Protein AF-A0A4Q1UEP6-F1 (afdb_monomer)

Nearest PDB structures (foldseek):
  2cmr-assembly1_A  TM=4.264E-01  e=1.861E-01  Human immunodeficiency virus 1
  7nmq-assembly1_A  TM=1.601E-01  e=5.976E-03  Bacillus cereus
  7a0g-assembly1_FFF  TM=3.029E-01  e=5.947E-01  Serratia marcescens
  6grj-assembly1_F  TM=2.287E-01  e=8.233E-01  Aeromonas hydrophila
  6h2e-assembly1_P-2  TM=1.503E-01  e=8.448E-02  Aeromonas hydrophila subsp. hydrophila AL09-71

Foldseek 3Di:
DPDPQDPVLVVLQLVVQQLVDPLCSCLLVVLLVCQVVPVPPDPAFAFLVNSQVCCQPPPADVVVVHDRDDSVSNVSSVCCCVPVQVQKDWDWDFGFDQDPVRDTDTDTGIGMHGDPSNVLLNVLSVLLVVLLVLLVLLLVLLVLLLVLLVVLLDPDDDLQALVNLVSLVSNLVSLVSNLVSLVVSLVSLVVSLVSLLVQRCLSSLVVSLCSCVPGRLVSLVSSLVSLVSLVVLLPPPCNLLSSLSSCVHPPNPDPCVVVVVVVVSVVSSVVSSVVSNVSSVLVNLLSDPDPVSVVVHPSNSVVSSVSSVVSSVSSVVSSVVSVVPPPPVVVVVVVVVVVVVPPDPPPPPDDDPPDDPPPPPDDDVPPPPDPPPDDDDDDPPDPPDDDPDDPVNDPPDDPPDDDPVLLVQLVVQLCVPFDPDPWKGWDQAADEAAGPLVVVLVVLLLVCQVDPDQVPSQRSHFGWPDKHWDQPGQWYWYHHPPDPDIDIHRGMIMTGTD

Organism: NCBI:txid2100821

Secondary structure (DSSP, 8-state):
------HHHHHHHHHHTTT--SS-TTHHHHHHHHHHHHTTT-SS---HHHHHHHIIIII--GGGTPPPPPHHHHHHHHHIIIIIS--EEEEEEEEEEEPTTS-EEEEEEEEEEE-HHHHHHHHHHHHHHHHHHHHHHHHHHHHHHHHHHHHHT-SS---SSTHHHHHHHHHHHHHHHHHHHHHHHHHHHHHHHHHHTTSS-HHHHHHHHHHIIIIIHHHHHHHHTTHHHHHHHHH-TTHHHHHHHHHTSTT---HHHHTT-HHHHHHHHHHHHHHHHHHHHHHHHHT--SHHHHHH-TT-HHHHHHHHHHHHHHHHHHHHHHHHHS--HHHHHHHHHHHHHTS------SPPP---TT---S--TT-TT-TTS-------------PPPPGGGS-----SS--HHHHHHHHHHHHHHHBSSSSEEEE-S-EEES-HHHHHHHHHHHHGGG-S--TT--GGG--EEEEEEETTSPPEEEEETT-S-EEEESSEEEEEE-

pLDDT: mean 77.44, std 12.12, range [31.97, 94.0]

Structure (mmCIF, N/CA/C/O backbone):
data_AF-A0A4Q1UEP6-F1
#
_entry.id   AF-A0A4Q1UEP6-F1
#
loop_
_atom_site.group_PDB
_atom_site.id
_atom_site.type_symbol
_atom_site.label_atom_id
_atom_site.label_alt_id
_atom_site.label_comp_id
_atom_site.label_asym_id
_atom_site.label_entity_id
_atom_site.label_seq_id
_atom_site.pdbx_PDB_ins_code
_atom_site.Cartn_x
_atom_site.Cartn_y
_atom_site.Cartn_z
_atom_site.occupancy
_atom_site.B_iso_or_equiv
_atom_site.auth_seq_id
_atom_site.auth_comp_id
_atom_site.auth_asym_id
_atom_site.auth_atom_id
_atom_site.pdbx_PDB_model_num
ATOM 1 N N . MET A 1 1 ? 27.070 -11.674 2.903 1.00 31.97 1 MET A N 1
ATOM 2 C CA . MET A 1 1 ? 25.833 -12.479 2.832 1.00 31.97 1 MET A CA 1
ATOM 3 C C . MET A 1 1 ? 24.848 -11.709 1.975 1.00 31.97 1 MET A C 1
ATOM 5 O O . MET A 1 1 ? 24.597 -10.551 2.306 1.00 31.97 1 MET A O 1
ATOM 9 N N . ALA A 1 2 ? 24.351 -12.281 0.871 1.00 40.84 2 ALA A N 1
ATOM 10 C CA . ALA A 1 2 ? 23.196 -11.706 0.183 1.00 40.84 2 ALA A CA 1
ATOM 11 C C . ALA A 1 2 ? 22.084 -11.465 1.205 1.00 40.84 2 ALA A C 1
ATOM 13 O O . ALA A 1 2 ? 21.889 -12.272 2.117 1.00 40.84 2 ALA A O 1
ATOM 14 N N . ALA A 1 3 ? 21.399 -10.329 1.086 1.00 49.19 3 ALA A N 1
ATOM 15 C CA . ALA A 1 3 ? 20.201 -10.103 1.876 1.00 49.19 3 ALA A CA 1
ATOM 16 C C . ALA A 1 3 ? 19.242 -11.248 1.545 1.00 49.19 3 ALA A C 1
ATOM 18 O O . ALA A 1 3 ? 18.911 -11.440 0.375 1.00 49.19 3 ALA A O 1
ATOM 19 N N . ALA A 1 4 ? 18.887 -12.051 2.548 1.00 60.59 4 ALA A N 1
ATOM 20 C CA . ALA A 1 4 ? 17.925 -13.121 2.368 1.00 60.59 4 ALA A CA 1
ATOM 21 C C . ALA A 1 4 ? 16.641 -12.494 1.814 1.00 60.59 4 ALA A C 1
ATOM 23 O O . ALA A 1 4 ? 16.042 -11.632 2.457 1.00 60.59 4 ALA A O 1
ATOM 24 N N . LEU A 1 5 ? 16.276 -12.875 0.590 1.00 67.69 5 LEU A N 1
ATOM 25 C CA . LEU A 1 5 ? 15.015 -12.473 -0.018 1.00 67.69 5 LEU A CA 1
ATOM 26 C C . LEU A 1 5 ? 13.881 -12.930 0.894 1.00 67.69 5 LEU A C 1
ATOM 28 O O . LEU A 1 5 ? 13.824 -14.105 1.266 1.00 67.69 5 LEU A O 1
ATOM 32 N N . SER A 1 6 ? 12.974 -12.019 1.241 1.00 72.19 6 SER A N 1
ATOM 33 C CA . SER A 1 6 ? 11.746 -12.422 1.915 1.00 72.19 6 SER A CA 1
ATOM 34 C C . SER A 1 6 ? 10.958 -13.358 0.988 1.00 72.19 6 SER A C 1
ATOM 36 O O . SER A 1 6 ? 10.979 -13.212 -0.239 1.00 72.19 6 SER A O 1
ATOM 38 N N . ALA A 1 7 ? 10.281 -14.357 1.558 1.00 75.31 7 ALA A N 1
ATOM 39 C CA . ALA A 1 7 ? 9.472 -15.290 0.772 1.00 75.31 7 ALA A CA 1
ATOM 40 C C . ALA A 1 7 ? 8.422 -14.588 -0.128 1.00 75.31 7 ALA A C 1
ATOM 42 O O . ALA A 1 7 ? 8.291 -15.013 -1.279 1.00 75.31 7 ALA A O 1
ATOM 43 N N . PRO A 1 8 ? 7.749 -13.501 0.316 1.00 68.88 8 PRO A N 1
ATOM 44 C CA . PRO A 1 8 ? 6.829 -12.734 -0.529 1.00 68.88 8 PRO A CA 1
ATOM 45 C C . PRO A 1 8 ? 7.531 -12.061 -1.714 1.00 68.88 8 PRO A C 1
ATOM 47 O O . PRO A 1 8 ? 7.128 -12.259 -2.859 1.00 68.88 8 PRO A O 1
ATOM 50 N N . LEU A 1 9 ? 8.659 -11.372 -1.471 1.00 71.12 9 LEU A N 1
ATOM 51 C CA . LEU A 1 9 ? 9.463 -10.747 -2.530 1.00 71.12 9 LEU A CA 1
ATOM 52 C C . LEU A 1 9 ? 9.887 -11.777 -3.572 1.00 71.12 9 LEU A C 1
ATOM 54 O O . LEU A 1 9 ? 9.778 -11.542 -4.770 1.00 71.12 9 LEU A O 1
ATOM 58 N N . ARG A 1 10 ? 10.331 -12.953 -3.123 1.00 75.88 10 ARG A N 1
ATOM 59 C CA . ARG A 1 10 ? 10.722 -14.038 -4.021 1.00 75.88 10 ARG A CA 1
ATOM 60 C C . ARG A 1 10 ? 9.562 -14.498 -4.902 1.00 75.88 10 ARG A C 1
ATOM 62 O O . ARG A 1 10 ? 9.764 -14.650 -6.100 1.00 75.88 10 ARG A O 1
ATOM 69 N N . GLN A 1 11 ? 8.373 -14.728 -4.347 1.00 72.81 11 GLN A N 1
ATOM 70 C CA . GLN A 1 11 ? 7.212 -15.160 -5.136 1.00 72.81 11 GLN A CA 1
ATOM 71 C C . GLN A 1 11 ? 6.794 -14.104 -6.162 1.00 72.81 11 GLN A C 1
ATOM 73 O O . GLN A 1 11 ? 6.553 -14.439 -7.321 1.00 72.81 11 GLN A O 1
ATOM 78 N N . LEU A 1 12 ? 6.785 -12.835 -5.759 1.00 70.06 12 LEU A N 1
ATOM 79 C CA . LEU A 1 12 ? 6.447 -11.720 -6.634 1.00 70.06 12 LEU A CA 1
ATOM 80 C C . LEU A 1 12 ? 7.480 -11.563 -7.768 1.00 70.06 12 LEU A C 1
ATOM 82 O O . LEU A 1 12 ? 7.123 -11.381 -8.933 1.00 70.06 12 LEU A O 1
ATOM 86 N N . LEU A 1 13 ? 8.771 -11.728 -7.472 1.00 73.25 13 LEU A N 1
ATOM 87 C CA . LEU A 1 13 ? 9.831 -11.711 -8.485 1.00 73.25 13 LEU A CA 1
ATOM 88 C C . LEU A 1 13 ? 9.771 -12.910 -9.440 1.00 73.25 13 LEU A C 1
ATOM 90 O O . LEU A 1 13 ? 9.974 -12.755 -10.643 1.00 73.25 13 LEU A O 1
ATOM 94 N N . LEU A 1 14 ? 9.445 -14.101 -8.934 1.00 73.94 14 LEU A N 1
ATOM 95 C CA . LEU A 1 14 ? 9.230 -15.283 -9.773 1.00 73.94 14 LEU A CA 1
ATOM 96 C C . LEU A 1 14 ? 8.014 -15.125 -10.695 1.00 73.94 14 LEU A C 1
ATOM 98 O O . LEU A 1 14 ? 8.018 -15.681 -11.790 1.00 73.94 14 LEU A O 1
ATOM 102 N N . ALA A 1 15 ? 6.994 -14.374 -10.273 1.00 63.38 15 ALA A N 1
ATOM 103 C CA . ALA A 1 15 ? 5.829 -14.065 -11.097 1.00 63.38 15 ALA A CA 1
ATOM 104 C C . ALA A 1 15 ? 6.136 -13.025 -12.189 1.00 63.38 15 ALA A C 1
ATOM 106 O O . ALA A 1 15 ? 5.605 -13.127 -13.292 1.00 63.38 15 ALA A O 1
ATOM 107 N N . THR A 1 16 ? 7.011 -12.055 -11.905 1.00 66.25 16 THR A N 1
ATOM 108 C CA . THR A 1 16 ? 7.412 -11.014 -12.873 1.00 66.25 16 THR A CA 1
ATOM 109 C C . THR A 1 16 ? 8.478 -11.488 -13.872 1.00 66.25 16 THR A C 1
ATOM 111 O O . THR A 1 16 ? 8.572 -10.931 -14.961 1.00 66.25 16 THR A O 1
ATOM 114 N N . GLN A 1 17 ? 9.255 -12.534 -13.546 1.00 66.56 17 GLN A N 1
ATOM 115 C CA . GLN A 1 17 ? 10.269 -13.166 -14.418 1.00 66.56 17 GLN A CA 1
ATOM 116 C C . GLN A 1 17 ? 11.212 -12.173 -15.119 1.00 66.56 17 GLN A C 1
ATOM 118 O O . GLN A 1 17 ? 11.433 -12.218 -16.335 1.00 66.56 17 GLN A O 1
ATOM 123 N N . LEU A 1 18 ? 11.816 -11.276 -14.341 1.00 68.38 18 LEU A N 1
ATOM 124 C CA . LEU A 1 18 ? 12.736 -10.272 -14.866 1.00 68.38 18 LEU A CA 1
ATOM 125 C C . LEU A 1 18 ? 13.996 -10.933 -15.469 1.00 68.38 18 LEU A C 1
ATOM 127 O O . LEU A 1 18 ? 14.801 -11.536 -14.757 1.00 68.38 18 LEU A O 1
ATOM 131 N N . GLY A 1 19 ? 14.184 -10.802 -16.787 1.00 59.53 19 GLY A N 1
ATOM 132 C CA . GLY A 1 19 ? 15.318 -11.385 -17.522 1.00 59.53 19 GLY A CA 1
ATOM 133 C C . GLY A 1 19 ? 15.019 -12.691 -18.270 1.00 59.53 19 GLY A C 1
ATOM 134 O O . GLY A 1 19 ? 15.900 -13.179 -18.975 1.00 59.53 19 GLY A O 1
ATOM 135 N N . LEU A 1 20 ? 13.795 -13.234 -18.154 1.00 72.19 20 LEU A N 1
ATOM 136 C CA . LEU A 1 20 ? 13.260 -14.342 -18.970 1.00 72.19 20 LEU A CA 1
ATOM 137 C C . LEU A 1 20 ? 14.126 -15.623 -19.013 1.00 72.19 20 LEU A C 1
ATOM 139 O O . LEU A 1 20 ? 14.086 -16.385 -19.981 1.00 72.19 20 LEU A O 1
ATOM 143 N N . SER A 1 21 ? 14.916 -15.885 -17.969 1.00 72.94 21 SER A N 1
ATOM 144 C CA . SER A 1 21 ? 15.746 -17.091 -17.871 1.00 72.94 21 SER A CA 1
ATOM 145 C C . SER A 1 21 ? 15.021 -18.194 -17.103 1.00 72.94 21 SER A C 1
ATOM 147 O O . SER A 1 21 ? 14.699 -18.033 -15.930 1.00 72.94 21 SER A O 1
ATOM 149 N N . VAL A 1 22 ? 14.816 -19.346 -17.748 1.00 71.12 22 VAL A N 1
ATOM 150 C CA . VAL A 1 22 ? 14.155 -20.518 -17.138 1.00 71.12 22 VAL A CA 1
ATOM 151 C C . VAL A 1 22 ? 15.003 -21.133 -16.021 1.00 71.12 22 VAL A C 1
ATOM 153 O O . VAL A 1 22 ? 14.468 -21.583 -15.013 1.00 71.12 22 VAL A O 1
ATOM 156 N N . HIS A 1 23 ? 16.327 -21.145 -16.189 1.00 72.38 23 HIS A N 1
ATOM 157 C CA . HIS A 1 23 ? 17.258 -21.744 -15.226 1.00 72.38 23 HIS A CA 1
ATOM 158 C C . HIS A 1 23 ? 17.693 -20.778 -14.118 1.00 72.38 23 HIS A C 1
ATOM 160 O O . HIS A 1 23 ? 18.212 -21.231 -13.104 1.00 72.38 23 HIS A O 1
ATOM 166 N N . HIS A 1 24 ? 17.477 -19.471 -14.310 1.00 76.50 24 HIS A N 1
ATOM 167 C CA . HIS A 1 24 ? 17.804 -18.431 -13.333 1.00 76.50 24 HIS A CA 1
ATOM 168 C C . HIS A 1 24 ? 16.707 -17.360 -13.277 1.00 76.50 24 HIS A C 1
ATOM 170 O O . HIS A 1 24 ? 16.900 -16.237 -13.758 1.00 76.50 24 HIS A O 1
ATOM 176 N N . PRO A 1 25 ? 15.533 -17.689 -12.723 1.00 73.25 25 PRO A N 1
ATOM 177 C CA . PRO A 1 25 ? 14.365 -16.815 -12.775 1.00 73.25 25 PRO A CA 1
ATOM 178 C C . PRO A 1 25 ? 14.530 -15.517 -11.967 1.00 73.25 25 PRO A C 1
ATOM 180 O O . PRO A 1 25 ? 13.829 -14.545 -12.232 1.00 73.25 25 PRO A O 1
ATOM 183 N N . LEU A 1 26 ? 15.469 -15.467 -11.014 1.00 81.44 26 LEU A N 1
ATOM 184 C CA . LEU A 1 26 ? 15.765 -14.276 -10.203 1.00 81.44 26 LEU A CA 1
ATOM 185 C C . LEU A 1 26 ? 16.988 -13.488 -10.701 1.00 81.44 26 LEU A C 1
ATOM 187 O O . LEU A 1 26 ? 17.363 -12.481 -10.091 1.00 81.44 26 LEU A O 1
ATOM 191 N N . ALA A 1 27 ? 17.602 -13.906 -11.815 1.00 81.56 27 ALA A N 1
ATOM 192 C CA . ALA A 1 27 ? 18.839 -13.307 -12.308 1.00 81.56 27 ALA A CA 1
ATOM 193 C C . ALA A 1 27 ? 18.717 -11.801 -12.550 1.00 81.56 27 ALA A C 1
ATOM 195 O O . ALA A 1 27 ? 19.604 -11.048 -12.151 1.00 81.56 27 ALA A O 1
ATOM 196 N N . GLY A 1 28 ? 17.612 -11.345 -13.150 1.00 81.44 28 GLY A N 1
ATOM 197 C CA . GLY A 1 28 ? 17.409 -9.924 -13.421 1.00 81.44 28 GLY A CA 1
ATOM 198 C C . GLY A 1 28 ? 17.404 -9.077 -12.146 1.00 81.44 28 GLY A C 1
ATOM 199 O O . GLY A 1 28 ? 18.068 -8.044 -12.086 1.00 81.44 28 GLY A O 1
ATOM 200 N N . TRP A 1 29 ? 16.720 -9.543 -11.097 1.00 84.00 29 TRP A N 1
ATOM 201 C CA . TRP A 1 29 ? 16.648 -8.842 -9.812 1.00 84.00 29 TRP A CA 1
ATOM 202 C C . TRP A 1 29 ? 18.009 -8.751 -9.122 1.00 84.00 29 TRP A C 1
ATOM 204 O O . TRP A 1 29 ? 18.421 -7.684 -8.661 1.00 84.00 29 TRP A O 1
ATOM 214 N N . PHE A 1 30 ? 18.734 -9.867 -9.058 1.00 85.88 30 PHE A N 1
ATOM 215 C CA . PHE A 1 30 ? 20.045 -9.894 -8.420 1.00 85.88 30 PHE A CA 1
ATOM 216 C C . PHE A 1 30 ? 21.067 -9.050 -9.174 1.00 85.88 30 PHE A C 1
ATOM 218 O O . PHE A 1 30 ? 21.844 -8.341 -8.541 1.00 85.88 30 PHE A O 1
ATOM 225 N N . VAL A 1 31 ? 21.030 -9.051 -10.508 1.00 86.56 31 VAL A N 1
ATOM 226 C CA . VAL A 1 31 ? 21.879 -8.174 -11.324 1.00 86.56 31 VAL A CA 1
ATOM 227 C C . VAL A 1 31 ? 21.582 -6.702 -11.031 1.00 86.56 31 VAL A C 1
ATOM 229 O O . VAL A 1 31 ? 22.519 -5.944 -10.786 1.00 86.56 31 VAL A O 1
ATOM 232 N N . LEU A 1 32 ? 20.310 -6.297 -10.958 1.00 85.81 32 LEU A N 1
ATOM 233 C CA . LEU A 1 32 ? 19.945 -4.932 -10.559 1.00 85.81 32 LEU A CA 1
ATOM 234 C C . LEU A 1 32 ? 20.403 -4.600 -9.134 1.00 85.81 32 LEU A C 1
ATOM 236 O O . LEU A 1 32 ? 20.928 -3.517 -8.892 1.00 85.81 32 LEU A O 1
ATOM 240 N N . THR A 1 33 ? 20.274 -5.542 -8.199 1.00 85.25 33 THR A N 1
ATOM 241 C CA . THR A 1 33 ? 20.701 -5.362 -6.802 1.00 85.25 33 THR A CA 1
ATOM 242 C C . THR A 1 33 ? 22.216 -5.173 -6.693 1.00 85.25 33 THR A C 1
ATOM 244 O O . THR A 1 33 ? 22.683 -4.315 -5.939 1.00 85.25 33 THR A O 1
ATOM 247 N N . ILE A 1 34 ? 22.990 -5.953 -7.456 1.00 86.25 34 ILE A N 1
ATOM 248 C CA . ILE A 1 34 ? 24.446 -5.810 -7.564 1.00 86.25 34 ILE A CA 1
ATOM 249 C C . ILE A 1 34 ? 24.782 -4.420 -8.110 1.00 86.25 34 ILE A C 1
ATOM 251 O O . ILE A 1 34 ? 25.554 -3.690 -7.489 1.00 86.25 34 ILE A O 1
ATOM 255 N N . LEU A 1 35 ? 24.156 -4.023 -9.222 1.00 86.94 35 LEU A N 1
ATOM 256 C CA . LEU A 1 35 ? 24.390 -2.720 -9.843 1.00 86.94 35 LEU A CA 1
ATOM 257 C C . LEU A 1 35 ? 24.029 -1.560 -8.909 1.00 86.94 35 LEU A C 1
ATOM 259 O O . LEU A 1 35 ? 24.792 -0.606 -8.823 1.00 86.94 35 LEU A O 1
ATOM 263 N N . TYR A 1 36 ? 22.926 -1.653 -8.168 1.00 86.00 36 TYR A N 1
ATOM 264 C CA . TYR A 1 36 ? 22.506 -0.624 -7.218 1.00 86.00 36 TYR A CA 1
ATOM 265 C C . TYR A 1 36 ? 23.501 -0.438 -6.065 1.00 86.00 36 TYR A C 1
ATOM 267 O O . TYR A 1 36 ? 23.840 0.689 -5.710 1.00 86.00 36 TYR A O 1
ATOM 275 N N . ARG A 1 37 ? 24.007 -1.538 -5.493 1.00 82.50 37 ARG A N 1
ATOM 276 C CA . ARG A 1 37 ? 24.941 -1.492 -4.354 1.00 82.50 37 ARG A CA 1
ATOM 277 C C . ARG A 1 37 ? 26.359 -1.089 -4.758 1.00 82.50 37 ARG A C 1
ATOM 279 O O . ARG A 1 37 ? 27.058 -0.435 -3.983 1.00 82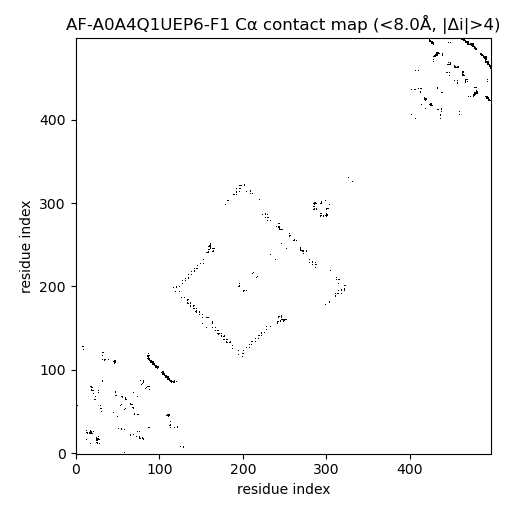.50 37 ARG A O 1
ATOM 286 N N . ASP A 1 38 ? 26.781 -1.460 -5.963 1.00 75.62 38 ASP A N 1
ATOM 287 C CA . ASP A 1 38 ? 28.163 -1.276 -6.412 1.00 75.62 38 ASP A CA 1
ATOM 288 C C . ASP A 1 38 ? 28.382 -0.036 -7.281 1.00 75.62 38 ASP A C 1
ATOM 290 O O . ASP A 1 38 ? 29.533 0.357 -7.477 1.00 75.62 38 ASP A O 1
ATOM 294 N N . ALA A 1 39 ? 27.314 0.614 -7.765 1.00 62.19 39 ALA A N 1
ATOM 295 C CA . ALA A 1 39 ? 27.384 1.745 -8.698 1.00 62.19 39 ALA A CA 1
ATOM 296 C C . ALA A 1 39 ? 28.268 2.920 -8.233 1.00 62.19 39 ALA A C 1
ATOM 298 O O . ALA A 1 39 ? 28.715 3.701 -9.075 1.00 62.19 39 ALA A O 1
ATOM 299 N N . GLY A 1 40 ? 28.543 3.045 -6.928 1.00 58.81 40 GLY A N 1
ATOM 300 C CA . GLY A 1 40 ? 29.355 4.128 -6.359 1.00 58.81 40 GLY A CA 1
ATOM 301 C C . GLY A 1 40 ? 30.574 3.708 -5.529 1.00 58.81 40 GLY A C 1
ATOM 302 O O . GLY A 1 40 ? 31.332 4.585 -5.125 1.00 58.81 40 GLY A O 1
ATOM 303 N N . SER A 1 41 ? 30.780 2.414 -5.247 1.00 59.22 41 SER A N 1
ATOM 304 C CA . SER A 1 41 ? 31.746 1.965 -4.223 1.00 59.22 41 SER A CA 1
ATOM 305 C C . SER A 1 41 ? 32.858 1.043 -4.734 1.00 59.22 41 SER A C 1
ATOM 307 O O . SER A 1 41 ? 33.887 0.914 -4.066 1.00 59.22 41 SER A O 1
ATOM 309 N N . SER A 1 42 ? 32.709 0.413 -5.907 1.00 61.34 42 SER A N 1
ATOM 310 C CA . SER A 1 42 ? 33.729 -0.515 -6.401 1.00 61.34 42 SER A CA 1
ATOM 311 C C . SER A 1 42 ? 34.856 0.212 -7.141 1.00 61.34 42 SER A C 1
ATOM 313 O O . SER A 1 42 ? 34.649 0.914 -8.128 1.00 61.34 42 SER A O 1
ATOM 315 N N . SER A 1 43 ? 36.096 -0.013 -6.697 1.00 65.06 43 SER A N 1
ATOM 316 C CA . SER A 1 43 ? 37.310 0.386 -7.427 1.00 65.06 43 SER A CA 1
ATOM 317 C C . SER A 1 43 ? 37.515 -0.416 -8.722 1.00 65.06 43 SER A C 1
ATOM 319 O O . SER A 1 43 ? 38.343 -0.051 -9.559 1.00 65.06 43 SER A O 1
ATOM 321 N N . GLU A 1 44 ? 36.754 -1.502 -8.896 1.00 75.75 44 GLU A N 1
ATOM 322 C CA . GLU A 1 44 ? 36.727 -2.332 -10.094 1.00 75.75 44 GLU A CA 1
ATOM 323 C C . GLU A 1 44 ? 35.541 -1.944 -11.005 1.00 75.75 44 GLU A C 1
ATOM 325 O O . GLU A 1 44 ? 34.429 -1.735 -10.520 1.00 75.75 44 GLU A O 1
ATOM 330 N N . PRO A 1 45 ? 35.751 -1.856 -12.325 1.00 77.75 45 PRO A N 1
ATOM 331 C CA . PRO A 1 45 ? 34.711 -1.556 -13.305 1.00 77.75 45 PRO A CA 1
ATOM 332 C C . PRO A 1 45 ? 33.718 -2.717 -13.465 1.00 77.75 45 PRO A C 1
ATOM 334 O O . PRO A 1 45 ? 34.113 -3.869 -13.664 1.00 77.75 45 PRO A O 1
ATOM 337 N N . VAL A 1 46 ? 32.422 -2.391 -13.450 1.00 85.62 46 VAL A N 1
ATOM 338 C CA . VAL A 1 46 ? 31.313 -3.358 -13.510 1.00 85.62 46 VAL A CA 1
ATOM 339 C C . VAL A 1 46 ? 31.136 -3.916 -14.929 1.00 85.62 46 VAL A C 1
ATOM 341 O O . VAL A 1 46 ? 30.334 -3.443 -15.733 1.00 85.62 46 VAL A O 1
ATOM 344 N N . THR A 1 47 ? 31.962 -4.906 -15.252 1.00 87.44 47 THR A N 1
ATOM 345 C CA . THR A 1 47 ? 31.970 -5.657 -16.517 1.00 87.44 47 THR A CA 1
ATOM 346 C C . THR A 1 47 ? 31.136 -6.939 -16.413 1.00 87.44 47 THR A C 1
ATOM 348 O O . THR A 1 47 ? 30.745 -7.344 -15.320 1.00 87.44 47 THR A O 1
ATOM 351 N N . LEU A 1 48 ? 30.892 -7.624 -17.537 1.00 86.75 48 LEU A N 1
ATOM 352 C CA . LEU A 1 48 ? 30.154 -8.898 -17.544 1.00 86.75 48 LEU A CA 1
ATOM 353 C C . LEU A 1 48 ? 30.803 -9.946 -16.626 1.00 86.75 48 LEU A C 1
ATOM 355 O O . LEU A 1 48 ? 30.120 -10.546 -15.804 1.00 86.75 48 LEU A O 1
ATOM 359 N N . SER A 1 49 ? 32.128 -10.101 -16.697 1.00 84.75 49 SER A N 1
ATOM 360 C CA . SER A 1 49 ? 32.877 -11.030 -15.842 1.00 84.75 49 SER A CA 1
ATOM 361 C C . SER A 1 49 ? 32.807 -10.660 -14.360 1.00 84.75 49 SER A C 1
ATOM 363 O O . SER A 1 49 ? 32.790 -11.539 -13.500 1.00 84.75 49 SER A O 1
ATOM 365 N N . TYR A 1 50 ? 32.752 -9.360 -14.048 1.00 87.12 50 TYR A N 1
ATOM 366 C CA . TYR A 1 50 ? 32.547 -8.895 -12.679 1.00 87.12 50 TYR A CA 1
ATOM 367 C C . TYR A 1 50 ? 31.167 -9.314 -12.164 1.00 87.12 50 TYR A C 1
ATOM 369 O O . TYR A 1 50 ? 31.070 -9.892 -11.082 1.00 87.12 50 TYR A O 1
ATOM 377 N N . LEU A 1 51 ? 30.118 -9.066 -12.957 1.00 87.44 51 LEU A N 1
ATOM 378 C CA . LEU A 1 51 ? 28.740 -9.416 -12.614 1.00 87.44 51 LEU A CA 1
ATOM 379 C C . LEU A 1 51 ? 28.561 -10.930 -12.462 1.00 87.44 51 LEU A C 1
ATOM 381 O O . LEU A 1 51 ? 27.996 -11.355 -11.462 1.00 87.44 51 LEU A O 1
ATOM 385 N N . ALA A 1 52 ? 29.103 -11.742 -13.375 1.00 87.50 52 ALA A N 1
ATOM 386 C CA . ALA A 1 52 ? 29.042 -13.204 -13.290 1.00 87.50 52 ALA A CA 1
ATOM 387 C C . ALA A 1 52 ? 29.723 -13.730 -12.021 1.00 87.50 52 ALA A C 1
ATOM 389 O O . ALA A 1 52 ? 29.148 -14.525 -11.277 1.00 87.50 52 ALA A O 1
ATOM 390 N N . ARG A 1 53 ? 30.932 -13.236 -11.722 1.00 88.19 53 ARG A N 1
ATOM 391 C CA . ARG A 1 53 ? 31.675 -13.613 -10.514 1.00 88.19 53 ARG A CA 1
ATOM 392 C C . ARG A 1 53 ? 30.914 -13.225 -9.249 1.00 88.19 53 ARG A C 1
ATOM 394 O O . ARG A 1 53 ? 30.808 -14.030 -8.332 1.00 88.19 53 ARG A O 1
ATOM 401 N N . LYS A 1 54 ? 30.392 -11.998 -9.189 1.00 86.12 54 LYS A N 1
ATOM 402 C CA . LYS A 1 54 ? 29.680 -11.501 -8.009 1.00 86.12 54 LYS A CA 1
ATOM 403 C C . LYS A 1 54 ? 28.331 -12.188 -7.816 1.00 86.12 54 LYS A C 1
ATOM 405 O O . LYS A 1 54 ? 28.001 -12.548 -6.692 1.00 86.12 54 LYS A O 1
ATOM 410 N N . TYR A 1 55 ? 27.601 -12.443 -8.900 1.00 86.50 55 TYR A N 1
ATOM 411 C CA . TYR A 1 55 ? 26.375 -13.235 -8.874 1.00 86.50 55 TYR A CA 1
ATOM 412 C C . TYR A 1 55 ? 26.639 -14.630 -8.303 1.00 86.50 55 TYR A C 1
ATOM 414 O O . TYR A 1 55 ? 26.040 -15.008 -7.301 1.00 86.50 55 TYR A O 1
ATOM 422 N N . ASN A 1 56 ? 27.596 -15.359 -8.885 1.00 86.94 56 ASN A N 1
ATOM 423 C CA . ASN A 1 56 ? 27.886 -16.745 -8.512 1.00 86.94 56 ASN A CA 1
ATOM 424 C C . ASN A 1 56 ? 28.433 -16.900 -7.090 1.00 86.94 56 ASN A C 1
ATOM 426 O O . ASN A 1 56 ? 28.191 -17.925 -6.459 1.00 86.94 56 ASN A O 1
ATOM 430 N N . ASN A 1 57 ? 29.156 -15.900 -6.585 1.00 85.00 57 ASN A N 1
ATOM 431 C CA . ASN A 1 57 ? 29.737 -15.956 -5.247 1.00 85.00 57 ASN A CA 1
ATOM 432 C C . ASN A 1 57 ? 28.762 -15.499 -4.157 1.00 85.00 57 ASN A C 1
ATOM 434 O O . ASN A 1 57 ? 28.712 -16.114 -3.094 1.00 85.00 57 ASN A O 1
ATOM 438 N N . ASP A 1 58 ? 28.012 -14.422 -4.407 1.00 81.94 58 ASP A N 1
ATOM 439 C CA . ASP A 1 58 ? 27.277 -13.730 -3.346 1.00 81.94 58 ASP A CA 1
ATOM 440 C C . ASP A 1 58 ? 25.755 -13.886 -3.449 1.00 81.94 58 ASP A C 1
ATOM 442 O O . ASP A 1 58 ? 25.095 -13.793 -2.416 1.00 81.94 58 ASP A O 1
ATOM 446 N N . TYR A 1 59 ? 25.199 -14.106 -4.647 1.00 79.06 59 TYR A N 1
ATOM 447 C CA . TYR A 1 59 ? 23.752 -14.030 -4.926 1.00 79.06 59 TYR A CA 1
ATOM 448 C C . TYR A 1 59 ? 23.146 -15.312 -5.517 1.00 79.06 59 TYR A C 1
ATOM 450 O O . TYR A 1 59 ? 21.950 -15.337 -5.793 1.00 79.06 59 TYR A O 1
ATOM 458 N N . LEU A 1 60 ? 23.938 -16.371 -5.700 1.00 80.88 60 LEU A N 1
ATOM 459 C CA . LEU A 1 60 ? 23.454 -17.649 -6.216 1.00 80.88 60 LEU A CA 1
ATOM 460 C C . LEU A 1 60 ? 22.365 -18.226 -5.300 1.00 80.88 60 LEU A C 1
ATOM 462 O O . LEU A 1 60 ? 22.598 -18.436 -4.103 1.00 80.88 60 LEU A O 1
ATOM 466 N N . ASP A 1 61 ? 21.191 -18.523 -5.862 1.00 74.31 61 ASP A N 1
ATOM 467 C CA . ASP A 1 61 ? 20.098 -19.111 -5.093 1.00 74.31 61 ASP A CA 1
ATOM 468 C C . ASP A 1 61 ? 20.309 -20.616 -4.876 1.00 74.31 61 ASP A C 1
ATOM 470 O O . ASP A 1 61 ? 19.773 -21.481 -5.574 1.00 74.31 61 ASP A O 1
ATOM 474 N N . THR A 1 62 ? 21.075 -20.933 -3.836 1.00 70.19 62 THR A N 1
ATOM 475 C CA . THR A 1 62 ? 21.315 -22.315 -3.402 1.00 70.19 62 THR A CA 1
ATOM 476 C C . THR A 1 62 ? 20.049 -23.009 -2.897 1.00 70.19 62 THR A C 1
ATOM 478 O O . THR A 1 62 ? 19.965 -24.233 -2.957 1.00 70.19 62 THR A O 1
ATOM 481 N N . SER A 1 63 ? 19.037 -22.254 -2.452 1.00 66.44 63 SER A N 1
ATOM 482 C CA . SER A 1 63 ? 17.777 -22.815 -1.949 1.00 66.44 63 SER A CA 1
ATOM 483 C C . SER A 1 63 ? 16.839 -23.287 -3.065 1.00 66.44 63 SER A C 1
ATOM 485 O O . SER A 1 63 ? 16.062 -24.215 -2.857 1.00 66.44 63 SER A O 1
ATOM 487 N N . GLY A 1 64 ? 16.943 -22.687 -4.256 1.00 64.19 64 GLY A N 1
ATOM 488 C CA . GLY A 1 64 ? 16.263 -23.129 -5.477 1.00 64.19 64 GLY A CA 1
ATOM 489 C C . GLY A 1 64 ? 17.017 -24.204 -6.268 1.00 64.19 64 GLY A C 1
ATOM 490 O O . GLY A 1 64 ? 16.494 -24.689 -7.268 1.00 64.19 64 GLY A O 1
ATOM 491 N N . GLY A 1 65 ? 18.229 -24.581 -5.842 1.00 67.38 65 GLY A N 1
ATOM 492 C CA . GLY A 1 65 ? 19.086 -25.517 -6.573 1.00 67.38 65 GLY A CA 1
ATOM 493 C C . GLY A 1 65 ? 19.696 -24.932 -7.853 1.00 67.38 65 GLY A C 1
ATOM 494 O O . GLY A 1 65 ? 19.983 -25.691 -8.778 1.00 67.38 65 GLY A O 1
ATOM 495 N N . GLU A 1 66 ? 19.882 -23.607 -7.932 1.00 78.94 66 GLU A N 1
ATOM 496 C CA . GLU A 1 66 ? 20.493 -22.970 -9.105 1.00 78.94 66 GLU A CA 1
ATOM 497 C C . GLU A 1 66 ? 21.959 -23.405 -9.282 1.00 78.94 66 GLU A C 1
ATOM 499 O O . GLU A 1 66 ? 22.764 -23.392 -8.347 1.00 78.94 66 GLU A O 1
ATOM 504 N N . THR A 1 67 ? 22.329 -23.765 -10.512 1.00 82.62 67 THR A N 1
ATOM 505 C CA . THR A 1 67 ? 23.733 -23.936 -10.916 1.00 82.62 67 THR A CA 1
ATOM 506 C C . THR A 1 67 ? 24.396 -22.576 -11.129 1.00 82.62 67 THR A C 1
ATOM 508 O O . THR A 1 67 ? 23.677 -21.615 -11.352 1.00 82.62 67 THR A O 1
ATOM 511 N N . PRO A 1 68 ? 25.735 -22.446 -11.124 1.00 84.50 68 PRO A N 1
ATOM 512 C CA . PRO A 1 68 ? 26.395 -21.179 -11.452 1.00 84.50 68 PRO A CA 1
ATOM 513 C C . PRO A 1 68 ? 25.958 -20.625 -12.816 1.00 84.50 68 PRO A C 1
ATOM 515 O O . PRO A 1 68 ? 25.881 -21.373 -13.793 1.00 84.50 68 PRO A O 1
ATOM 518 N N . ILE A 1 69 ? 25.696 -19.316 -12.890 1.00 83.38 69 ILE A N 1
ATOM 519 C CA . ILE A 1 69 ? 25.299 -18.649 -14.130 1.00 83.38 69 ILE A CA 1
ATOM 520 C C . ILE A 1 69 ? 26.475 -18.611 -15.103 1.00 83.38 69 ILE A C 1
ATOM 522 O O . ILE A 1 69 ? 27.592 -18.226 -14.740 1.00 83.38 69 ILE A O 1
ATOM 526 N N . ALA A 1 70 ? 26.208 -19.015 -16.342 1.00 86.69 70 ALA A N 1
ATOM 527 C CA . ALA A 1 70 ? 27.155 -18.929 -17.441 1.00 86.69 70 ALA A CA 1
ATOM 528 C C . ALA A 1 70 ? 27.108 -17.540 -18.105 1.00 86.69 70 ALA A C 1
ATOM 530 O O . ALA A 1 70 ? 26.071 -16.868 -18.121 1.00 86.69 70 ALA A O 1
ATOM 531 N N . ASP A 1 71 ? 28.238 -17.110 -18.669 1.00 84.81 71 ASP A N 1
ATOM 532 C CA . ASP A 1 71 ? 28.400 -15.776 -19.264 1.00 84.81 71 ASP A CA 1
ATOM 533 C C . ASP A 1 71 ? 27.420 -15.510 -20.420 1.00 84.81 71 ASP A C 1
ATOM 535 O O . ASP A 1 71 ? 26.984 -14.377 -20.625 1.00 84.81 71 ASP A O 1
ATOM 539 N N . ASP A 1 72 ? 27.040 -16.546 -21.169 1.00 84.44 72 ASP A N 1
ATOM 540 C CA . ASP A 1 72 ? 26.079 -16.473 -22.271 1.00 84.44 72 ASP A CA 1
ATOM 541 C C . ASP A 1 72 ? 24.641 -16.248 -21.779 1.00 84.44 72 ASP A C 1
ATOM 543 O O . ASP A 1 72 ? 23.904 -15.449 -22.363 1.00 84.44 72 ASP A O 1
ATOM 547 N N . VAL A 1 73 ? 24.254 -16.902 -20.681 1.00 84.56 73 VAL A N 1
ATOM 548 C CA . VAL A 1 73 ? 22.958 -16.708 -20.022 1.00 84.56 73 VAL A CA 1
ATOM 549 C C . VAL A 1 73 ? 22.891 -15.318 -19.399 1.00 84.56 73 VAL A C 1
ATOM 551 O O . VAL A 1 73 ? 21.923 -14.593 -19.626 1.00 84.56 73 VAL A O 1
ATOM 554 N N . LEU A 1 74 ? 23.941 -14.899 -18.688 1.00 86.88 74 LEU A N 1
ATOM 555 C CA . LEU A 1 74 ? 24.006 -13.563 -18.099 1.00 86.88 74 LEU A CA 1
ATOM 556 C C . LEU A 1 74 ? 23.954 -12.469 -19.171 1.00 86.88 74 LEU A C 1
ATOM 558 O O . LEU A 1 74 ? 23.282 -11.457 -18.981 1.00 86.88 74 LEU A O 1
ATOM 562 N N . LYS A 1 75 ? 24.606 -12.675 -20.322 1.00 88.38 75 LYS A N 1
ATOM 563 C CA . LYS A 1 75 ? 24.528 -11.744 -21.453 1.00 88.38 75 LYS A CA 1
ATOM 564 C C . LYS A 1 75 ? 23.096 -11.578 -21.960 1.00 88.38 75 LYS A C 1
ATOM 566 O O . LYS A 1 75 ? 22.697 -10.451 -22.222 1.00 88.38 75 LYS A O 1
ATOM 571 N N . LYS A 1 76 ? 22.320 -12.664 -22.069 1.00 85.81 76 LYS A N 1
ATOM 572 C CA . LYS A 1 76 ? 20.898 -12.602 -22.462 1.00 85.81 76 LYS A CA 1
ATOM 573 C C . LYS A 1 76 ? 20.054 -11.858 -21.429 1.00 85.81 76 LYS A C 1
ATOM 575 O O . LYS A 1 76 ? 19.236 -11.029 -21.804 1.00 85.81 76 LYS A O 1
ATOM 580 N N . VAL A 1 77 ? 20.281 -12.113 -20.139 1.00 85.06 77 VAL A N 1
ATOM 581 C CA . VAL A 1 77 ? 19.588 -11.399 -19.053 1.00 85.06 77 VAL A CA 1
ATOM 582 C C . VAL A 1 77 ? 19.898 -9.901 -19.106 1.00 85.06 77 VAL A C 1
ATOM 584 O O . VAL A 1 77 ? 18.986 -9.083 -19.034 1.00 85.06 77 VAL A O 1
ATOM 587 N N . LEU A 1 78 ? 21.170 -9.530 -19.284 1.00 86.75 78 LEU A N 1
ATOM 588 C CA . LEU A 1 78 ? 21.586 -8.133 -19.429 1.00 86.75 78 LEU A CA 1
ATOM 589 C C . LEU A 1 78 ? 20.996 -7.484 -20.683 1.00 86.75 78 LEU A C 1
ATOM 591 O O . LEU A 1 78 ? 20.563 -6.341 -20.614 1.00 86.75 78 LEU A O 1
ATOM 595 N N . ASP A 1 79 ? 20.931 -8.208 -21.798 1.00 86.12 79 ASP A N 1
ATOM 596 C CA . ASP A 1 79 ? 20.310 -7.715 -23.027 1.00 86.12 79 ASP A CA 1
ATOM 597 C C . ASP A 1 79 ? 18.826 -7.395 -22.810 1.00 86.12 79 ASP A C 1
ATOM 599 O O . ASP A 1 79 ? 18.374 -6.321 -23.190 1.00 86.12 79 ASP A O 1
ATOM 603 N N . VAL A 1 80 ? 18.083 -8.251 -22.098 1.00 82.50 80 VAL A N 1
ATOM 604 C CA . VAL A 1 80 ? 16.684 -7.982 -21.714 1.00 82.50 80 VAL A CA 1
ATOM 605 C C . VAL A 1 80 ? 16.579 -6.757 -20.795 1.00 82.50 80 VAL A C 1
ATOM 607 O O . VAL A 1 80 ? 15.734 -5.890 -21.024 1.00 82.50 80 VAL A O 1
ATOM 610 N N . LEU A 1 81 ? 17.451 -6.640 -19.787 1.00 82.56 81 LEU A N 1
ATOM 611 C CA . LEU A 1 81 ? 17.450 -5.499 -18.860 1.00 82.56 81 LEU A CA 1
ATOM 612 C C . LEU A 1 81 ? 17.781 -4.163 -19.544 1.00 82.56 81 LEU A C 1
ATOM 614 O O . LEU A 1 81 ? 17.251 -3.128 -19.138 1.00 82.56 81 LEU A O 1
ATOM 618 N N . VAL A 1 82 ? 18.636 -4.184 -20.569 1.00 84.19 82 VAL A N 1
ATOM 619 C CA . VAL A 1 82 ? 19.053 -2.997 -21.329 1.00 84.19 82 VAL A CA 1
ATOM 620 C C . VAL A 1 82 ? 18.033 -2.643 -22.413 1.00 84.19 82 VAL A C 1
ATOM 622 O O . VAL A 1 82 ? 17.620 -1.493 -22.512 1.00 84.19 82 VAL A O 1
ATOM 625 N N . THR A 1 83 ? 17.618 -3.613 -23.232 1.00 78.94 83 THR A N 1
ATOM 626 C CA . THR A 1 83 ? 16.829 -3.355 -24.452 1.00 78.94 83 THR A CA 1
ATOM 627 C C . THR A 1 83 ? 15.322 -3.371 -24.232 1.00 78.94 83 THR A C 1
ATOM 629 O O . THR A 1 83 ? 14.620 -2.569 -24.840 1.00 78.94 83 THR A O 1
ATOM 632 N N . GLN A 1 84 ? 14.810 -4.274 -23.390 1.00 71.81 84 GLN A N 1
ATOM 633 C CA . GLN A 1 84 ? 13.366 -4.442 -23.192 1.00 71.81 84 GLN A CA 1
ATOM 634 C C . GLN A 1 84 ? 12.867 -3.668 -21.975 1.00 71.81 84 GLN A C 1
ATOM 636 O O . GLN A 1 84 ? 11.799 -3.067 -22.034 1.00 71.81 84 GLN A O 1
ATOM 641 N N . ALA A 1 85 ? 13.630 -3.686 -20.880 1.00 71.06 85 ALA A N 1
ATOM 642 C CA . ALA A 1 85 ? 13.212 -3.074 -19.621 1.00 71.06 85 ALA A CA 1
ATOM 643 C C . ALA A 1 85 ? 13.770 -1.653 -19.410 1.00 71.06 85 ALA A C 1
ATOM 645 O O . ALA A 1 85 ? 13.201 -0.892 -18.634 1.00 71.06 85 ALA A O 1
ATOM 646 N N . GLY A 1 8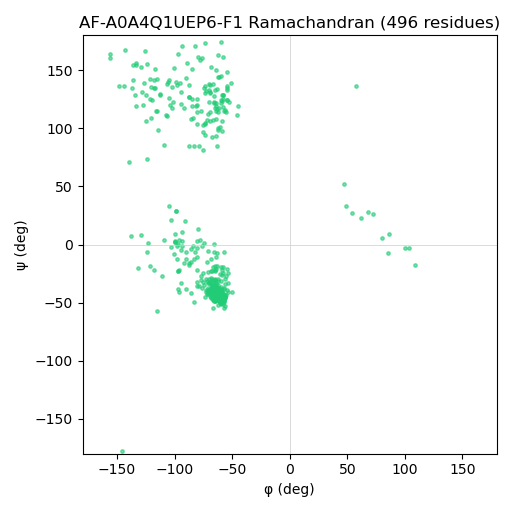6 ? 14.878 -1.285 -20.070 1.00 78.62 86 GLY A N 1
ATOM 647 C CA . GLY A 1 86 ? 15.505 0.035 -19.917 1.00 78.62 86 GLY A CA 1
ATOM 648 C C . GLY A 1 86 ? 16.003 0.340 -18.496 1.00 78.62 86 GLY A C 1
ATOM 649 O O . GLY A 1 86 ? 16.135 1.504 -18.128 1.00 78.62 86 GLY A O 1
ATOM 650 N N . LEU A 1 87 ? 16.257 -0.693 -17.683 1.00 83.38 87 LEU A N 1
ATOM 651 C CA . LEU A 1 87 ? 16.651 -0.568 -16.269 1.00 83.38 87 LEU A CA 1
ATOM 652 C C . LEU A 1 87 ? 18.177 -0.479 -16.091 1.00 83.38 87 LEU A C 1
ATOM 654 O O . LEU A 1 87 ? 18.682 -0.202 -14.999 1.00 83.38 87 LEU A O 1
ATOM 658 N N . VAL A 1 88 ? 18.928 -0.777 -17.154 1.00 85.81 88 VAL A N 1
ATOM 659 C CA . VAL A 1 88 ? 20.391 -0.813 -17.164 1.00 85.81 88 VAL A CA 1
ATOM 660 C C . VAL A 1 88 ? 20.907 -0.146 -18.434 1.00 85.81 88 VAL A C 1
ATOM 662 O O . VAL A 1 88 ? 20.448 -0.426 -19.535 1.00 85.81 88 VAL A O 1
ATOM 665 N N . GLU A 1 89 ? 21.918 0.699 -18.284 1.00 87.31 89 GLU A N 1
ATOM 666 C CA . GLU A 1 89 ? 22.687 1.282 -19.374 1.00 87.31 89 GLU A CA 1
ATOM 667 C C . GLU A 1 89 ? 23.960 0.479 -19.636 1.00 87.31 89 GLU A C 1
ATOM 669 O O . GLU A 1 89 ? 24.687 0.094 -18.713 1.00 87.31 89 GLU A O 1
ATOM 674 N N . MET A 1 90 ? 24.275 0.291 -20.917 1.00 89.06 90 MET A N 1
ATOM 675 C CA . MET A 1 90 ? 25.487 -0.380 -21.372 1.00 89.06 90 MET A CA 1
ATOM 676 C C . MET A 1 90 ? 26.374 0.603 -22.138 1.00 89.06 90 MET A C 1
ATOM 678 O O . MET A 1 90 ? 26.024 1.051 -23.226 1.00 89.06 90 MET A O 1
ATOM 682 N N . ASN A 1 91 ? 27.561 0.894 -21.600 1.00 86.69 91 ASN A N 1
ATOM 683 C CA . ASN A 1 91 ? 28.503 1.832 -22.207 1.00 86.69 91 ASN A CA 1
ATOM 684 C C . ASN A 1 91 ? 29.838 1.147 -22.549 1.00 86.69 91 ASN A C 1
ATOM 686 O O . ASN A 1 91 ? 30.484 0.596 -21.650 1.00 86.69 91 ASN A O 1
ATOM 690 N N . PRO A 1 92 ? 30.312 1.191 -23.810 1.00 86.38 92 PRO A N 1
ATOM 691 C CA . PRO A 1 92 ? 31.631 0.677 -24.159 1.00 86.38 92 PRO A CA 1
ATOM 692 C C . PRO A 1 92 ? 32.712 1.590 -23.572 1.00 86.38 92 PRO A C 1
ATOM 694 O O . PRO A 1 92 ? 32.760 2.787 -23.855 1.00 86.38 92 PRO A O 1
ATOM 697 N N . ARG A 1 93 ? 33.609 1.038 -22.751 1.00 84.56 93 ARG A N 1
ATOM 698 C CA . ARG A 1 93 ? 34.737 1.779 -22.174 1.00 84.56 93 ARG A CA 1
ATOM 699 C C . ARG A 1 93 ? 36.035 0.996 -22.306 1.00 84.56 93 ARG A C 1
ATOM 701 O O . ARG A 1 93 ? 36.056 -0.226 -22.418 1.00 84.56 93 ARG A O 1
ATOM 708 N N . LYS A 1 94 ? 37.151 1.723 -22.288 1.00 85.12 94 LYS A N 1
ATOM 709 C CA . LYS A 1 94 ? 38.479 1.129 -22.126 1.00 85.12 94 LYS A CA 1
ATOM 710 C C . LYS A 1 94 ? 38.697 0.856 -20.645 1.00 85.12 94 LYS A C 1
ATOM 712 O O . LYS A 1 94 ? 38.644 1.772 -19.828 1.00 85.12 94 LYS A O 1
ATOM 717 N N . VAL A 1 95 ? 38.912 -0.406 -20.312 1.00 82.12 95 VAL A N 1
ATOM 718 C CA . VAL A 1 95 ? 38.929 -0.910 -18.945 1.00 82.12 95 VAL A CA 1
ATOM 719 C C . VAL A 1 95 ? 40.289 -1.534 -18.644 1.00 82.12 95 VAL A C 1
ATOM 721 O O . VAL A 1 95 ? 40.828 -2.270 -19.468 1.00 82.12 95 VAL A O 1
ATOM 724 N N . ARG A 1 96 ? 40.859 -1.245 -17.467 1.00 79.44 96 ARG A N 1
ATOM 725 C CA . ARG A 1 96 ? 42.094 -1.894 -17.001 1.00 79.44 96 ARG A CA 1
ATOM 726 C C . ARG A 1 96 ? 41.738 -3.264 -16.426 1.00 79.44 96 ARG A C 1
ATOM 728 O O . ARG A 1 96 ? 41.225 -3.347 -15.316 1.00 79.44 96 ARG A O 1
ATOM 735 N N . ALA A 1 97 ? 42.010 -4.323 -17.176 1.00 74.56 97 ALA A N 1
ATOM 736 C CA . ALA A 1 97 ? 41.812 -5.699 -16.742 1.00 74.56 97 ALA A CA 1
ATOM 737 C C . ALA A 1 97 ? 43.117 -6.269 -16.169 1.00 74.56 97 ALA A C 1
ATOM 739 O O . ALA A 1 97 ? 44.186 -6.153 -16.781 1.00 74.56 97 ALA A O 1
ATOM 740 N N . ARG A 1 98 ? 43.030 -6.893 -14.990 1.00 74.56 98 ARG A N 1
ATOM 741 C CA . ARG A 1 98 ? 44.161 -7.568 -14.345 1.00 74.56 98 ARG A CA 1
ATOM 742 C C . ARG A 1 98 ? 44.351 -8.951 -14.967 1.00 74.56 98 ARG A C 1
ATOM 744 O O . ARG A 1 98 ? 43.421 -9.748 -15.012 1.00 74.56 98 ARG A O 1
ATOM 751 N N . MET A 1 99 ? 45.550 -9.231 -15.454 1.00 75.56 99 MET A N 1
ATOM 752 C CA . MET A 1 99 ? 45.938 -10.544 -15.958 1.00 75.56 99 MET A CA 1
ATOM 753 C C . MET A 1 99 ? 46.282 -11.499 -14.809 1.00 75.56 99 MET A C 1
ATOM 755 O O . MET A 1 99 ? 46.604 -11.074 -13.698 1.00 75.56 99 MET A O 1
ATOM 759 N N . HIS A 1 100 ? 46.282 -12.804 -15.096 1.00 72.50 100 HIS A N 1
ATOM 760 C CA . HIS A 1 100 ? 46.621 -13.855 -14.125 1.00 72.50 100 HIS A CA 1
ATOM 761 C C . HIS A 1 100 ? 48.054 -13.720 -13.577 1.00 72.50 100 HIS A C 1
ATOM 763 O O . HIS A 1 100 ? 48.329 -14.119 -12.452 1.00 72.50 100 HIS A O 1
ATOM 769 N N . ASN A 1 101 ? 48.956 -13.095 -14.340 1.00 76.62 101 ASN A N 1
ATOM 770 C CA . ASN A 1 101 ? 50.328 -12.778 -13.931 1.00 76.62 101 ASN A CA 1
ATOM 771 C C . ASN A 1 101 ? 50.444 -11.505 -13.055 1.00 76.62 101 ASN A C 1
ATOM 773 O O . ASN A 1 101 ? 51.550 -11.079 -12.740 1.00 76.62 101 ASN A O 1
ATOM 777 N N . GLY A 1 102 ? 49.327 -10.861 -12.696 1.00 72.12 102 GLY A N 1
ATOM 778 C CA . GLY A 1 102 ? 49.291 -9.649 -11.874 1.00 72.12 102 GLY A CA 1
ATOM 779 C C . GLY A 1 102 ? 49.475 -8.325 -12.626 1.00 72.12 102 GLY A C 1
ATOM 780 O O . GLY A 1 102 ? 49.266 -7.276 -12.018 1.00 72.12 102 GLY A O 1
ATOM 781 N N . SER A 1 103 ? 49.804 -8.350 -13.922 1.00 76.88 103 SER A N 1
ATOM 782 C CA . SER A 1 103 ? 49.923 -7.147 -14.763 1.00 76.88 103 SER A CA 1
ATOM 783 C 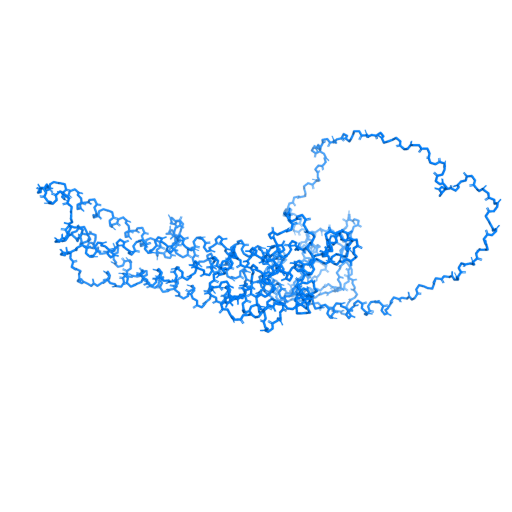C . SER A 1 103 ? 48.557 -6.605 -15.210 1.00 76.88 103 SER A C 1
ATOM 785 O O . SER A 1 103 ? 47.561 -7.327 -15.205 1.00 76.88 103 SER A O 1
ATOM 787 N N . TYR A 1 104 ? 48.489 -5.327 -15.595 1.00 77.94 104 TYR A N 1
ATOM 788 C CA . TYR A 1 104 ? 47.264 -4.706 -16.114 1.00 77.94 104 TYR A CA 1
ATOM 789 C C . TYR A 1 104 ? 47.367 -4.484 -17.620 1.00 77.94 104 TYR A C 1
ATOM 791 O O . TYR A 1 104 ? 48.377 -3.974 -18.099 1.00 77.94 104 TYR A O 1
ATOM 799 N N . HIS A 1 105 ? 46.288 -4.768 -18.344 1.00 83.19 105 HIS A N 1
ATOM 800 C CA . HIS A 1 105 ? 46.150 -4.411 -19.755 1.00 83.19 105 HIS A CA 1
ATOM 801 C C . HIS A 1 105 ? 44.832 -3.685 -20.006 1.00 83.19 105 HIS A C 1
ATOM 803 O O . HIS A 1 105 ? 43.867 -3.844 -19.257 1.00 83.19 105 HIS A O 1
ATOM 809 N N . ILE A 1 106 ? 44.814 -2.836 -21.032 1.00 82.31 106 ILE A N 1
ATOM 810 C CA . ILE A 1 106 ? 43.633 -2.061 -21.406 1.00 82.31 106 ILE A CA 1
ATOM 811 C C . ILE A 1 106 ? 42.857 -2.863 -22.446 1.00 82.31 106 ILE A C 1
ATOM 813 O O . ILE A 1 106 ? 43.358 -3.096 -23.542 1.00 82.31 106 ILE A O 1
ATOM 817 N N . VAL A 1 107 ? 41.630 -3.250 -22.106 1.00 82.94 107 VAL A N 1
ATOM 818 C CA . VAL A 1 107 ? 40.702 -3.945 -23.006 1.00 82.94 107 VAL A CA 1
ATOM 819 C C . VAL A 1 107 ? 39.468 -3.082 -23.201 1.00 82.94 107 VAL A C 1
ATOM 821 O O . VAL A 1 107 ? 38.998 -2.427 -22.270 1.00 82.94 107 VAL A O 1
ATOM 824 N N . GLN A 1 108 ? 38.937 -3.058 -24.419 1.00 84.56 108 GLN A N 1
ATOM 825 C CA . GLN A 1 108 ? 37.635 -2.459 -24.678 1.00 84.56 108 GLN A CA 1
ATOM 826 C C . GLN A 1 108 ? 36.546 -3.432 -24.214 1.00 84.56 108 GLN A C 1
ATOM 828 O O . GLN A 1 108 ? 36.422 -4.526 -24.756 1.00 84.56 108 GLN A O 1
ATOM 833 N N . SER A 1 109 ? 35.782 -3.042 -23.195 1.00 86.06 109 SER A N 1
ATOM 834 C CA . SER A 1 109 ? 34.708 -3.852 -22.616 1.00 86.06 109 SER A CA 1
ATOM 835 C C . SER A 1 109 ? 33.477 -2.993 -22.357 1.00 86.06 109 SER A C 1
ATOM 837 O O . SER A 1 109 ? 33.573 -1.782 -22.149 1.00 86.06 109 SER A O 1
ATOM 839 N N . TYR A 1 110 ? 32.309 -3.625 -22.335 1.00 87.94 110 TYR A N 1
ATOM 840 C CA . TYR A 1 110 ? 31.082 -2.981 -21.885 1.00 87.94 110 TYR A CA 1
ATOM 841 C C . TYR A 1 110 ? 31.081 -2.852 -20.361 1.00 87.94 110 TYR A C 1
ATOM 843 O O . TYR A 1 110 ? 31.449 -3.793 -19.650 1.00 87.94 110 TYR A O 1
ATOM 851 N N . VAL A 1 111 ? 30.700 -1.669 -19.884 1.00 87.88 111 VAL A N 1
ATOM 852 C CA . VAL A 1 111 ? 30.472 -1.359 -18.472 1.00 87.88 111 VAL A CA 1
ATOM 853 C C . VAL A 1 111 ? 28.985 -1.099 -18.290 1.00 87.88 111 VAL A C 1
ATOM 855 O O . VAL A 1 111 ? 28.409 -0.289 -19.021 1.00 87.88 111 VAL A O 1
ATOM 858 N N . TYR A 1 112 ? 28.390 -1.780 -17.316 1.00 89.25 112 TYR A N 1
ATOM 859 C CA . TYR A 1 112 ? 26.966 -1.696 -17.013 1.00 89.25 112 TYR A CA 1
ATOM 860 C C . TYR A 1 112 ? 26.722 -0.741 -15.847 1.00 89.25 112 TYR A C 1
ATOM 862 O O . TYR A 1 112 ? 27.487 -0.723 -14.880 1.00 89.25 112 TYR A O 1
ATOM 870 N N . ARG A 1 113 ? 25.661 0.060 -15.936 1.00 87.50 113 ARG A N 1
ATOM 871 C CA . ARG A 1 113 ? 25.203 0.952 -14.864 1.00 87.50 113 ARG A CA 1
ATOM 872 C C . ARG A 1 113 ? 23.694 0.861 -14.730 1.00 87.50 113 ARG A C 1
ATOM 874 O O . ARG A 1 113 ? 23.007 0.754 -15.736 1.00 87.50 113 ARG A O 1
ATOM 881 N N . ILE A 1 114 ? 23.189 0.898 -13.503 1.00 87.88 114 ILE A N 1
ATOM 882 C CA . ILE A 1 114 ? 21.746 1.007 -13.273 1.00 87.88 114 ILE A CA 1
ATOM 883 C C . ILE A 1 114 ? 21.273 2.409 -13.679 1.00 87.88 114 ILE A C 1
ATOM 885 O O . ILE A 1 114 ? 21.972 3.391 -13.419 1.00 87.88 114 ILE A O 1
ATOM 889 N N . THR A 1 115 ? 20.125 2.491 -14.342 1.00 85.06 115 THR A N 1
ATOM 890 C CA . THR A 1 115 ? 19.472 3.760 -14.698 1.00 85.06 115 THR A CA 1
ATOM 891 C C . THR A 1 115 ? 18.664 4.306 -13.520 1.00 85.06 115 THR A C 1
ATOM 893 O O . THR A 1 115 ? 18.454 3.607 -12.526 1.00 85.06 115 THR A O 1
ATOM 896 N N . SER A 1 116 ? 18.166 5.542 -13.621 1.00 81.00 116 SER A N 1
ATOM 897 C CA . SER A 1 116 ? 17.186 6.073 -12.658 1.00 81.00 116 SER A CA 1
ATOM 898 C C . SER A 1 116 ? 15.943 5.182 -12.572 1.00 81.00 116 SER A C 1
ATOM 900 O O . SER A 1 116 ? 15.557 4.796 -11.471 1.00 81.00 116 SER A O 1
ATOM 902 N N . SER A 1 117 ? 15.413 4.744 -13.719 1.00 75.69 117 SER A N 1
ATOM 903 C CA . SER A 1 117 ? 14.274 3.820 -13.796 1.00 75.69 117 SER A CA 1
ATOM 904 C C . SER A 1 117 ? 14.550 2.474 -13.118 1.00 75.69 117 SER A C 1
ATOM 906 O O . SER A 1 117 ? 13.692 1.941 -12.418 1.00 75.69 117 SER A O 1
ATOM 908 N N . GLY A 1 118 ? 15.765 1.929 -13.253 1.00 79.00 118 GLY A N 1
ATOM 909 C CA . GLY A 1 118 ? 16.183 0.715 -12.549 1.00 79.00 118 GLY A CA 1
ATOM 910 C C . GLY A 1 118 ? 16.186 0.870 -11.028 1.00 79.00 118 GLY A C 1
ATOM 911 O O . GLY A 1 118 ? 15.791 -0.049 -10.310 1.00 79.00 118 GLY A O 1
ATOM 912 N N . ILE A 1 119 ? 16.607 2.034 -10.525 1.00 82.50 119 ILE A N 1
ATOM 913 C CA . ILE A 1 119 ? 16.606 2.346 -9.088 1.00 82.50 119 ILE A CA 1
ATOM 914 C C . ILE A 1 119 ? 15.173 2.487 -8.566 1.00 82.50 119 ILE A C 1
ATOM 916 O O . ILE A 1 119 ? 14.851 1.948 -7.507 1.00 82.50 119 ILE A O 1
ATOM 920 N N . GLU A 1 120 ? 14.323 3.203 -9.297 1.00 78.19 120 GLU A N 1
ATOM 921 C CA . GLU A 1 120 ? 12.911 3.396 -8.955 1.00 78.19 120 GLU A CA 1
ATOM 922 C C . GLU A 1 120 ? 12.159 2.067 -8.942 1.00 78.19 120 GLU A C 1
ATOM 924 O O . GLU A 1 120 ? 11.474 1.769 -7.967 1.00 78.19 120 GLU A O 1
ATOM 929 N N . TYR A 1 121 ? 12.390 1.201 -9.934 1.00 79.31 121 TYR A N 1
ATOM 930 C CA . TYR A 1 121 ? 11.818 -0.144 -9.965 1.00 79.31 121 TYR A CA 1
ATOM 931 C C . TYR A 1 121 ? 12.178 -0.961 -8.715 1.00 79.31 121 TYR A C 1
ATOM 933 O O . TYR A 1 121 ? 11.303 -1.569 -8.097 1.00 79.31 121 TYR A O 1
ATOM 941 N N . LEU A 1 122 ? 13.451 -0.960 -8.294 1.00 80.44 122 LEU A N 1
ATOM 942 C CA . LEU A 1 122 ? 13.875 -1.668 -7.078 1.00 80.44 122 LEU A CA 1
ATOM 943 C C . LEU A 1 122 ? 13.155 -1.144 -5.826 1.00 80.44 122 LEU A C 1
ATOM 945 O O . LEU A 1 122 ? 12.736 -1.939 -4.983 1.00 80.44 122 LEU A O 1
ATOM 949 N N . LYS A 1 123 ? 13.013 0.181 -5.703 1.00 82.00 123 LYS A N 1
ATOM 950 C CA . LYS A 1 123 ? 12.322 0.815 -4.571 1.00 82.00 123 LYS A CA 1
ATOM 951 C C . LYS A 1 123 ? 10.830 0.498 -4.574 1.00 82.00 123 LYS A C 1
ATOM 953 O O . LYS A 1 123 ? 10.305 0.071 -3.551 1.00 82.00 123 LYS A O 1
ATOM 958 N N . MET A 1 124 ? 10.175 0.648 -5.721 1.00 79.12 124 MET A N 1
ATOM 959 C CA . MET A 1 124 ? 8.754 0.364 -5.894 1.00 79.12 124 MET A CA 1
ATOM 960 C C . MET A 1 124 ? 8.436 -1.086 -5.519 1.00 79.12 124 MET A C 1
ATOM 962 O O . MET A 1 124 ? 7.499 -1.336 -4.769 1.00 79.12 124 MET A O 1
ATOM 966 N N . MET A 1 125 ? 9.241 -2.049 -5.973 1.00 78.81 125 MET A N 1
ATOM 967 C CA . MET A 1 125 ? 9.020 -3.462 -5.653 1.00 78.81 125 MET A CA 1
ATOM 968 C C . MET A 1 125 ? 9.078 -3.728 -4.148 1.00 78.81 125 MET A C 1
ATOM 970 O O . MET A 1 125 ? 8.235 -4.458 -3.637 1.00 78.81 125 MET A O 1
ATOM 974 N N . GLN A 1 126 ? 10.015 -3.101 -3.429 1.00 80.31 126 GLN A N 1
ATOM 975 C CA . GLN A 1 126 ? 10.080 -3.193 -1.969 1.00 80.31 126 GLN A CA 1
ATOM 976 C C . GLN A 1 126 ? 8.816 -2.621 -1.306 1.00 80.31 126 GLN A C 1
ATOM 978 O O . GLN A 1 126 ? 8.237 -3.287 -0.451 1.00 80.31 126 GLN A O 1
ATOM 983 N N . LYS A 1 127 ? 8.343 -1.450 -1.753 1.00 80.69 127 LYS A N 1
ATOM 984 C CA . LYS A 1 127 ? 7.106 -0.833 -1.244 1.00 80.69 127 LYS A CA 1
ATOM 985 C C . LYS A 1 127 ? 5.879 -1.717 -1.458 1.00 80.69 127 LYS A C 1
ATOM 987 O O . LYS A 1 127 ? 5.073 -1.870 -0.548 1.00 80.69 127 LYS A O 1
ATOM 992 N N . VAL A 1 128 ? 5.759 -2.366 -2.621 1.00 80.75 128 VAL A N 1
ATOM 993 C CA . VAL A 1 128 ? 4.651 -3.303 -2.899 1.00 80.75 128 VAL A CA 1
ATOM 994 C C . VAL A 1 128 ? 4.599 -4.429 -1.868 1.00 80.75 128 VAL A C 1
ATOM 996 O O . VAL A 1 128 ? 3.516 -4.822 -1.444 1.00 80.75 128 VAL A O 1
ATOM 999 N N . ILE A 1 129 ? 5.750 -4.927 -1.422 1.00 80.62 129 ILE A N 1
ATOM 1000 C CA . ILE A 1 129 ? 5.822 -5.996 -0.416 1.00 80.62 129 ILE A CA 1
ATOM 1001 C C . ILE A 1 129 ? 5.537 -5.481 0.982 1.00 80.62 129 ILE A C 1
ATOM 1003 O O . ILE A 1 129 ? 4.901 -6.180 1.773 1.00 80.62 129 ILE A O 1
ATOM 1007 N N . ASP A 1 130 ? 5.998 -4.277 1.301 1.00 82.62 130 ASP A N 1
ATOM 1008 C CA . ASP A 1 130 ? 5.693 -3.645 2.579 1.00 82.62 130 ASP A CA 1
ATOM 1009 C C . ASP A 1 130 ? 4.175 -3.404 2.696 1.00 82.62 130 ASP A C 1
ATOM 1011 O O . ASP A 1 130 ? 3.575 -3.736 3.727 1.00 82.62 130 ASP A O 1
ATOM 1015 N N . ALA A 1 131 ? 3.528 -2.983 1.604 1.00 82.69 131 ALA A N 1
ATOM 1016 C CA . ALA A 1 131 ? 2.077 -2.879 1.493 1.00 82.69 131 ALA A CA 1
ATOM 1017 C C . ALA A 1 131 ? 1.391 -4.256 1.585 1.00 82.69 131 ALA A C 1
ATOM 1019 O O . ALA A 1 131 ? 0.447 -4.429 2.354 1.00 82.69 131 ALA A O 1
ATOM 1020 N N . GLU A 1 132 ? 1.886 -5.281 0.881 1.00 83.75 132 GLU A N 1
ATOM 1021 C CA . GLU A 1 132 ? 1.348 -6.651 0.936 1.00 83.75 132 GLU A CA 1
ATOM 1022 C C . GLU A 1 132 ? 1.402 -7.245 2.355 1.00 83.75 132 GLU A C 1
ATOM 1024 O O . GLU A 1 132 ? 0.447 -7.871 2.838 1.00 83.75 132 GLU A O 1
ATOM 1029 N N . THR A 1 133 ? 2.519 -7.018 3.046 1.00 84.56 133 THR A N 1
ATOM 1030 C CA . THR A 1 133 ? 2.735 -7.444 4.431 1.00 84.56 133 THR A CA 1
ATOM 1031 C C . THR A 1 133 ? 1.742 -6.746 5.353 1.00 84.56 133 THR A C 1
ATOM 1033 O O . THR A 1 133 ? 1.118 -7.397 6.194 1.00 84.56 133 THR A O 1
ATOM 1036 N N . THR A 1 134 ? 1.540 -5.443 5.151 1.00 86.12 134 THR A N 1
ATOM 1037 C CA . THR A 1 134 ? 0.572 -4.635 5.902 1.00 86.12 134 THR A CA 1
ATOM 1038 C C . THR A 1 134 ? -0.864 -5.123 5.662 1.00 86.12 134 THR A C 1
ATOM 1040 O O . THR A 1 134 ? -1.589 -5.368 6.626 1.00 86.12 134 THR A O 1
ATOM 1043 N N . ILE A 1 135 ? -1.258 -5.398 4.411 1.00 84.69 135 ILE A N 1
ATOM 1044 C CA . ILE A 1 135 ? -2.574 -5.974 4.064 1.00 84.69 135 ILE A CA 1
ATOM 1045 C C . ILE A 1 135 ? -2.794 -7.309 4.779 1.00 84.69 135 ILE A C 1
ATOM 1047 O O . ILE A 1 135 ? -3.854 -7.544 5.365 1.00 84.69 135 ILE A O 1
ATOM 1051 N N . THR A 1 136 ? -1.804 -8.200 4.736 1.00 85.75 136 THR A N 1
ATOM 1052 C CA . THR A 1 136 ? -1.922 -9.542 5.319 1.00 85.75 136 THR A CA 1
ATOM 1053 C C . THR A 1 136 ? -2.016 -9.480 6.844 1.00 85.75 136 THR A C 1
ATOM 1055 O O . THR A 1 136 ? -2.876 -10.136 7.433 1.00 85.75 136 THR A O 1
ATOM 1058 N N . ALA A 1 137 ? -1.178 -8.659 7.484 1.00 85.12 137 ALA A N 1
ATOM 1059 C CA . ALA A 1 137 ? -1.221 -8.440 8.927 1.00 85.12 137 ALA A CA 1
ATOM 1060 C C . ALA A 1 137 ? -2.574 -7.860 9.368 1.00 85.12 137 ALA A C 1
ATOM 1062 O O . ALA A 1 137 ? -3.196 -8.397 10.286 1.00 85.12 137 ALA A O 1
ATOM 1063 N N . ASN A 1 138 ? -3.073 -6.839 8.664 1.00 86.81 138 ASN A N 1
ATOM 1064 C CA . ASN A 1 138 ? -4.375 -6.236 8.947 1.00 86.81 138 ASN A CA 1
ATOM 1065 C C . ASN A 1 138 ? -5.512 -7.232 8.778 1.00 86.81 138 ASN A C 1
ATOM 1067 O O . ASN A 1 138 ? -6.372 -7.317 9.642 1.00 86.81 138 ASN A O 1
ATOM 1071 N N . THR A 1 139 ? -5.505 -8.030 7.709 1.00 87.38 139 THR A N 1
ATOM 1072 C CA . THR A 1 139 ? -6.556 -9.030 7.464 1.00 87.38 139 THR A CA 1
ATOM 1073 C C . THR A 1 139 ? -6.664 -10.019 8.629 1.00 87.38 139 THR A C 1
ATOM 1075 O O . THR A 1 139 ? -7.765 -10.314 9.093 1.00 87.38 139 THR A O 1
ATOM 1078 N N . ASN A 1 140 ? -5.528 -10.480 9.163 1.00 88.69 140 ASN A N 1
ATOM 1079 C CA . ASN A 1 140 ? -5.511 -11.371 10.325 1.00 88.69 140 ASN A CA 1
ATOM 1080 C C . ASN A 1 140 ? -6.028 -10.677 11.595 1.00 88.69 140 ASN A C 1
ATOM 1082 O O . ASN A 1 140 ? -6.812 -11.265 12.339 1.00 88.69 140 ASN A O 1
ATOM 1086 N N . ARG A 1 141 ? -5.629 -9.420 11.831 1.00 90.44 141 ARG A N 1
ATOM 1087 C CA . ARG A 1 141 ? -6.107 -8.626 12.976 1.00 90.44 141 ARG A CA 1
ATOM 1088 C C . ARG A 1 141 ? -7.596 -8.301 12.899 1.00 90.44 141 ARG A C 1
ATOM 1090 O O . ARG A 1 141 ? -8.272 -8.315 13.921 1.00 90.44 141 ARG A O 1
ATOM 1097 N N . ILE A 1 142 ? -8.125 -8.068 11.700 1.00 90.25 142 ILE A N 1
ATOM 1098 C CA . ILE A 1 142 ? -9.561 -7.882 11.467 1.00 90.25 142 ILE A CA 1
ATOM 1099 C C . ILE A 1 142 ? -10.325 -9.151 11.838 1.00 90.25 142 ILE A C 1
ATOM 1101 O O . ILE A 1 142 ? -11.349 -9.061 12.510 1.00 90.25 142 ILE A O 1
ATOM 1105 N N . GLN A 1 143 ? -9.830 -10.328 11.445 1.00 90.50 143 GLN A N 1
ATOM 1106 C CA . GLN A 1 143 ? -10.476 -11.588 11.810 1.00 90.50 143 GLN A CA 1
ATOM 1107 C C . GLN A 1 143 ? -10.493 -11.784 13.333 1.00 90.50 143 GLN A C 1
ATOM 1109 O O . GLN A 1 143 ? -11.545 -12.073 13.897 1.00 90.50 143 GLN A O 1
ATOM 1114 N N . GLU A 1 144 ? -9.363 -11.538 14.005 1.00 92.56 144 GLU A N 1
ATOM 1115 C CA . GLU A 1 144 ? -9.270 -11.569 15.471 1.00 92.56 144 GLU A CA 1
ATOM 1116 C C . GLU A 1 144 ? -10.271 -10.602 16.123 1.00 92.56 144 GLU A C 1
ATOM 1118 O O . GLU A 1 144 ? -10.998 -10.980 17.042 1.00 92.56 144 GLU A O 1
ATOM 1123 N N . TYR A 1 145 ? -10.370 -9.373 15.611 1.00 92.94 145 TYR A N 1
ATOM 1124 C CA . TYR A 1 145 ? -11.350 -8.390 16.064 1.00 92.94 145 TYR A CA 1
ATOM 1125 C C . TYR A 1 145 ? -12.792 -8.893 15.900 1.00 92.94 145 TYR A C 1
ATOM 1127 O O . TYR A 1 145 ? -13.573 -8.836 16.849 1.00 92.94 145 TYR A O 1
ATOM 1135 N N . VAL A 1 146 ? -13.153 -9.416 14.725 1.00 92.06 146 VAL A N 1
ATOM 1136 C CA . VAL A 1 146 ? -14.502 -9.936 14.441 1.00 92.06 146 VAL A CA 1
ATOM 1137 C C . VAL A 1 146 ? -14.858 -11.091 15.381 1.00 92.06 146 VAL A C 1
ATOM 1139 O O . VAL A 1 146 ? -15.967 -11.119 15.925 1.00 92.06 146 VAL A O 1
ATOM 1142 N N . ASP A 1 147 ? -13.918 -12.004 15.618 1.00 92.75 147 ASP A N 1
ATOM 1143 C CA . ASP A 1 147 ? -14.105 -13.146 16.513 1.00 92.75 147 ASP A CA 1
ATOM 1144 C C . ASP A 1 147 ? -14.292 -12.689 17.971 1.00 92.75 147 ASP A C 1
ATOM 1146 O O . ASP A 1 147 ? -15.183 -13.180 18.673 1.00 92.75 147 ASP A O 1
ATOM 1150 N N . LEU A 1 148 ? -13.519 -11.693 18.422 1.00 92.94 148 LEU A N 1
ATOM 1151 C CA . LEU A 1 148 ? -13.646 -11.108 19.760 1.00 92.94 148 LEU A CA 1
ATOM 1152 C C . LEU A 1 148 ? -14.961 -10.341 19.937 1.00 92.94 148 LEU A C 1
ATOM 1154 O O . LEU A 1 148 ? -15.631 -10.514 20.955 1.00 92.94 148 LEU A O 1
ATOM 1158 N N . VAL A 1 149 ? -15.395 -9.560 18.943 1.00 91.44 149 VAL A N 1
ATOM 1159 C CA . VAL A 1 149 ? -16.704 -8.885 18.976 1.00 91.44 149 VAL A CA 1
ATOM 1160 C C . VAL A 1 149 ? -17.834 -9.909 19.056 1.00 91.44 149 VAL A C 1
ATOM 1162 O O . VAL A 1 149 ? -18.759 -9.753 19.857 1.00 91.44 149 VAL A O 1
ATOM 1165 N N . ALA A 1 150 ? -17.760 -10.986 18.269 1.00 90.31 150 ALA A N 1
ATOM 1166 C CA . ALA A 1 150 ? -18.737 -12.066 18.330 1.00 90.31 150 ALA A CA 1
ATOM 1167 C C . ALA A 1 150 ? -18.775 -12.709 19.726 1.00 90.31 150 ALA A C 1
ATOM 1169 O O . ALA A 1 150 ? -19.860 -12.853 20.294 1.00 90.31 150 ALA A O 1
ATOM 1170 N N . LYS A 1 151 ? -17.608 -13.009 20.309 1.00 90.19 151 LYS A N 1
ATOM 1171 C CA . LYS A 1 151 ? -17.477 -13.573 21.661 1.00 90.19 151 LYS A CA 1
ATOM 1172 C C . LYS A 1 151 ? -18.055 -12.652 22.743 1.00 90.19 151 LYS A C 1
ATOM 1174 O O . LYS A 1 151 ? -18.767 -13.121 23.627 1.00 90.19 151 LYS A O 1
ATOM 1179 N N . LEU A 1 152 ? -17.803 -11.346 22.657 1.00 88.31 152 LEU A N 1
ATOM 1180 C CA . LEU A 1 152 ? -18.281 -10.351 23.625 1.00 88.31 152 LEU A CA 1
ATOM 1181 C C . LEU A 1 152 ? -19.779 -10.041 23.471 1.00 88.31 152 LEU A C 1
ATOM 1183 O O . LEU A 1 152 ? -20.432 -9.645 24.435 1.00 88.31 152 LEU A O 1
ATOM 1187 N N . SER A 1 153 ? -20.355 -10.259 22.287 1.00 86.31 153 SER A N 1
ATOM 1188 C CA . SER A 1 153 ? -21.776 -10.005 22.004 1.00 86.31 153 SER A CA 1
ATOM 1189 C C . SER A 1 153 ? -22.756 -11.052 22.565 1.00 86.31 153 SER A C 1
ATOM 1191 O O . SER A 1 153 ? -23.967 -10.892 22.421 1.00 86.31 153 SER A O 1
ATOM 1193 N N . VAL A 1 154 ? -22.264 -12.109 23.224 1.00 84.00 154 VAL A N 1
ATOM 1194 C CA . VAL A 1 154 ? -23.100 -13.167 23.820 1.00 84.00 154 VAL A CA 1
ATOM 1195 C C . VAL A 1 154 ? -23.940 -12.606 24.989 1.00 84.00 154 VAL A C 1
ATOM 1197 O O . VAL A 1 154 ? -23.415 -11.846 25.803 1.00 84.00 154 VAL A O 1
ATOM 1200 N N . PRO A 1 155 ? -25.234 -12.978 25.115 1.00 70.56 155 PRO A N 1
ATOM 1201 C CA . PRO A 1 155 ? -26.158 -12.395 26.099 1.00 70.56 155 PRO A CA 1
ATOM 1202 C C . PRO A 1 155 ? -25.838 -12.717 27.565 1.00 70.56 155 PRO A C 1
ATOM 1204 O O . PRO A 1 155 ? -26.257 -11.983 28.455 1.00 70.56 155 PRO A O 1
ATOM 1207 N N . VAL A 1 156 ? -25.109 -13.803 27.836 1.00 72.94 156 VAL A N 1
ATOM 1208 C CA . VAL A 1 156 ? -24.642 -14.150 29.184 1.00 72.94 156 VAL A CA 1
ATOM 1209 C C . VAL A 1 156 ? -23.123 -14.104 29.189 1.00 72.94 156 VAL A C 1
ATOM 1211 O O . VAL A 1 156 ? -22.470 -14.901 28.517 1.00 72.94 156 VAL A O 1
ATOM 1214 N N . ARG A 1 157 ? -22.572 -13.167 29.960 1.00 79.25 157 ARG A N 1
ATOM 1215 C CA . ARG A 1 157 ? -21.132 -12.943 30.098 1.00 79.25 157 ARG A CA 1
ATOM 1216 C C . ARG A 1 157 ? -20.708 -13.302 31.516 1.00 79.25 157 ARG A C 1
ATOM 1218 O O . ARG A 1 157 ? -21.322 -12.846 32.479 1.00 79.25 157 ARG A O 1
ATOM 1225 N N . SER A 1 158 ? -19.669 -14.120 31.653 1.00 75.12 158 SER A N 1
ATOM 1226 C CA . SER A 1 158 ? -19.094 -14.407 32.968 1.00 75.12 158 SER A CA 1
ATOM 1227 C C . SER A 1 158 ? -18.153 -13.274 33.368 1.00 75.12 158 SER A C 1
ATOM 1229 O O . SER A 1 158 ? -17.166 -13.021 32.684 1.00 75.12 158 SER A O 1
ATOM 1231 N N . GLY A 1 159 ? -18.454 -12.606 34.482 1.00 74.94 159 GLY A N 1
ATOM 1232 C CA . GLY A 1 159 ? -17.532 -11.683 35.154 1.00 74.94 159 GLY A CA 1
ATOM 1233 C C . GLY A 1 159 ? -16.718 -12.351 36.265 1.00 74.94 159 GLY A C 1
ATOM 1234 O O . GLY A 1 159 ? -16.128 -11.646 37.076 1.00 74.94 159 GLY A O 1
ATOM 1235 N N . ALA A 1 160 ? -16.747 -13.687 36.358 1.00 80.19 160 ALA A N 1
ATOM 1236 C CA . ALA A 1 160 ? -16.100 -14.424 37.442 1.00 80.19 160 ALA A CA 1
ATOM 1237 C C . ALA A 1 160 ? -14.569 -14.414 37.338 1.00 80.19 160 ALA A C 1
ATOM 1239 O O . ALA A 1 160 ? -13.904 -14.392 38.370 1.00 80.19 160 ALA A O 1
ATOM 1240 N N . ASP A 1 161 ? -14.038 -14.368 36.114 1.00 86.06 161 ASP A N 1
ATOM 1241 C CA . ASP A 1 161 ? -12.607 -14.423 35.803 1.00 86.06 161 ASP A CA 1
ATOM 1242 C C . ASP A 1 161 ? -12.194 -13.217 34.937 1.00 86.06 161 ASP A C 1
ATOM 1244 O O . ASP A 1 161 ? -13.048 -12.539 34.353 1.00 86.06 161 ASP A O 1
ATOM 1248 N N . THR A 1 162 ? -10.891 -12.961 34.797 1.00 88.88 162 THR A N 1
ATOM 1249 C CA . THR A 1 162 ? -10.318 -11.830 34.037 1.00 88.88 162 THR A CA 1
ATOM 1250 C C . THR A 1 162 ? -10.461 -11.956 32.524 1.00 88.88 162 THR A C 1
ATOM 1252 O O . THR A 1 162 ? -10.149 -11.021 31.784 1.00 88.88 162 THR A O 1
ATOM 1255 N N . GLN A 1 163 ? -10.973 -13.089 32.038 1.00 88.81 163 GLN A N 1
ATOM 1256 C CA . GLN A 1 163 ? -11.058 -13.388 30.614 1.00 88.81 163 GLN A CA 1
ATOM 1257 C C . GLN A 1 163 ? -11.882 -12.355 29.830 1.00 88.81 163 GLN A C 1
ATOM 1259 O O . GLN A 1 163 ? -11.435 -11.930 28.771 1.00 88.81 163 GLN A O 1
ATOM 1264 N N . LEU A 1 164 ? -13.031 -11.901 30.350 1.00 90.00 164 LEU A N 1
ATOM 1265 C CA . LEU A 1 164 ? -13.870 -10.904 29.669 1.00 90.00 164 LEU A CA 1
ATOM 1266 C C . LEU A 1 164 ? -13.129 -9.567 29.499 1.00 90.00 164 LEU A C 1
ATOM 1268 O O . LEU A 1 164 ? -13.168 -8.972 28.424 1.00 90.00 164 LEU A O 1
ATOM 1272 N N . TYR A 1 165 ? -12.433 -9.107 30.543 1.00 90.69 165 TYR A N 1
ATOM 1273 C CA . TYR A 1 165 ? -11.592 -7.911 30.470 1.00 90.69 165 TYR A CA 1
ATOM 1274 C C . TYR A 1 165 ? -10.453 -8.082 29.454 1.00 90.69 165 TYR A C 1
ATOM 1276 O O . TYR A 1 165 ? -10.229 -7.192 28.634 1.00 90.69 165 TYR A O 1
ATOM 1284 N N . ASN A 1 166 ? -9.767 -9.228 29.466 1.00 91.31 166 ASN A N 1
ATOM 1285 C CA . ASN A 1 166 ? -8.668 -9.507 28.540 1.00 91.31 166 ASN A CA 1
ATOM 1286 C C . ASN A 1 166 ? -9.153 -9.581 27.084 1.00 91.31 166 ASN A C 1
ATOM 1288 O O . ASN A 1 166 ? -8.527 -8.997 26.204 1.00 91.31 166 ASN A O 1
ATOM 1292 N N . ASP A 1 167 ? -10.288 -10.234 26.830 1.00 92.00 167 ASP A N 1
ATOM 1293 C CA . ASP A 1 167 ? -10.911 -10.300 25.505 1.00 92.00 167 ASP A CA 1
ATOM 1294 C C . ASP A 1 167 ? -11.309 -8.901 25.007 1.00 92.00 167 ASP A C 1
ATOM 1296 O O . ASP A 1 167 ? -11.067 -8.564 23.849 1.00 92.00 167 ASP A O 1
ATOM 1300 N N . PHE A 1 168 ? -11.869 -8.058 25.883 1.00 92.75 168 PHE A N 1
ATOM 1301 C CA . PHE A 1 168 ? -12.206 -6.671 25.556 1.00 92.75 168 PHE A CA 1
ATOM 1302 C C . PHE A 1 168 ? -10.961 -5.828 25.250 1.00 92.75 168 PHE A C 1
ATOM 1304 O O . PHE A 1 168 ? -10.933 -5.103 24.257 1.00 92.75 168 PHE A O 1
ATOM 1311 N N . GLN A 1 169 ? -9.904 -5.951 26.054 1.00 92.62 169 GLN A N 1
ATOM 1312 C CA . GLN A 1 169 ? -8.639 -5.262 25.800 1.00 92.62 169 GLN A CA 1
ATOM 1313 C C . GLN A 1 169 ? -8.003 -5.718 24.480 1.00 92.62 169 GLN A C 1
ATOM 1315 O O . GLN A 1 169 ? -7.536 -4.884 23.707 1.00 92.62 169 GLN A O 1
ATOM 1320 N N . ASN A 1 170 ? -8.008 -7.022 24.198 1.00 93.19 170 ASN A N 1
ATOM 1321 C CA . ASN A 1 170 ? -7.486 -7.569 22.948 1.00 93.19 170 ASN A CA 1
ATOM 1322 C C . ASN A 1 170 ? -8.304 -7.095 21.743 1.00 93.19 170 ASN A C 1
ATOM 1324 O O . ASN A 1 170 ? -7.723 -6.779 20.712 1.00 93.19 170 ASN A O 1
ATOM 1328 N N . MET A 1 171 ? -9.626 -6.957 21.889 1.00 94.00 171 MET A N 1
ATOM 1329 C CA . MET A 1 171 ? -10.492 -6.405 20.847 1.00 94.00 171 MET A CA 1
ATOM 1330 C C . MET A 1 171 ? -10.108 -4.955 20.528 1.00 94.00 171 MET A C 1
ATOM 1332 O O . MET A 1 171 ? -9.992 -4.598 19.358 1.00 94.00 171 MET A O 1
ATOM 1336 N N . LEU A 1 172 ? -9.881 -4.125 21.551 1.00 92.00 172 LEU A N 1
ATOM 1337 C CA . LEU A 1 172 ? -9.442 -2.738 21.362 1.00 92.00 172 LEU A CA 1
ATOM 1338 C C . LEU A 1 172 ? -8.047 -2.660 20.731 1.00 92.00 172 LEU A C 1
ATOM 1340 O O . LEU A 1 172 ? -7.842 -1.888 19.801 1.00 92.00 172 LEU A O 1
ATOM 1344 N N . ASN A 1 173 ? -7.108 -3.490 21.186 1.00 92.75 173 ASN A N 1
ATOM 1345 C CA . ASN A 1 173 ? -5.764 -3.544 20.613 1.00 92.75 173 ASN A CA 1
ATOM 1346 C C . ASN A 1 173 ? -5.801 -3.980 19.139 1.00 92.75 173 ASN A C 1
ATOM 1348 O O . ASN A 1 173 ? -5.125 -3.379 18.311 1.00 92.75 173 ASN A O 1
ATOM 1352 N N . ALA A 1 174 ? -6.609 -4.992 18.803 1.00 91.88 174 ALA A N 1
ATOM 1353 C CA . ALA A 1 174 ? -6.794 -5.442 17.427 1.00 91.88 174 ALA A CA 1
ATOM 1354 C C . ALA A 1 174 ? -7.399 -4.331 16.556 1.00 91.88 174 ALA A C 1
ATOM 1356 O O . ALA A 1 174 ? -6.933 -4.116 15.443 1.00 91.88 174 ALA A O 1
ATOM 1357 N N . TYR A 1 175 ? -8.380 -3.584 17.073 1.00 90.62 175 TYR A N 1
ATOM 1358 C CA . TYR A 1 175 ? -8.935 -2.412 16.392 1.00 90.62 175 TYR A CA 1
ATOM 1359 C C . TYR A 1 175 ? -7.867 -1.338 16.126 1.00 90.62 175 TYR A C 1
ATOM 1361 O O . TYR A 1 175 ? -7.717 -0.893 14.990 1.00 90.62 175 TYR A O 1
ATOM 1369 N N . ASP A 1 176 ? -7.103 -0.942 17.147 1.00 89.06 176 ASP A N 1
ATOM 1370 C CA . ASP A 1 176 ? -6.076 0.098 17.017 1.00 89.06 176 ASP A CA 1
ATOM 1371 C C . ASP A 1 176 ? -4.944 -0.333 16.064 1.00 89.06 176 ASP A C 1
ATOM 1373 O O . ASP A 1 176 ? -4.449 0.483 15.283 1.00 89.06 176 ASP A O 1
ATOM 1377 N N . ASP A 1 177 ? -4.545 -1.610 16.097 1.00 89.44 177 ASP A N 1
ATOM 1378 C CA . ASP A 1 177 ? -3.571 -2.191 15.165 1.00 89.44 177 ASP A CA 1
ATOM 1379 C C . ASP A 1 177 ? -4.087 -2.134 13.720 1.00 89.44 177 ASP A C 1
ATOM 1381 O O . ASP A 1 177 ? -3.341 -1.741 12.822 1.00 89.44 177 ASP A O 1
ATOM 1385 N N . VAL A 1 178 ? -5.365 -2.468 13.495 1.00 88.62 178 VAL A N 1
ATOM 1386 C CA . VAL A 1 178 ? -5.998 -2.366 12.171 1.00 88.62 178 VAL A CA 1
ATOM 1387 C C . VAL A 1 178 ? -6.008 -0.920 11.693 1.00 88.62 178 VAL A C 1
ATOM 1389 O O . VAL A 1 178 ? -5.578 -0.668 10.574 1.00 88.62 178 VAL A O 1
ATOM 1392 N N . MET A 1 179 ? -6.425 0.038 12.525 1.00 85.50 179 MET A N 1
ATOM 1393 C CA . MET A 1 179 ? -6.464 1.451 12.128 1.00 85.50 179 MET A CA 1
ATOM 1394 C C . MET A 1 179 ? -5.078 1.985 11.759 1.00 85.50 179 MET A C 1
ATOM 1396 O O . MET A 1 179 ? -4.917 2.591 10.702 1.00 85.50 179 MET A O 1
ATOM 1400 N N . LYS A 1 180 ? -4.051 1.699 12.570 1.00 87.81 180 LYS A N 1
ATOM 1401 C CA . LYS A 1 180 ? -2.659 2.065 12.246 1.00 87.81 180 LYS A CA 1
ATOM 1402 C C . LYS A 1 180 ? -2.191 1.428 10.947 1.00 87.81 180 LYS A C 1
ATOM 1404 O O . LYS A 1 180 ? -1.522 2.075 10.147 1.00 87.81 180 LYS A O 1
ATOM 1409 N N . GLY A 1 181 ? -2.516 0.155 10.755 1.00 85.56 181 GLY A N 1
ATOM 1410 C CA . GLY A 1 181 ? -2.151 -0.555 9.549 1.00 85.56 181 GLY A CA 1
ATOM 1411 C C . GLY A 1 181 ? -2.873 -0.024 8.317 1.00 85.56 181 GLY A C 1
ATOM 1412 O O . GLY A 1 181 ? -2.305 -0.122 7.235 1.00 85.56 181 GLY A O 1
ATOM 1413 N N . ILE A 1 182 ? -4.087 0.519 8.441 1.00 83.88 182 ILE A N 1
ATOM 1414 C CA . ILE A 1 182 ? -4.745 1.146 7.298 1.00 83.88 182 ILE A CA 1
ATOM 1415 C C . ILE A 1 182 ? -4.110 2.494 6.972 1.00 83.88 182 ILE A C 1
ATOM 1417 O O . ILE A 1 182 ? -3.813 2.723 5.811 1.00 83.88 182 ILE A O 1
ATOM 1421 N N . HIS A 1 183 ? -3.841 3.344 7.964 1.00 83.75 183 HIS A N 1
ATOM 1422 C CA . HIS A 1 183 ? -3.161 4.623 7.719 1.00 83.75 183 HIS A CA 1
ATOM 1423 C C . HIS A 1 183 ? -1.800 4.416 7.051 1.00 83.75 183 HIS A C 1
ATOM 1425 O O . HIS A 1 183 ? -1.474 5.072 6.072 1.00 83.75 183 HIS A O 1
ATOM 1431 N N . LYS A 1 184 ? -1.041 3.411 7.502 1.00 85.12 184 LYS A N 1
ATOM 1432 C CA . LYS A 1 184 ? 0.206 3.032 6.833 1.00 85.12 184 LYS A CA 1
ATOM 1433 C C . LYS A 1 184 ? -0.028 2.557 5.393 1.00 85.12 184 LYS A C 1
ATOM 1435 O O . LYS A 1 184 ? 0.753 2.879 4.509 1.00 85.12 184 LYS A O 1
ATOM 1440 N N . LEU A 1 185 ? -1.073 1.762 5.163 1.00 84.25 185 LEU A N 1
ATOM 1441 C CA . LEU A 1 185 ? -1.422 1.306 3.820 1.00 84.25 185 LEU A CA 1
ATOM 1442 C C . LEU A 1 185 ? -1.799 2.491 2.920 1.00 84.25 185 LEU A C 1
ATOM 1444 O O . LEU A 1 185 ? -1.395 2.505 1.771 1.00 84.25 185 LEU A O 1
ATOM 1448 N N . GLU A 1 186 ? -2.549 3.467 3.425 1.00 82.25 186 GLU A N 1
ATOM 1449 C CA . GLU A 1 186 ? -2.872 4.708 2.714 1.00 82.25 186 GLU A CA 1
ATOM 1450 C C . GLU A 1 186 ? -1.592 5.438 2.283 1.00 82.25 186 GLU A C 1
ATOM 1452 O O . GLU A 1 186 ? -1.397 5.636 1.084 1.00 82.25 186 GLU A O 1
ATOM 1457 N N . ASP A 1 187 ? -0.667 5.683 3.217 1.00 82.19 187 ASP A N 1
ATOM 1458 C CA . ASP A 1 187 ? 0.634 6.305 2.930 1.00 82.19 187 ASP A CA 1
ATOM 1459 C C . ASP A 1 187 ? 1.445 5.514 1.878 1.00 82.19 187 ASP A C 1
ATOM 1461 O O . ASP A 1 187 ? 1.948 6.081 0.903 1.00 82.19 187 ASP A O 1
ATOM 1465 N N . ASP A 1 188 ? 1.558 4.189 2.055 1.00 81.56 188 ASP A N 1
ATOM 1466 C CA . ASP A 1 188 ? 2.316 3.303 1.161 1.00 81.56 188 ASP A CA 1
ATOM 1467 C C . ASP A 1 188 ? 1.712 3.298 -0.261 1.00 81.56 188 ASP A C 1
ATOM 1469 O O . ASP A 1 188 ? 2.443 3.228 -1.254 1.00 81.56 188 ASP A O 1
ATOM 1473 N N . LEU A 1 189 ? 0.379 3.353 -0.382 1.00 78.62 189 LEU A N 1
ATOM 1474 C CA .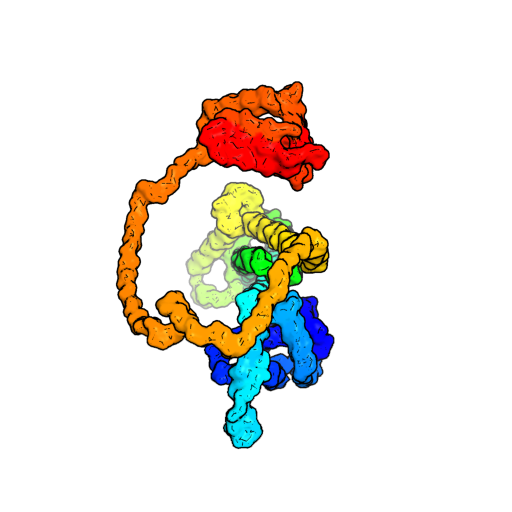 LEU A 1 189 ? -0.318 3.321 -1.669 1.00 78.62 189 LEU A CA 1
ATOM 1475 C C . LEU A 1 189 ? -0.310 4.667 -2.392 1.00 78.62 189 LEU A C 1
ATOM 1477 O O . LEU A 1 189 ? -0.204 4.667 -3.619 1.00 78.62 189 LEU A O 1
ATOM 1481 N N . ASP A 1 190 ? -0.390 5.781 -1.669 1.00 78.81 190 ASP A N 1
ATOM 1482 C CA . ASP A 1 190 ? -0.253 7.120 -2.249 1.00 78.81 190 ASP A CA 1
ATOM 1483 C C . ASP A 1 190 ? 1.145 7.317 -2.842 1.00 78.81 190 ASP A C 1
ATOM 1485 O O . ASP A 1 190 ? 1.297 7.782 -3.978 1.00 78.81 190 ASP A O 1
ATOM 1489 N N . GLU A 1 191 ? 2.185 6.882 -2.124 1.00 77.94 191 GLU A N 1
ATOM 1490 C CA . GLU A 1 191 ? 3.553 6.922 -2.636 1.00 77.94 191 GLU A CA 1
ATOM 1491 C C . GLU A 1 191 ? 3.720 6.007 -3.862 1.00 77.94 191 GLU A C 1
ATOM 1493 O O . GLU A 1 191 ? 4.367 6.379 -4.844 1.00 77.94 191 GLU A O 1
ATOM 1498 N N . LEU A 1 192 ? 3.101 4.821 -3.837 1.00 75.81 192 LEU A N 1
ATOM 1499 C CA . LEU A 1 192 ? 3.125 3.880 -4.954 1.00 75.81 192 LEU A CA 1
ATOM 1500 C C . LEU A 1 192 ? 2.411 4.432 -6.191 1.00 75.81 192 LEU A C 1
ATOM 1502 O O . LEU A 1 192 ? 2.882 4.239 -7.311 1.00 75.81 192 LEU A O 1
ATOM 1506 N N . ALA A 1 193 ? 1.273 5.096 -6.008 1.00 71.75 193 ALA A N 1
ATOM 1507 C CA . ALA A 1 193 ? 0.519 5.674 -7.106 1.00 71.75 193 ALA A CA 1
ATOM 1508 C C . ALA A 1 193 ? 1.317 6.759 -7.834 1.00 71.75 193 ALA A C 1
ATOM 1510 O O . ALA A 1 193 ? 1.344 6.778 -9.066 1.00 71.75 193 ALA A O 1
ATOM 1511 N N . ASN A 1 194 ? 2.029 7.594 -7.074 1.00 70.56 194 ASN A N 1
ATOM 1512 C CA . ASN A 1 194 ? 2.945 8.576 -7.637 1.00 70.56 194 ASN A CA 1
ATOM 1513 C C . ASN A 1 194 ? 4.078 7.892 -8.425 1.00 70.56 194 ASN A C 1
ATOM 1515 O O . ASN A 1 194 ? 4.353 8.280 -9.554 1.00 70.56 194 ASN A O 1
ATOM 1519 N N . ASP A 1 195 ? 4.677 6.821 -7.891 1.00 67.38 195 ASP A N 1
ATOM 1520 C CA . ASP A 1 195 ? 5.750 6.074 -8.570 1.00 67.38 195 ASP A CA 1
ATOM 1521 C C . ASP A 1 195 ? 5.266 5.345 -9.849 1.00 67.38 195 ASP A C 1
ATOM 1523 O O . ASP A 1 195 ? 5.997 5.253 -10.839 1.00 67.38 195 ASP A O 1
ATOM 1527 N N . ILE A 1 196 ? 4.031 4.827 -9.868 1.00 65.69 196 ILE A N 1
ATOM 1528 C CA . ILE A 1 196 ? 3.453 4.123 -11.029 1.00 65.69 196 ILE A CA 1
ATOM 1529 C C . ILE A 1 196 ? 3.205 5.074 -12.202 1.00 65.69 196 ILE A C 1
ATOM 1531 O O . ILE A 1 196 ? 3.417 4.670 -13.352 1.00 65.69 196 ILE A O 1
ATOM 1535 N N . ALA A 1 197 ? 2.829 6.327 -11.926 1.00 55.78 197 ALA A N 1
ATOM 1536 C CA . ALA A 1 197 ? 2.656 7.361 -12.945 1.00 55.78 197 ALA A CA 1
ATOM 1537 C C . ALA A 1 197 ? 3.941 7.601 -13.772 1.00 55.78 197 ALA A C 1
ATOM 1539 O O . ALA A 1 197 ? 3.870 8.077 -14.906 1.00 55.78 197 ALA A O 1
ATOM 1540 N N . PHE A 1 198 ? 5.115 7.194 -13.262 1.00 54.12 198 PHE A N 1
ATOM 1541 C CA . PHE A 1 198 ? 6.419 7.318 -13.925 1.00 54.12 198 PHE A CA 1
ATOM 1542 C C . PHE A 1 198 ? 6.918 6.036 -14.640 1.00 54.12 198 PHE A C 1
ATOM 1544 O O . PHE A 1 198 ? 8.113 5.876 -14.873 1.00 54.12 198 PHE A O 1
ATOM 1551 N N . ASN A 1 199 ? 6.002 5.181 -15.124 1.00 55.53 199 ASN A N 1
ATOM 1552 C CA . ASN A 1 199 ? 6.196 4.205 -16.225 1.00 55.53 199 ASN A CA 1
ATOM 1553 C C . ASN A 1 199 ? 6.766 2.793 -15.955 1.00 55.53 199 ASN A C 1
ATOM 1555 O O . ASN A 1 199 ? 6.976 2.053 -16.921 1.00 55.53 199 ASN A O 1
ATOM 1559 N N . HIS A 1 200 ? 6.948 2.322 -14.715 1.00 55.56 200 HIS A N 1
ATOM 1560 C CA . HIS A 1 200 ? 7.601 1.006 -14.503 1.00 55.56 200 HIS A CA 1
ATOM 1561 C C . HIS A 1 200 ? 6.874 -0.000 -13.589 1.00 55.56 200 HIS A C 1
ATOM 1563 O O . HIS A 1 200 ? 7.405 -1.080 -13.325 1.00 55.56 200 HIS A O 1
ATOM 1569 N N . GLY A 1 201 ? 5.638 0.288 -13.166 1.00 56.22 201 GLY A N 1
ATOM 1570 C CA . GLY A 1 201 ? 4.956 -0.482 -12.115 1.00 56.22 201 GLY A CA 1
ATOM 1571 C C . GLY A 1 201 ? 3.782 -1.375 -12.499 1.00 56.22 201 GLY A C 1
ATOM 1572 O O . GLY A 1 201 ? 3.177 -1.962 -11.607 1.00 56.22 201 GLY A O 1
ATOM 1573 N N . SER A 1 202 ? 3.432 -1.514 -13.780 1.00 61.91 202 SER A N 1
ATOM 1574 C CA . SER A 1 202 ? 2.124 -2.066 -14.183 1.00 61.91 202 SER A CA 1
ATOM 1575 C C . SER A 1 202 ? 1.813 -3.459 -13.601 1.00 61.91 202 SER A C 1
ATOM 1577 O O . SER A 1 202 ? 0.720 -3.691 -13.086 1.00 61.91 202 SER A O 1
ATOM 1579 N N . GLN A 1 203 ? 2.771 -4.388 -13.600 1.00 65.81 203 GLN A N 1
ATOM 1580 C CA . GLN A 1 203 ? 2.550 -5.736 -13.058 1.00 65.81 203 GLN A CA 1
ATOM 1581 C C . GLN A 1 203 ? 2.481 -5.765 -11.525 1.00 65.81 203 GLN A C 1
ATOM 1583 O O . GLN A 1 203 ? 1.649 -6.478 -10.961 1.00 65.81 203 GLN A O 1
ATOM 1588 N N . ALA A 1 204 ? 3.319 -4.978 -10.849 1.00 66.75 204 ALA A N 1
ATOM 1589 C CA . ALA A 1 204 ? 3.349 -4.913 -9.391 1.00 66.75 204 ALA A CA 1
ATOM 1590 C C . ALA A 1 204 ? 2.096 -4.201 -8.843 1.00 66.75 204 ALA A C 1
ATOM 1592 O O . ALA A 1 204 ? 1.467 -4.681 -7.901 1.00 66.75 204 ALA A O 1
ATOM 1593 N N . ALA A 1 205 ? 1.659 -3.139 -9.526 1.00 68.88 205 ALA A N 1
ATOM 1594 C CA . ALA A 1 205 ? 0.386 -2.464 -9.300 1.00 68.88 205 ALA A CA 1
ATOM 1595 C C . ALA A 1 205 ? -0.803 -3.418 -9.478 1.00 68.88 205 ALA A C 1
ATOM 1597 O O . ALA A 1 205 ? -1.697 -3.453 -8.639 1.00 68.88 205 ALA A O 1
ATOM 1598 N N . SER A 1 206 ? -0.795 -4.246 -10.531 1.00 72.19 206 SER A N 1
ATOM 1599 C CA . SER A 1 206 ? -1.853 -5.234 -10.774 1.00 72.19 206 SER A CA 1
ATOM 1600 C C . SER A 1 206 ? -1.933 -6.288 -9.666 1.00 72.19 206 SER A C 1
ATOM 1602 O O . SER A 1 206 ? -3.026 -6.622 -9.205 1.00 72.19 206 SER A O 1
ATOM 1604 N N . HIS A 1 207 ? -0.786 -6.784 -9.194 1.00 76.75 207 HIS A N 1
ATOM 1605 C CA . HIS A 1 207 ? -0.744 -7.718 -8.070 1.00 76.75 207 HIS A CA 1
ATOM 1606 C C . HIS A 1 207 ? -1.324 -7.093 -6.795 1.00 76.75 207 HIS A C 1
ATOM 1608 O O . HIS A 1 207 ? -2.178 -7.686 -6.131 1.00 76.75 207 HIS A O 1
ATOM 1614 N N . LEU A 1 208 ? -0.913 -5.864 -6.488 1.00 76.69 208 LEU A N 1
ATOM 1615 C CA . LEU A 1 208 ? -1.396 -5.148 -5.320 1.00 76.69 208 LEU A CA 1
ATOM 1616 C C . LEU A 1 208 ? -2.902 -4.853 -5.427 1.00 76.69 208 LEU A C 1
ATOM 1618 O O . LEU A 1 208 ? -3.646 -5.072 -4.473 1.00 76.69 208 LEU A O 1
ATOM 1622 N N . GLN A 1 209 ? -3.382 -4.449 -6.603 1.00 77.75 209 GLN A N 1
ATOM 1623 C CA . GLN A 1 209 ? -4.804 -4.239 -6.879 1.00 77.75 209 GLN A CA 1
ATOM 1624 C C . GLN A 1 209 ? -5.617 -5.521 -6.644 1.00 77.75 209 GLN A C 1
ATOM 1626 O O . GLN A 1 209 ? -6.685 -5.477 -6.030 1.00 77.75 209 GLN A O 1
ATOM 1631 N N . GLN A 1 210 ? -5.116 -6.678 -7.091 1.00 81.12 210 GLN A N 1
ATOM 1632 C CA . GLN A 1 210 ? -5.752 -7.969 -6.821 1.00 81.12 210 GLN A CA 1
ATOM 1633 C C . GLN A 1 210 ? -5.802 -8.266 -5.320 1.00 81.12 210 GLN A C 1
ATOM 1635 O O . GLN A 1 210 ? -6.843 -8.692 -4.820 1.00 81.12 210 GLN A O 1
ATOM 1640 N N . MET A 1 211 ? -4.716 -8.008 -4.592 1.00 80.75 211 MET A N 1
ATOM 1641 C CA . MET A 1 211 ? -4.655 -8.200 -3.142 1.00 80.75 211 MET A CA 1
ATOM 1642 C C . MET A 1 211 ? -5.641 -7.294 -2.395 1.00 80.75 211 MET A C 1
ATOM 1644 O O . MET A 1 211 ? -6.395 -7.780 -1.546 1.00 80.75 211 MET A O 1
ATOM 1648 N N . LEU A 1 212 ? -5.712 -6.010 -2.751 1.00 81.94 212 LEU A N 1
ATOM 1649 C CA . LEU A 1 212 ? -6.682 -5.076 -2.176 1.00 81.94 212 LEU A CA 1
ATOM 1650 C C . LEU A 1 212 ? -8.120 -5.516 -2.466 1.00 81.94 212 LEU A C 1
ATOM 1652 O O . LEU A 1 212 ? -8.947 -5.575 -1.557 1.00 81.94 212 LEU A O 1
ATOM 1656 N N . ARG A 1 213 ? -8.413 -5.903 -3.711 1.00 83.62 213 ARG A N 1
ATOM 1657 C CA . ARG A 1 213 ? -9.763 -6.289 -4.139 1.00 83.62 213 ARG A CA 1
ATOM 1658 C C . ARG A 1 213 ? -10.238 -7.614 -3.547 1.00 83.62 213 ARG A C 1
ATOM 1660 O O . ARG A 1 213 ? -11.414 -7.735 -3.214 1.00 83.62 213 ARG A O 1
ATOM 1667 N N . HIS A 1 214 ? -9.360 -8.610 -3.451 1.00 84.25 214 HIS A N 1
ATOM 1668 C CA . HIS A 1 214 ? -9.742 -9.968 -3.058 1.00 84.25 214 HIS A CA 1
ATOM 1669 C C . HIS A 1 214 ? -9.527 -10.282 -1.579 1.00 84.25 214 HIS A C 1
ATOM 1671 O O . HIS A 1 214 ? -10.184 -11.191 -1.076 1.00 84.25 214 HIS A O 1
ATOM 1677 N N . LYS A 1 215 ? -8.638 -9.567 -0.879 1.00 83.19 215 LYS A N 1
ATOM 1678 C CA . LYS A 1 215 ? -8.372 -9.802 0.549 1.00 83.19 215 LYS A CA 1
ATOM 1679 C C . LYS A 1 215 ? -8.775 -8.616 1.414 1.00 83.19 215 LYS A C 1
ATOM 1681 O O . LYS A 1 215 ? -9.620 -8.776 2.290 1.00 83.19 215 LYS A O 1
ATOM 1686 N N . ALA A 1 216 ? -8.219 -7.436 1.139 1.00 81.88 216 ALA A N 1
ATOM 1687 C CA . ALA A 1 216 ? -8.363 -6.284 2.026 1.00 81.88 216 ALA A CA 1
ATOM 1688 C C . ALA A 1 216 ? -9.814 -5.772 2.085 1.00 81.88 216 ALA A C 1
ATOM 1690 O O . ALA A 1 216 ? -10.413 -5.739 3.157 1.00 81.88 216 ALA A O 1
ATOM 1691 N N . ILE A 1 217 ? -10.422 -5.452 0.934 1.00 83.81 217 ILE A N 1
ATOM 1692 C CA . ILE A 1 217 ? -11.793 -4.915 0.862 1.00 83.81 217 ILE A CA 1
ATOM 1693 C C . ILE A 1 217 ? -12.821 -5.859 1.516 1.00 83.81 217 ILE A C 1
ATOM 1695 O O . ILE A 1 217 ? -13.590 -5.383 2.355 1.00 83.81 217 ILE A O 1
ATOM 1699 N N . PRO A 1 218 ? -12.849 -7.176 1.215 1.00 87.75 218 PRO A N 1
ATOM 1700 C CA . PRO A 1 218 ? -13.768 -8.096 1.884 1.00 87.75 218 PRO A CA 1
ATOM 1701 C C . PRO A 1 218 ? -13.572 -8.156 3.402 1.00 87.75 218 PRO A C 1
ATOM 1703 O O . PRO A 1 218 ? -14.558 -8.200 4.136 1.00 87.75 218 PRO A O 1
ATOM 1706 N N . ALA A 1 219 ? -12.327 -8.124 3.889 1.00 86.12 219 ALA A N 1
ATOM 1707 C CA . ALA A 1 219 ? -12.049 -8.112 5.323 1.00 86.12 219 ALA A CA 1
ATOM 1708 C C . ALA A 1 219 ? -12.584 -6.831 5.987 1.00 86.12 219 ALA A C 1
ATOM 1710 O O . ALA A 1 219 ? -13.287 -6.900 6.995 1.00 86.12 219 ALA A O 1
ATOM 1711 N N . TYR A 1 220 ? -12.358 -5.660 5.386 1.00 84.50 220 TYR A N 1
ATOM 1712 C CA . TYR A 1 220 ? -12.904 -4.401 5.906 1.00 84.50 220 TYR A CA 1
ATOM 1713 C C . TYR A 1 220 ? -14.437 -4.381 5.905 1.00 84.50 220 TYR A C 1
ATOM 1715 O O . TYR A 1 220 ? -15.052 -3.932 6.871 1.00 84.50 220 TYR A O 1
ATOM 1723 N N . GLN A 1 221 ? -15.077 -4.949 4.880 1.00 86.06 221 GLN A N 1
ATOM 1724 C CA . GLN A 1 221 ? -16.532 -5.119 4.867 1.00 86.06 221 GLN A CA 1
ATOM 1725 C C . GLN A 1 221 ? -17.019 -6.013 6.017 1.00 86.06 221 GLN A C 1
ATOM 1727 O O . GLN A 1 221 ? -18.042 -5.716 6.633 1.00 86.06 221 GLN A O 1
ATOM 1732 N N . GLN A 1 222 ? -16.292 -7.083 6.357 1.00 87.81 222 GLN A N 1
ATOM 1733 C CA . GLN A 1 222 ? -16.624 -7.917 7.519 1.00 87.81 222 GLN A CA 1
ATOM 1734 C C . GLN A 1 222 ? -16.541 -7.139 8.836 1.00 87.81 222 GLN A C 1
ATOM 1736 O O . GLN A 1 222 ? -17.403 -7.330 9.696 1.00 87.81 222 GLN A O 1
ATOM 1741 N N . MET A 1 223 ? -15.555 -6.250 8.979 1.00 86.31 223 MET A N 1
ATOM 1742 C CA . MET A 1 223 ? -15.422 -5.366 10.140 1.00 86.31 223 MET A CA 1
ATOM 1743 C C . MET A 1 223 ? -16.607 -4.395 10.242 1.00 86.31 223 MET A C 1
ATOM 1745 O O . MET A 1 223 ? -17.239 -4.307 11.295 1.00 86.31 223 MET A O 1
ATOM 1749 N N . LEU A 1 224 ? -16.973 -3.741 9.133 1.00 86.00 224 LEU A N 1
ATOM 1750 C CA . LEU A 1 224 ? -18.130 -2.840 9.057 1.00 86.00 224 LEU A CA 1
ATOM 1751 C C . LEU A 1 224 ? -19.448 -3.549 9.401 1.00 86.00 224 LEU A C 1
ATOM 1753 O O . LEU A 1 224 ? -20.299 -2.989 10.091 1.00 86.00 224 LEU A O 1
ATOM 1757 N N . ASN A 1 225 ? -19.600 -4.816 9.009 1.00 88.00 225 ASN A N 1
ATOM 1758 C CA . ASN A 1 225 ? -20.782 -5.613 9.348 1.00 88.00 225 ASN A CA 1
ATOM 1759 C C . ASN A 1 225 ? -20.948 -5.852 10.864 1.00 88.00 225 ASN A C 1
ATOM 1761 O O . ASN A 1 225 ? -22.054 -6.161 11.314 1.00 88.00 225 ASN A O 1
ATOM 1765 N N . GLN A 1 226 ? -19.893 -5.681 11.672 1.00 88.44 226 GLN A N 1
ATOM 1766 C CA . GLN A 1 226 ? -19.977 -5.774 13.135 1.00 88.44 226 GLN A CA 1
ATOM 1767 C C . GLN A 1 226 ? -20.472 -4.486 13.812 1.00 88.44 226 GLN A C 1
ATOM 1769 O O . GLN A 1 226 ? -20.741 -4.509 15.016 1.00 88.44 226 GLN A O 1
ATOM 1774 N N . ALA A 1 227 ? -20.658 -3.385 13.072 1.00 85.19 227 ALA A N 1
ATOM 1775 C CA . ALA A 1 227 ? -21.059 -2.088 13.626 1.00 85.19 227 ALA A CA 1
ATOM 1776 C C . ALA A 1 227 ? -22.331 -2.169 14.490 1.00 85.19 227 ALA A C 1
ATOM 1778 O O . ALA A 1 227 ? -22.387 -1.597 15.577 1.00 85.19 227 ALA A O 1
ATOM 1779 N N . SER A 1 228 ? -23.331 -2.946 14.062 1.00 86.38 228 SER A N 1
ATOM 1780 C CA . SER A 1 228 ? -24.577 -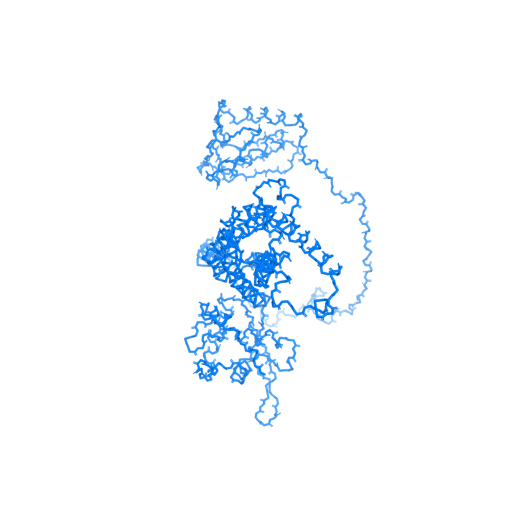3.139 14.822 1.00 86.38 228 SER A CA 1
ATOM 1781 C C . SER A 1 228 ? -24.355 -3.824 16.176 1.00 86.38 228 SER A C 1
ATOM 1783 O O . SER A 1 228 ? -24.966 -3.442 17.175 1.00 86.38 228 SER A O 1
ATOM 1785 N N . ARG A 1 229 ? -23.446 -4.806 16.243 1.00 88.69 229 ARG A N 1
ATOM 1786 C CA . ARG A 1 229 ? -23.103 -5.508 17.489 1.00 88.69 229 ARG A CA 1
ATOM 1787 C C . ARG A 1 229 ? -22.352 -4.595 18.443 1.00 88.69 229 ARG A C 1
ATOM 1789 O O . ARG A 1 229 ? -22.646 -4.587 19.632 1.00 88.69 229 ARG A O 1
ATOM 1796 N N . ILE A 1 230 ? -21.439 -3.790 17.912 1.00 88.56 230 ILE A N 1
ATOM 1797 C CA . ILE A 1 230 ? -20.714 -2.768 18.664 1.00 88.56 230 ILE A CA 1
ATOM 1798 C C . ILE A 1 230 ? -21.661 -1.719 19.251 1.00 88.56 230 ILE A C 1
ATOM 1800 O O . ILE A 1 230 ? -21.565 -1.405 20.435 1.00 88.56 230 ILE A O 1
ATOM 1804 N N . GLN A 1 231 ? -22.606 -1.211 18.457 1.00 85.94 231 GLN A N 1
ATOM 1805 C CA . GLN A 1 231 ? -23.625 -0.282 18.947 1.00 85.94 231 GLN A CA 1
ATOM 1806 C C . GLN A 1 231 ? -24.503 -0.937 20.021 1.00 85.94 231 GLN A C 1
ATOM 1808 O O . GLN A 1 231 ? -24.816 -0.308 21.029 1.00 85.94 231 GLN A O 1
ATOM 1813 N N . GLY A 1 232 ? -24.848 -2.217 19.851 1.00 85.88 232 GLY A N 1
ATOM 1814 C CA . GLY A 1 232 ? -25.539 -3.005 20.871 1.00 85.88 232 GLY A CA 1
ATOM 1815 C C . GLY A 1 232 ? -24.756 -3.098 22.185 1.00 85.88 232 GLY A C 1
ATOM 1816 O O . GLY A 1 232 ? -25.332 -2.882 23.247 1.00 85.88 232 GLY A O 1
ATOM 1817 N N . LEU A 1 233 ? -23.445 -3.349 22.119 1.00 86.31 233 LEU A N 1
ATOM 1818 C CA . LEU A 1 233 ? -22.556 -3.387 23.288 1.00 86.31 233 LEU A CA 1
ATOM 1819 C C . LEU A 1 233 ? -22.394 -2.017 23.955 1.00 86.31 233 LEU A C 1
ATOM 1821 O O . LEU A 1 233 ? -22.339 -1.938 25.178 1.00 86.31 233 LEU A O 1
ATOM 1825 N N . ALA A 1 234 ? -22.338 -0.937 23.174 1.00 86.44 234 ALA A N 1
ATOM 1826 C CA . ALA A 1 234 ? -22.225 0.421 23.703 1.00 86.44 234 ALA A CA 1
ATOM 1827 C C . ALA A 1 234 ? -23.511 0.883 24.409 1.00 86.44 234 ALA A C 1
ATOM 1829 O O . ALA A 1 234 ? -23.444 1.615 25.395 1.00 86.44 234 ALA A O 1
ATOM 1830 N N . ASN A 1 235 ? -24.672 0.429 23.928 1.00 86.06 235 ASN A N 1
ATOM 1831 C CA . ASN A 1 235 ? -25.976 0.725 24.521 1.00 86.06 235 ASN A CA 1
ATOM 1832 C C . ASN A 1 235 ? -26.328 -0.197 25.706 1.00 86.06 235 ASN A C 1
ATOM 1834 O O . ASN A 1 235 ? -27.284 0.077 26.435 1.00 86.06 235 ASN A O 1
ATOM 1838 N N . ASP A 1 236 ? -25.580 -1.283 25.915 1.00 87.38 236 ASP A N 1
ATOM 1839 C CA . ASP A 1 236 ? -25.752 -2.180 27.055 1.00 87.38 236 ASP A CA 1
ATOM 1840 C C . ASP A 1 236 ? -25.192 -1.536 28.332 1.00 87.38 236 ASP A C 1
ATOM 1842 O O . ASP A 1 236 ? -23.987 -1.530 28.594 1.00 87.38 236 ASP A O 1
ATOM 1846 N N . ALA A 1 237 ? -26.099 -1.029 29.169 1.00 83.12 237 ALA A N 1
ATOM 1847 C CA . ALA A 1 237 ? -25.763 -0.382 30.435 1.00 83.12 237 ALA A CA 1
ATOM 1848 C C . ALA A 1 237 ? -24.985 -1.291 31.406 1.00 83.12 237 ALA A C 1
ATOM 1850 O O . ALA A 1 237 ? -24.297 -0.786 32.292 1.00 83.12 237 ALA A O 1
ATOM 1851 N N . THR A 1 238 ? -25.079 -2.617 31.255 1.00 86.94 238 THR A N 1
ATOM 1852 C CA . THR A 1 238 ? -24.428 -3.586 32.149 1.00 86.94 238 THR A CA 1
ATOM 1853 C C . THR A 1 238 ? -23.040 -4.008 31.678 1.00 86.94 238 THR A C 1
ATOM 1855 O O . THR A 1 238 ? -22.264 -4.543 32.470 1.00 86.94 238 THR A O 1
ATOM 1858 N N . PHE A 1 239 ? -22.685 -3.748 30.418 1.00 88.19 239 PHE A N 1
ATOM 1859 C CA . PHE A 1 239 ? -21.447 -4.249 29.823 1.00 88.19 239 PHE A CA 1
ATOM 1860 C C . PHE A 1 239 ? -20.193 -3.656 30.478 1.00 88.19 239 PHE A C 1
ATOM 1862 O O . PHE A 1 239 ? -19.299 -4.394 30.897 1.00 88.19 239 PHE A O 1
ATOM 1869 N N . ALA A 1 240 ? -20.151 -2.331 30.650 1.00 88.81 240 ALA A N 1
ATOM 1870 C CA . ALA A 1 240 ? -19.029 -1.657 31.308 1.00 88.81 240 ALA A CA 1
ATOM 1871 C C . ALA A 1 240 ? -18.863 -2.105 32.772 1.00 88.81 240 ALA A C 1
ATOM 1873 O O . ALA A 1 240 ? -17.740 -2.242 33.261 1.00 88.81 240 ALA A O 1
ATOM 1874 N N . ASP A 1 241 ? -19.977 -2.382 33.457 1.00 88.44 241 ASP A N 1
ATOM 1875 C CA . ASP A 1 241 ? -19.962 -2.935 34.811 1.00 88.44 241 ASP A CA 1
ATOM 1876 C C . ASP A 1 241 ? -19.402 -4.362 34.832 1.00 88.44 241 ASP A C 1
ATOM 1878 O O . ASP A 1 241 ? -18.548 -4.668 35.662 1.00 88.44 241 ASP A O 1
ATOM 1882 N N . GLN A 1 242 ? -19.821 -5.226 33.906 1.00 88.31 242 GLN A N 1
ATOM 1883 C CA . GLN A 1 242 ? -19.329 -6.604 33.800 1.00 88.31 242 GLN A CA 1
ATOM 1884 C C . GLN A 1 242 ? -17.825 -6.665 33.497 1.00 88.31 242 GLN A C 1
ATOM 1886 O O . GLN A 1 242 ? -17.123 -7.476 34.099 1.00 88.31 242 GLN A O 1
ATOM 1891 N N . ILE A 1 243 ? -17.309 -5.783 32.632 1.00 89.75 243 ILE A N 1
ATOM 1892 C CA . ILE A 1 243 ? -15.866 -5.664 32.356 1.00 89.75 243 ILE A CA 1
ATOM 1893 C C . ILE A 1 243 ? -15.101 -5.248 33.615 1.00 89.75 243 ILE A C 1
ATOM 1895 O O . ILE A 1 243 ? -14.071 -5.839 33.940 1.00 89.75 243 ILE A O 1
ATOM 1899 N N . ALA A 1 244 ? -15.607 -4.249 34.342 1.00 89.25 244 ALA A N 1
ATOM 1900 C CA . ALA A 1 244 ? -14.963 -3.768 35.559 1.00 89.25 244 ALA A CA 1
ATOM 1901 C C . ALA A 1 244 ? -14.923 -4.840 36.663 1.00 89.25 244 ALA A C 1
ATOM 1903 O O . ALA A 1 244 ? -13.918 -4.955 37.363 1.00 89.25 244 ALA A O 1
ATOM 1904 N N . HIS A 1 245 ? -15.980 -5.652 36.784 1.00 88.44 245 HIS A N 1
ATOM 1905 C CA . HIS A 1 245 ? -16.008 -6.796 37.701 1.00 88.44 245 HIS A CA 1
ATOM 1906 C C . HIS A 1 245 ? -15.079 -7.924 37.241 1.00 88.44 245 HIS A C 1
ATOM 1908 O O . HIS A 1 245 ? -14.339 -8.458 38.061 1.00 88.44 245 HIS A O 1
ATOM 1914 N N . SER A 1 246 ? -15.052 -8.234 35.941 1.00 90.00 246 SER A N 1
ATOM 1915 C CA . SER A 1 246 ? -14.146 -9.240 35.372 1.00 90.00 246 SER A CA 1
ATOM 1916 C C . SER A 1 246 ? -12.680 -8.907 35.625 1.00 90.00 246 SER A C 1
ATOM 1918 O O . SER A 1 246 ? -11.913 -9.793 35.982 1.00 90.00 246 SER A O 1
ATOM 1920 N N . GLN A 1 247 ? -12.277 -7.638 35.528 1.00 88.19 247 GLN A N 1
ATOM 1921 C CA . GLN A 1 247 ? -10.896 -7.249 35.823 1.00 88.19 247 GLN A CA 1
ATOM 1922 C C . GLN A 1 247 ? -10.469 -7.607 37.261 1.00 88.19 247 GLN A C 1
ATOM 1924 O O . GLN A 1 247 ? -9.286 -7.807 37.512 1.00 88.19 247 GLN A O 1
ATOM 1929 N N . GLN A 1 248 ? -11.420 -7.689 38.196 1.00 88.69 248 GLN A N 1
ATOM 1930 C CA . GLN A 1 248 ? -11.206 -8.099 39.590 1.00 88.69 248 GLN A CA 1
ATOM 1931 C C . GLN A 1 248 ? -11.664 -9.547 39.850 1.00 88.69 248 GLN A C 1
ATOM 1933 O O . GLN A 1 248 ? -11.933 -9.924 40.996 1.00 88.69 248 GLN A O 1
ATOM 1938 N N . GLY A 1 249 ? -11.769 -10.349 38.784 1.00 85.00 249 GLY A N 1
ATOM 1939 C CA . GLY A 1 249 ? -12.169 -11.755 38.797 1.00 85.00 249 GLY A CA 1
ATOM 1940 C C . GLY A 1 249 ? -11.241 -12.634 39.632 1.00 85.00 249 GLY A C 1
ATOM 1941 O O . GLY A 1 249 ? -10.245 -12.174 40.181 1.00 85.00 249 GLY A O 1
ATOM 1942 N N . SER A 1 250 ? -11.578 -13.907 39.810 1.00 83.19 250 SER A N 1
ATOM 1943 C CA . SER A 1 250 ? -10.927 -14.847 40.739 1.00 83.19 250 SER A CA 1
ATOM 1944 C C . SER A 1 250 ? -9.404 -14.996 40.546 1.00 83.19 250 SER A C 1
ATOM 1946 O O . SER A 1 250 ? -8.674 -15.220 41.508 1.00 83.19 250 SER A O 1
ATOM 1948 N N . ASP A 1 251 ? -8.935 -14.754 39.331 1.00 84.88 251 ASP A N 1
ATOM 1949 C CA . ASP A 1 251 ? -7.580 -14.893 38.802 1.00 84.88 251 ASP A CA 1
ATOM 1950 C C . ASP A 1 251 ? -6.780 -13.572 38.721 1.00 84.88 251 ASP A C 1
ATOM 1952 O O . ASP A 1 251 ? -5.627 -13.583 38.294 1.00 84.88 251 ASP A O 1
ATOM 1956 N N . ASP A 1 252 ? -7.338 -12.434 39.159 1.00 83.56 252 ASP A N 1
ATOM 1957 C CA . ASP A 1 252 ? -6.604 -11.158 39.238 1.00 83.56 252 ASP A CA 1
ATOM 1958 C C . ASP A 1 252 ? -5.464 -11.219 40.276 1.00 83.56 252 ASP A C 1
ATOM 1960 O O . ASP A 1 252 ? -5.697 -11.472 41.465 1.00 83.56 252 ASP A O 1
ATOM 1964 N N . LEU A 1 253 ? -4.234 -10.943 39.820 1.00 83.12 253 LEU A N 1
ATOM 1965 C CA . LEU A 1 253 ? -2.979 -11.007 40.591 1.00 83.12 253 LEU A CA 1
ATOM 1966 C C . LEU A 1 25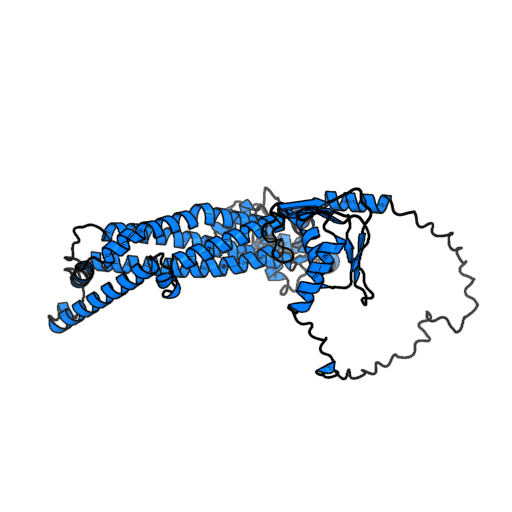3 ? -2.606 -9.676 41.270 1.00 83.12 253 LEU A C 1
ATOM 1968 O O . LEU A 1 253 ? -1.445 -9.437 41.610 1.00 83.12 253 LEU A O 1
ATOM 1972 N N . ASP A 1 254 ? -3.570 -8.779 41.453 1.00 85.56 254 ASP A N 1
ATOM 1973 C CA . ASP A 1 254 ? -3.310 -7.441 41.965 1.00 85.56 254 ASP A CA 1
ATOM 1974 C C . ASP A 1 254 ? -2.881 -7.413 43.441 1.00 85.56 254 ASP A C 1
ATOM 1976 O O . ASP A 1 254 ? -3.458 -8.058 44.325 1.00 85.56 254 ASP A O 1
ATOM 1980 N N . ALA A 1 255 ? -1.873 -6.589 43.731 1.00 80.81 255 ALA A N 1
ATOM 1981 C CA . ALA A 1 255 ? -1.300 -6.465 45.066 1.00 80.81 255 ALA A CA 1
ATOM 1982 C C . ALA A 1 255 ? -2.298 -5.902 46.094 1.00 80.81 255 ALA A C 1
ATOM 1984 O O . ALA A 1 255 ? -2.220 -6.251 47.274 1.00 80.81 255 ALA A O 1
ATOM 1985 N N . ALA A 1 256 ? -3.254 -5.056 45.687 1.00 80.25 256 ALA A N 1
ATOM 1986 C CA . ALA A 1 256 ? -4.259 -4.524 46.606 1.00 80.25 256 ALA A CA 1
ATOM 1987 C C . ALA A 1 256 ? -5.221 -5.619 47.080 1.00 80.25 256 ALA A C 1
ATOM 1989 O O . ALA A 1 256 ? -5.648 -5.589 48.235 1.00 80.25 256 ALA A O 1
ATOM 1990 N N . ARG A 1 257 ? -5.496 -6.616 46.231 1.00 80.31 257 ARG A N 1
ATOM 1991 C CA . ARG A 1 257 ? -6.277 -7.800 46.597 1.00 80.31 257 ARG A CA 1
ATOM 1992 C C . ARG A 1 257 ? -5.521 -8.697 47.571 1.00 80.31 257 ARG A C 1
ATOM 1994 O O . ARG A 1 257 ? -6.086 -9.098 48.583 1.00 80.31 257 ARG A O 1
ATOM 2001 N N . ALA A 1 258 ? -4.233 -8.935 47.318 1.00 78.75 258 ALA A N 1
ATOM 2002 C CA . ALA A 1 258 ? -3.376 -9.731 48.201 1.00 78.75 258 ALA A CA 1
ATOM 2003 C C . ALA A 1 258 ? -3.219 -9.115 49.607 1.00 78.75 258 ALA A C 1
ATOM 2005 O O . ALA A 1 258 ? -3.084 -9.836 50.592 1.00 78.75 258 ALA A O 1
ATOM 2006 N N . VAL A 1 259 ? -3.261 -7.781 49.705 1.00 84.06 259 VAL A N 1
ATOM 2007 C CA . VAL A 1 259 ? -3.121 -7.023 50.964 1.00 84.06 259 VAL A CA 1
ATOM 2008 C C . VAL A 1 259 ? -4.487 -6.633 51.570 1.00 84.06 259 VAL A C 1
ATOM 2010 O O . VAL A 1 259 ? -4.538 -6.002 52.622 1.00 84.06 259 VAL A O 1
ATOM 2013 N N . GLY A 1 260 ? -5.611 -7.004 50.942 1.00 81.50 260 GLY A N 1
ATOM 2014 C CA . GLY A 1 260 ? -6.963 -6.742 51.458 1.00 81.50 260 GLY A CA 1
ATOM 2015 C C . GLY A 1 260 ? -7.379 -5.262 51.473 1.00 81.50 260 GLY A C 1
ATOM 2016 O O . GLY A 1 260 ? -8.185 -4.849 52.306 1.00 81.50 260 GLY A O 1
ATOM 2017 N N . ARG A 1 261 ? -6.830 -4.431 50.577 1.00 86.62 261 ARG A N 1
ATOM 2018 C CA . ARG A 1 261 ? -7.130 -2.989 50.499 1.00 86.62 261 ARG A CA 1
ATOM 2019 C C . ARG A 1 261 ? -8.414 -2.718 49.712 1.00 86.62 261 ARG A C 1
ATOM 2021 O O . ARG A 1 261 ? -8.369 -2.383 48.529 1.00 86.62 261 ARG A O 1
ATOM 2028 N N . GLN A 1 262 ? -9.555 -2.797 50.394 1.00 83.62 262 GLN A N 1
ATOM 2029 C CA . GLN A 1 262 ? -10.879 -2.661 49.773 1.00 83.62 262 GLN A CA 1
ATOM 2030 C C . GLN A 1 262 ? -11.108 -1.309 49.071 1.00 83.62 262 GLN A C 1
ATOM 2032 O O . GLN A 1 262 ? -11.688 -1.265 47.990 1.00 83.62 262 GLN A O 1
ATOM 2037 N N . GLU A 1 263 ? -10.612 -0.206 49.636 1.00 86.88 263 GLU A N 1
ATOM 2038 C CA . GLU A 1 263 ? -10.767 1.139 49.054 1.00 86.88 263 GLU A CA 1
ATOM 2039 C C . GLU A 1 263 ? -10.094 1.264 47.678 1.00 86.88 263 GLU A C 1
ATOM 2041 O O . GLU A 1 263 ? -10.661 1.831 46.742 1.00 86.88 263 GLU A O 1
ATOM 2046 N N . ALA A 1 264 ? -8.902 0.679 47.527 1.00 85.81 264 ALA A N 1
ATOM 2047 C CA . ALA A 1 264 ? -8.164 0.689 46.267 1.00 85.81 264 ALA A CA 1
ATOM 2048 C C . ALA A 1 264 ? -8.870 -0.143 45.183 1.00 85.81 264 ALA A C 1
ATOM 2050 O O . ALA A 1 264 ? -8.900 0.268 44.021 1.00 85.81 264 ALA A O 1
ATOM 2051 N N . LEU A 1 265 ? -9.488 -1.268 45.564 1.00 85.31 265 LEU A N 1
ATOM 2052 C CA . LEU A 1 265 ? -10.272 -2.106 44.652 1.00 85.31 265 LEU A CA 1
ATOM 2053 C C . LEU A 1 265 ? -11.528 -1.374 44.157 1.00 85.31 265 LEU A C 1
ATOM 2055 O O . LEU A 1 265 ? -11.794 -1.370 42.957 1.00 85.31 265 LEU A O 1
ATOM 2059 N N . VAL A 1 266 ? -12.252 -0.667 45.031 1.00 88.69 266 VAL A N 1
ATOM 2060 C CA . VAL A 1 266 ? -13.431 0.127 44.628 1.00 88.69 266 VAL A CA 1
ATOM 2061 C C . VAL A 1 266 ? -13.046 1.249 43.658 1.00 88.69 266 VAL A C 1
ATOM 2063 O O . VAL A 1 266 ? -13.691 1.420 42.621 1.00 88.69 266 VAL A O 1
ATOM 2066 N N . MET A 1 267 ? -11.961 1.976 43.944 1.00 88.69 267 MET A N 1
ATOM 2067 C CA . MET A 1 267 ? -11.458 3.031 43.055 1.00 88.69 267 MET A CA 1
ATOM 2068 C C . MET A 1 267 ? -11.024 2.483 41.690 1.00 88.69 267 MET A C 1
ATOM 2070 O O . MET A 1 267 ? -11.297 3.099 40.657 1.00 88.69 267 MET A O 1
ATOM 2074 N N . ARG A 1 268 ? -10.368 1.315 41.665 1.00 88.44 268 ARG A N 1
ATOM 2075 C CA . ARG A 1 268 ? -9.989 0.635 40.418 1.00 88.44 268 ARG A CA 1
ATOM 2076 C C . ARG A 1 268 ? -11.223 0.217 39.622 1.00 88.44 268 ARG A C 1
ATOM 2078 O O . ARG A 1 268 ? -11.264 0.482 38.428 1.00 88.44 268 ARG A O 1
ATOM 2085 N N . LEU A 1 269 ? -12.242 -0.344 40.275 1.00 88.88 269 LEU A N 1
ATOM 2086 C CA . LEU A 1 269 ? -13.489 -0.761 39.627 1.00 88.88 269 LEU A CA 1
ATOM 2087 C C . LEU A 1 269 ? -14.177 0.424 38.937 1.00 88.88 269 LEU A C 1
ATOM 2089 O O . LEU A 1 269 ? -14.520 0.343 37.759 1.00 88.88 269 LEU A O 1
ATOM 2093 N N . GLN A 1 270 ? -14.312 1.556 39.635 1.00 90.44 270 GLN A N 1
ATOM 2094 C CA . GLN A 1 270 ? -14.896 2.772 39.060 1.00 90.44 270 GLN A CA 1
ATOM 2095 C C . GLN A 1 270 ? -14.087 3.304 37.871 1.00 90.44 270 GLN A C 1
ATOM 2097 O O . GLN A 1 270 ? -14.669 3.653 36.843 1.00 90.44 270 GLN A O 1
ATOM 2102 N N . ARG A 1 271 ? -12.753 3.332 37.984 1.00 91.88 271 ARG A N 1
ATOM 2103 C CA . ARG A 1 271 ? -11.870 3.772 36.895 1.00 91.88 271 ARG A CA 1
ATOM 2104 C C . ARG A 1 271 ? -12.017 2.879 35.664 1.00 91.88 271 ARG A C 1
ATOM 2106 O O . ARG A 1 271 ? -12.138 3.392 34.556 1.00 91.88 271 ARG A O 1
ATOM 2113 N N . THR A 1 272 ? -12.038 1.564 35.855 1.00 91.38 272 THR A N 1
ATOM 2114 C CA . THR A 1 272 ? -12.168 0.600 34.757 1.00 91.38 272 THR A CA 1
ATOM 2115 C C . THR A 1 272 ? -13.538 0.675 34.106 1.00 91.38 272 THR A C 1
ATOM 2117 O O . THR A 1 272 ? -13.617 0.635 32.883 1.00 91.38 272 THR A O 1
ATOM 2120 N N . LYS A 1 273 ? -14.608 0.879 34.883 1.00 92.06 273 LYS A N 1
ATOM 2121 C CA . LYS A 1 273 ? -15.950 1.124 34.339 1.00 92.06 273 LYS A CA 1
ATOM 2122 C C . LYS A 1 273 ? -15.967 2.355 33.431 1.00 92.06 273 LYS A C 1
ATOM 2124 O O . LYS A 1 273 ? -16.430 2.274 32.297 1.00 92.06 273 LYS A O 1
ATOM 2129 N N . GLN A 1 274 ? -15.443 3.483 33.917 1.00 92.00 274 GLN A N 1
ATOM 2130 C CA . GLN A 1 274 ? -15.375 4.729 33.144 1.00 92.00 274 GLN A CA 1
ATOM 2131 C C . GLN A 1 274 ? -14.539 4.558 31.873 1.00 92.00 274 GLN A C 1
ATOM 2133 O O . GLN A 1 274 ? -14.953 4.995 30.801 1.00 92.00 274 GLN A O 1
ATOM 2138 N N . TRP A 1 275 ? -13.392 3.885 31.977 1.00 93.75 275 TRP A N 1
ATOM 2139 C CA . TRP A 1 275 ? -12.538 3.572 30.835 1.00 93.75 275 TRP A CA 1
ATOM 2140 C C . TRP A 1 275 ? -13.255 2.689 29.804 1.00 93.75 275 TRP A C 1
ATOM 2142 O O . TRP A 1 275 ? -13.276 3.041 28.627 1.00 93.75 275 TRP A O 1
ATOM 2152 N N . ALA A 1 276 ? -13.898 1.598 30.231 1.00 90.94 276 ALA A N 1
ATOM 2153 C CA . ALA A 1 276 ? -14.613 0.689 29.336 1.00 90.94 276 ALA A CA 1
ATOM 2154 C C . ALA A 1 276 ? -15.762 1.406 28.611 1.00 90.94 276 ALA A C 1
ATOM 2156 O O . ALA A 1 276 ? -15.929 1.252 27.402 1.00 90.94 276 ALA A O 1
ATOM 2157 N N . GLN A 1 277 ? -16.507 2.254 29.326 1.00 90.69 277 GLN A N 1
ATOM 2158 C CA . GLN A 1 277 ? -17.583 3.057 28.750 1.00 90.69 277 GLN A CA 1
ATOM 2159 C C . GLN A 1 277 ? -17.058 4.090 27.740 1.00 90.69 277 GLN A C 1
ATOM 2161 O O . GLN A 1 277 ? -17.628 4.236 26.658 1.00 90.69 277 GLN A O 1
ATOM 2166 N N . ALA A 1 278 ? -15.953 4.775 28.052 1.00 90.19 278 ALA A N 1
ATOM 2167 C CA . ALA A 1 278 ? -15.325 5.728 27.141 1.00 90.19 278 ALA A CA 1
ATOM 2168 C C . ALA A 1 278 ? -14.818 5.044 25.861 1.00 90.19 278 ALA A C 1
ATOM 2170 O O . ALA A 1 278 ? -15.082 5.534 24.762 1.00 90.19 278 ALA A O 1
ATOM 2171 N N . GLN A 1 279 ? -14.153 3.889 25.986 1.00 90.94 279 GLN A N 1
ATOM 2172 C CA . GLN A 1 279 ? -13.653 3.138 24.832 1.00 90.94 279 GLN A CA 1
ATOM 2173 C C . GLN A 1 279 ? -14.784 2.590 23.964 1.00 90.94 279 GLN A C 1
ATOM 2175 O O . GLN A 1 279 ? -14.726 2.718 22.744 1.00 90.94 279 GLN A O 1
ATOM 2180 N N . MET A 1 280 ? 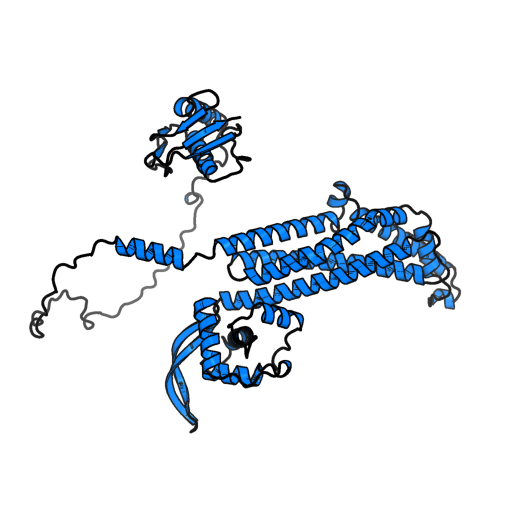-15.854 2.063 24.567 1.00 89.69 280 MET A N 1
ATOM 2181 C CA . MET A 1 280 ? -17.024 1.629 23.802 1.00 89.69 280 MET A CA 1
ATOM 2182 C C . MET A 1 280 ? -17.718 2.781 23.084 1.00 89.69 280 MET A C 1
ATOM 2184 O O . MET A 1 280 ? -18.131 2.620 21.941 1.00 89.69 280 MET A O 1
ATOM 2188 N N . THR A 1 281 ? -17.814 3.950 23.719 1.00 87.88 281 THR A N 1
ATOM 2189 C CA . THR A 1 281 ? -18.404 5.136 23.082 1.00 87.88 281 THR A CA 1
ATOM 2190 C C . THR A 1 281 ? -17.553 5.594 21.896 1.00 87.88 281 THR A C 1
ATOM 2192 O O . THR A 1 281 ? -18.095 5.834 20.820 1.00 87.88 281 THR A O 1
ATOM 2195 N N . ARG A 1 282 ? -16.219 5.647 22.053 1.00 87.25 282 ARG A N 1
ATOM 2196 C CA . ARG A 1 282 ? -15.279 5.972 20.964 1.00 87.25 282 ARG A CA 1
ATOM 2197 C C . ARG A 1 282 ? -15.415 4.994 19.798 1.00 87.25 282 ARG A C 1
ATOM 2199 O O . ARG A 1 282 ? -15.530 5.422 18.655 1.00 87.25 282 ARG A O 1
ATOM 2206 N N . LEU A 1 283 ? -15.423 3.698 20.092 1.00 87.25 283 LEU A N 1
ATOM 2207 C CA . LEU A 1 283 ? -15.472 2.649 19.078 1.00 87.25 283 LEU A CA 1
ATOM 2208 C C . LEU A 1 283 ? -16.857 2.547 18.407 1.00 87.25 283 LEU A C 1
ATOM 2210 O O . LEU A 1 283 ? -16.958 2.221 17.230 1.00 87.25 283 LEU A O 1
ATOM 2214 N N . ALA A 1 284 ? -17.941 2.882 19.110 1.00 86.56 284 ALA A N 1
ATOM 2215 C CA . ALA A 1 284 ? -19.264 3.005 18.499 1.00 86.56 284 ALA A CA 1
ATOM 2216 C C . ALA A 1 284 ? -19.376 4.235 17.585 1.00 86.56 284 ALA A C 1
ATOM 2218 O O . ALA A 1 284 ? -20.010 4.152 16.532 1.00 86.56 284 ALA A O 1
ATOM 2219 N N . LEU A 1 285 ? -18.748 5.356 17.961 1.00 84.38 285 LEU A N 1
ATOM 2220 C CA . LEU A 1 285 ? -18.692 6.567 17.137 1.00 84.38 285 LEU A CA 1
ATOM 2221 C C . LEU A 1 285 ? -17.913 6.333 15.839 1.00 84.38 285 LEU A C 1
ATOM 2223 O O . LEU A 1 285 ? -18.408 6.702 14.778 1.00 84.38 285 LEU A O 1
ATOM 2227 N N . SER A 1 286 ? -16.757 5.663 15.894 1.00 84.06 286 SER A N 1
ATOM 2228 C CA . SER A 1 286 ? -15.959 5.374 14.690 1.00 84.06 286 SER A CA 1
ATOM 2229 C C . SER A 1 286 ? -16.654 4.429 13.699 1.00 84.06 286 SER A C 1
ATOM 2231 O O . SER A 1 286 ? -16.347 4.444 12.506 1.00 84.06 286 SER A O 1
ATOM 2233 N N . MET A 1 287 ? -17.625 3.649 14.184 1.00 80.81 287 MET A N 1
ATOM 2234 C CA . MET A 1 287 ? -18.479 2.741 13.410 1.00 80.81 287 MET A CA 1
ATOM 2235 C C . MET A 1 287 ? -19.807 3.373 12.965 1.00 80.81 287 MET A C 1
ATOM 2237 O O . MET A 1 287 ? -20.650 2.686 12.378 1.00 80.81 287 MET A O 1
ATOM 2241 N N . SER A 1 288 ? -20.037 4.659 13.244 1.00 78.75 288 SER A N 1
ATOM 2242 C CA . SER A 1 288 ? -21.245 5.357 12.806 1.00 78.75 288 SER A CA 1
ATOM 2243 C C . SER A 1 288 ? -21.060 5.943 11.398 1.00 78.75 288 SER A C 1
ATOM 2245 O O . SER A 1 288 ? -20.128 6.716 11.184 1.00 78.75 288 SER A O 1
ATOM 2247 N N . PRO A 1 289 ? -21.967 5.660 10.442 1.00 73.94 289 PRO A N 1
ATOM 2248 C CA . PRO A 1 289 ? -21.897 6.207 9.083 1.00 73.94 289 PRO A CA 1
ATOM 2249 C C . PRO A 1 289 ? -22.376 7.669 8.981 1.00 73.94 289 PRO A C 1
ATOM 2251 O O . PRO A 1 289 ? -22.500 8.212 7.887 1.00 73.94 289 PRO A O 1
ATOM 2254 N N . THR A 1 290 ? -22.722 8.316 10.096 1.00 75.25 290 THR A N 1
ATOM 2255 C CA . THR A 1 290 ? -23.234 9.695 10.104 1.00 75.25 290 THR A CA 1
ATOM 2256 C C . THR A 1 290 ? -22.123 10.705 9.829 1.00 75.25 290 THR A C 1
ATOM 2258 O O . THR A 1 290 ? -21.081 10.630 10.475 1.00 75.25 290 THR A O 1
ATOM 2261 N N . ALA A 1 291 ? -22.382 11.708 8.982 1.00 67.12 291 ALA A N 1
ATOM 2262 C CA . ALA A 1 291 ? -21.427 12.776 8.653 1.00 67.12 291 ALA A CA 1
ATOM 2263 C C . ALA A 1 291 ? -20.810 13.445 9.896 1.00 67.12 291 ALA A C 1
ATOM 2265 O O . ALA A 1 291 ? -19.604 13.623 9.972 1.00 67.12 291 ALA A O 1
ATOM 2266 N N . THR A 1 292 ? -21.613 13.697 10.934 1.00 69.06 292 THR A N 1
ATOM 2267 C CA . THR A 1 292 ? -21.135 14.257 12.208 1.00 69.06 292 THR A CA 1
ATOM 2268 C C . THR A 1 292 ? -20.149 13.354 12.946 1.00 69.06 292 THR A C 1
ATOM 2270 O O . THR A 1 292 ? -19.216 13.851 13.565 1.00 69.06 292 THR A O 1
ATOM 2273 N N . ALA A 1 293 ? -20.340 12.034 12.894 1.00 61.88 293 ALA A N 1
ATOM 2274 C CA . ALA A 1 293 ? -19.407 11.085 13.495 1.00 61.88 293 ALA A CA 1
ATOM 2275 C C . ALA A 1 293 ? -18.108 11.021 12.688 1.00 61.88 293 ALA A C 1
ATOM 2277 O O . ALA A 1 293 ? -17.040 11.089 13.285 1.00 61.88 293 ALA A O 1
ATOM 2278 N N . ILE A 1 294 ? -18.214 10.997 11.355 1.00 61.81 294 ILE A N 1
ATOM 2279 C CA . ILE A 1 294 ? -17.078 11.013 10.425 1.00 61.81 294 ILE A CA 1
ATOM 2280 C C . ILE A 1 294 ? -16.213 12.266 10.640 1.00 61.81 294 ILE A C 1
ATOM 2282 O O . ILE A 1 294 ? -15.010 12.133 10.828 1.00 61.81 294 ILE A O 1
ATOM 2286 N N . ASP A 1 295 ? -16.821 13.452 10.725 1.00 61.88 295 ASP A N 1
ATOM 2287 C CA . ASP A 1 295 ? -16.098 14.717 10.933 1.00 61.88 295 ASP A CA 1
ATOM 2288 C C . ASP A 1 295 ? -15.497 14.840 12.345 1.00 61.88 295 ASP A C 1
ATOM 2290 O O . ASP A 1 295 ? -14.479 15.501 12.547 1.00 61.88 295 ASP A O 1
ATOM 2294 N N . SER A 1 296 ? -16.123 14.213 13.347 1.00 65.75 296 SER A N 1
ATOM 2295 C CA . SER A 1 296 ? -15.669 14.279 14.745 1.00 65.75 296 SER A CA 1
ATOM 2296 C C . SER A 1 296 ? -14.623 13.224 15.120 1.00 65.75 296 SER A C 1
ATOM 2298 O O . SER A 1 296 ? -13.955 13.370 16.146 1.00 65.75 296 SER A O 1
ATOM 2300 N N . SER A 1 297 ? -14.476 12.159 14.323 1.00 64.19 297 SER A N 1
ATOM 2301 C CA . SER A 1 297 ? -13.544 11.065 14.593 1.00 64.19 297 SER A CA 1
ATOM 2302 C C . SER A 1 297 ? -12.534 10.920 13.459 1.00 64.19 297 SER A C 1
ATOM 2304 O O . SER A 1 297 ? -12.861 10.415 12.388 1.00 64.19 297 SER A O 1
ATOM 2306 N N . LEU A 1 298 ? -11.281 11.284 13.740 1.00 63.03 298 LEU A N 1
ATOM 2307 C CA . LEU A 1 298 ? -10.146 11.101 12.827 1.00 63.03 298 LEU A CA 1
ATOM 2308 C C . LEU A 1 298 ? -9.939 9.621 12.430 1.00 63.03 298 LEU A C 1
ATOM 2310 O O . LEU A 1 298 ? -9.442 9.330 11.352 1.00 63.03 298 LEU A O 1
ATOM 2314 N N . ASP A 1 299 ? -10.396 8.693 13.278 1.00 65.81 299 ASP A N 1
ATOM 2315 C CA . ASP A 1 299 ? -10.336 7.239 13.076 1.00 65.81 299 ASP A CA 1
ATOM 2316 C C . ASP A 1 299 ? -11.661 6.642 12.557 1.00 65.81 299 ASP A C 1
ATOM 2318 O O . ASP A 1 299 ? -11.996 5.499 12.880 1.00 65.81 299 ASP A O 1
ATOM 2322 N N . SER A 1 300 ? -12.473 7.401 11.811 1.00 76.38 300 SER A N 1
ATOM 2323 C CA . SER A 1 300 ? -13.686 6.838 11.207 1.00 76.38 300 SER A CA 1
ATOM 2324 C C . SER A 1 300 ? -13.317 5.761 10.187 1.00 76.38 300 SER A C 1
ATOM 2326 O O . SER A 1 300 ? -12.685 6.048 9.169 1.00 76.38 300 SER A O 1
ATOM 2328 N N . ILE A 1 301 ? -13.773 4.524 10.408 1.00 75.81 301 ILE A N 1
ATOM 2329 C CA . ILE A 1 301 ? -13.510 3.415 9.475 1.00 75.81 301 ILE A CA 1
ATOM 2330 C C . ILE A 1 301 ? -14.122 3.696 8.104 1.00 75.81 301 ILE A C 1
ATOM 2332 O O . ILE A 1 301 ? -13.577 3.268 7.094 1.00 75.81 301 ILE A O 1
ATOM 2336 N N . TYR A 1 302 ? -15.224 4.446 8.044 1.00 75.88 302 TYR A N 1
ATOM 2337 C CA . TYR A 1 302 ? -15.845 4.819 6.775 1.00 75.88 302 TYR A CA 1
ATOM 2338 C C . TYR A 1 302 ? -15.000 5.809 5.974 1.00 75.88 302 TYR A C 1
ATOM 2340 O O . TYR A 1 302 ? -14.913 5.664 4.758 1.00 75.88 302 TYR A O 1
ATOM 2348 N N . LEU A 1 303 ? -14.369 6.787 6.634 1.00 76.25 303 LEU A N 1
ATOM 2349 C CA . LEU A 1 303 ? -13.463 7.728 5.969 1.00 76.25 303 LEU A CA 1
ATOM 2350 C C . LEU A 1 303 ? -12.286 6.966 5.371 1.00 76.25 303 LEU A C 1
ATOM 2352 O O . LEU A 1 303 ? -12.048 7.040 4.173 1.00 76.25 303 LEU A O 1
ATOM 2356 N N . VAL A 1 304 ? -11.645 6.153 6.202 1.00 72.75 304 VAL A N 1
ATOM 2357 C CA . VAL A 1 304 ? -10.472 5.359 5.846 1.00 72.75 304 VAL A CA 1
ATOM 2358 C C . VAL A 1 304 ? -10.780 4.306 4.765 1.00 72.75 304 VAL A C 1
ATOM 2360 O O . VAL A 1 304 ? -9.993 4.036 3.861 1.00 72.75 304 VAL A O 1
ATOM 2363 N N . PHE A 1 305 ? -11.966 3.702 4.803 1.00 75.25 305 PHE A N 1
ATOM 2364 C CA . PHE A 1 305 ? -12.400 2.793 3.745 1.00 75.25 305 PHE A CA 1
ATOM 2365 C C . PHE A 1 305 ? -12.641 3.532 2.420 1.00 75.25 305 PHE A C 1
ATOM 2367 O O . PHE A 1 305 ? -12.299 3.018 1.354 1.00 75.25 305 PHE A O 1
ATOM 2374 N N . ASN A 1 306 ? -13.202 4.743 2.472 1.00 78.75 306 ASN A N 1
ATOM 2375 C CA . ASN A 1 306 ? -13.419 5.562 1.283 1.00 78.75 306 ASN A CA 1
ATOM 2376 C C . ASN A 1 306 ? -12.101 6.076 0.685 1.00 78.75 306 ASN A C 1
ATOM 2378 O O . ASN A 1 306 ? -11.983 6.075 -0.541 1.00 78.75 306 ASN A O 1
ATOM 2382 N N . THR A 1 307 ? -11.113 6.459 1.505 1.00 74.00 307 THR A N 1
ATOM 2383 C CA . THR A 1 307 ? -9.774 6.848 1.022 1.00 74.00 307 THR A CA 1
ATOM 2384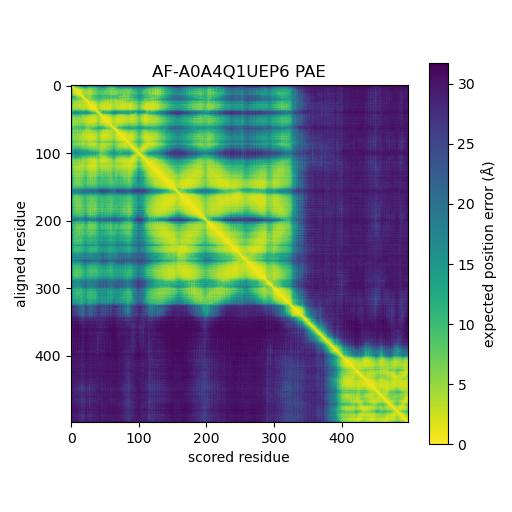 C C . THR A 1 307 ? -9.109 5.675 0.312 1.00 74.00 307 THR A C 1
ATOM 2386 O O . THR A 1 307 ? -8.737 5.806 -0.854 1.00 74.00 307 THR A O 1
ATOM 2389 N N . LEU A 1 308 ? -9.106 4.482 0.921 1.00 73.62 308 LEU A N 1
ATOM 2390 C CA . LEU A 1 308 ? -8.602 3.266 0.274 1.00 73.62 308 LEU A CA 1
ATOM 2391 C C . LEU A 1 308 ? -9.296 2.962 -1.060 1.00 73.62 308 LEU A C 1
ATOM 2393 O O . LEU A 1 308 ? -8.631 2.602 -2.032 1.00 73.62 308 LEU A O 1
ATOM 2397 N N . LEU A 1 309 ? -10.624 3.090 -1.140 1.00 80.38 309 LEU A N 1
ATOM 2398 C CA . LEU A 1 309 ? -11.348 2.888 -2.400 1.00 80.38 309 LEU A CA 1
ATOM 2399 C C . LEU A 1 309 ? -10.963 3.919 -3.468 1.00 80.38 309 LEU A C 1
ATOM 2401 O O . LEU A 1 309 ? -10.847 3.553 -4.643 1.00 80.38 309 LEU A O 1
ATOM 2405 N N . GLY A 1 310 ? -10.754 5.174 -3.064 1.00 77.88 310 GLY A N 1
ATOM 2406 C CA . GLY A 1 310 ? -10.259 6.243 -3.928 1.00 77.88 310 GLY A CA 1
ATOM 2407 C C . GLY A 1 310 ? -8.874 5.923 -4.485 1.00 77.88 310 GLY A C 1
ATOM 2408 O O . GLY A 1 310 ? -8.682 5.954 -5.701 1.00 77.88 310 GLY A O 1
ATOM 2409 N N . ILE A 1 311 ? -7.948 5.499 -3.624 1.00 70.50 311 ILE A N 1
ATOM 2410 C CA . ILE A 1 311 ? -6.590 5.120 -4.026 1.00 70.50 311 ILE A CA 1
ATOM 2411 C C . ILE A 1 311 ? -6.603 3.895 -4.946 1.00 70.50 311 ILE A C 1
ATOM 2413 O O . ILE A 1 311 ? -5.907 3.869 -5.957 1.00 70.50 311 ILE A O 1
ATOM 2417 N N . VAL A 1 312 ? -7.450 2.894 -4.682 1.00 73.31 312 VAL A N 1
ATOM 2418 C CA . VAL A 1 312 ? -7.627 1.743 -5.588 1.00 73.31 312 VAL A CA 1
ATOM 2419 C C . VAL A 1 312 ? -8.115 2.186 -6.968 1.00 73.31 312 VAL A C 1
ATOM 2421 O O . VAL A 1 312 ? -7.670 1.638 -7.981 1.00 73.31 312 VAL A O 1
ATOM 2424 N N . HIS A 1 313 ? -9.034 3.152 -7.032 1.00 77.44 313 HIS A N 1
ATOM 2425 C CA . HIS A 1 313 ? -9.484 3.719 -8.304 1.00 77.44 313 HIS A CA 1
ATOM 2426 C C . HIS A 1 313 ? -8.351 4.438 -9.024 1.00 77.44 313 HIS A C 1
ATOM 2428 O O . HIS A 1 313 ? -8.153 4.187 -10.211 1.00 77.44 313 HIS A O 1
ATOM 2434 N N . LEU A 1 314 ? -7.585 5.255 -8.306 1.00 74.81 314 LEU A N 1
ATOM 2435 C CA . LEU A 1 314 ? -6.445 5.978 -8.851 1.00 74.81 314 LEU A CA 1
ATOM 2436 C C . LEU A 1 314 ? -5.387 5.003 -9.385 1.00 74.81 314 LEU A C 1
ATOM 2438 O O . LEU A 1 314 ? -5.025 5.082 -10.551 1.00 74.81 314 LEU A O 1
ATOM 2442 N N . LEU A 1 315 ? -5.001 3.985 -8.613 1.00 70.50 315 LEU A N 1
ATOM 2443 C CA . LEU A 1 315 ? -4.095 2.920 -9.061 1.00 70.50 315 LEU A CA 1
ATOM 2444 C C . LEU A 1 315 ? -4.617 2.185 -10.303 1.00 70.50 315 LEU A C 1
ATOM 2446 O O . LEU A 1 315 ? -3.841 1.811 -11.180 1.00 70.50 315 LEU A O 1
ATOM 2450 N N . SER A 1 316 ? -5.933 1.975 -10.397 1.00 71.75 316 SER A N 1
ATOM 2451 C CA . SER A 1 316 ? -6.555 1.338 -11.564 1.00 71.75 316 SER A CA 1
ATOM 2452 C C . SER A 1 316 ? -6.508 2.242 -12.799 1.00 71.75 316 SER A C 1
ATOM 2454 O O . SER A 1 316 ? -6.255 1.760 -13.903 1.00 71.75 316 SER A O 1
ATOM 2456 N N . GLN A 1 317 ? -6.746 3.543 -12.618 1.00 72.38 317 GLN A N 1
ATOM 2457 C CA . GLN A 1 317 ? -6.650 4.546 -13.676 1.00 72.38 317 GLN A CA 1
ATOM 2458 C C . GLN A 1 317 ? -5.209 4.704 -14.151 1.00 72.38 317 GLN A C 1
ATOM 2460 O O . GLN A 1 317 ? -4.978 4.640 -15.354 1.00 72.38 317 GLN A O 1
ATOM 2465 N N . GLU A 1 318 ? -4.249 4.812 -13.234 1.00 68.25 318 GLU A N 1
ATOM 2466 C CA . GLU A 1 318 ? -2.823 4.911 -13.549 1.00 68.25 318 GLU A CA 1
ATOM 2467 C C . GLU A 1 318 ? -2.297 3.644 -14.221 1.00 68.25 318 GLU A C 1
ATOM 2469 O O . GLU A 1 318 ? -1.531 3.714 -15.178 1.00 68.25 318 GLU A O 1
ATOM 2474 N N . PHE A 1 319 ? -2.765 2.464 -13.808 1.00 66.62 319 PHE A N 1
ATOM 2475 C CA . PHE A 1 319 ? -2.447 1.221 -14.506 1.00 66.62 319 PHE A CA 1
ATOM 2476 C C . PHE A 1 319 ? -2.962 1.223 -15.954 1.00 66.62 319 PHE A C 1
ATOM 2478 O O . PHE A 1 319 ? -2.218 0.892 -16.882 1.00 66.62 319 PHE A O 1
ATOM 2485 N N . GLU A 1 320 ? -4.228 1.592 -16.171 1.00 67.12 320 GLU A N 1
ATOM 2486 C CA . GLU A 1 320 ? -4.799 1.691 -17.518 1.00 67.12 320 GLU A CA 1
ATOM 2487 C C . GLU A 1 320 ? -4.116 2.790 -18.339 1.00 67.12 320 GLU A C 1
ATOM 2489 O O . GLU A 1 320 ? -3.886 2.615 -19.535 1.00 67.12 320 GLU A O 1
ATOM 2494 N N . HIS A 1 321 ? -3.731 3.893 -17.704 1.00 65.25 321 HIS A N 1
ATOM 2495 C CA . HIS A 1 321 ? -2.977 4.973 -18.318 1.00 65.25 321 HIS A CA 1
ATOM 2496 C C . HIS A 1 321 ? -1.576 4.508 -18.739 1.00 65.25 321 HIS A C 1
ATOM 2498 O O . HIS A 1 321 ? -1.234 4.652 -19.910 1.00 65.25 321 HIS A O 1
ATOM 2504 N N . ALA A 1 322 ? -0.820 3.832 -17.870 1.00 60.94 322 ALA A N 1
ATOM 2505 C CA . ALA A 1 322 ? 0.478 3.238 -18.195 1.00 60.94 322 ALA A CA 1
ATOM 2506 C C . ALA A 1 322 ? 0.371 2.204 -19.333 1.00 60.94 322 ALA A C 1
ATOM 2508 O O . ALA A 1 322 ? 1.190 2.182 -20.251 1.00 60.94 322 ALA A O 1
ATOM 2509 N N . LYS A 1 323 ? -0.684 1.381 -19.337 1.00 62.19 323 LYS A N 1
ATOM 2510 C CA . LYS A 1 323 ? -0.965 0.414 -20.413 1.00 62.19 323 LYS A CA 1
ATOM 2511 C C . LYS A 1 323 ? -1.361 1.081 -21.738 1.00 62.19 323 LYS A C 1
ATOM 2513 O O . LYS A 1 323 ? -1.127 0.522 -22.807 1.00 62.19 323 LYS A O 1
ATOM 2518 N N . ARG A 1 324 ? -1.970 2.268 -21.697 1.00 61.47 324 ARG A N 1
ATOM 2519 C CA . ARG A 1 324 ? -2.275 3.075 -22.893 1.00 61.47 324 ARG A CA 1
ATOM 2520 C C . ARG A 1 324 ? -1.055 3.861 -23.376 1.00 61.47 324 ARG A C 1
ATOM 2522 O O . ARG A 1 324 ? -0.905 4.052 -24.580 1.00 61.47 324 ARG A O 1
ATOM 2529 N N . GLN A 1 325 ? -0.185 4.278 -22.458 1.00 54.31 325 GLN A N 1
ATOM 2530 C CA . GLN A 1 325 ? 1.067 4.983 -22.730 1.00 54.31 325 GLN A CA 1
ATOM 2531 C C . GLN A 1 325 ? 2.223 4.073 -23.142 1.00 54.31 325 GLN A C 1
ATOM 2533 O O . GLN A 1 325 ? 3.221 4.591 -23.641 1.00 54.31 325 GLN A O 1
ATOM 2538 N N . THR A 1 326 ? 2.115 2.743 -23.022 1.00 50.69 326 THR A N 1
ATOM 2539 C CA . THR A 1 326 ? 2.998 1.840 -23.770 1.00 50.69 326 THR A CA 1
ATOM 2540 C C . THR A 1 326 ? 2.737 2.033 -25.257 1.00 50.69 326 THR A C 1
ATOM 2542 O O . THR A 1 326 ? 1.924 1.347 -25.873 1.00 50.69 326 THR A O 1
ATOM 2545 N N . ILE A 1 327 ? 3.417 3.034 -25.811 1.00 51.78 327 ILE A N 1
ATOM 2546 C CA . ILE A 1 327 ? 3.519 3.343 -27.223 1.00 51.78 327 ILE A CA 1
ATOM 2547 C C . ILE A 1 327 ? 3.771 2.017 -27.929 1.00 51.78 327 ILE A C 1
ATOM 2549 O O . ILE A 1 327 ? 4.773 1.353 -27.665 1.00 51.78 327 ILE A O 1
ATOM 2553 N N . ASP A 1 328 ? 2.865 1.618 -28.819 1.00 54.09 328 ASP A N 1
ATOM 2554 C CA . ASP A 1 328 ? 3.120 0.495 -29.708 1.00 54.09 328 ASP A CA 1
ATOM 2555 C C . ASP A 1 328 ? 4.289 0.900 -30.613 1.00 54.09 328 ASP A C 1
ATOM 2557 O O . ASP A 1 328 ? 4.115 1.567 -31.634 1.00 54.09 328 ASP A O 1
ATOM 2561 N N . ILE A 1 329 ? 5.507 0.542 -30.196 1.00 54.75 329 ILE A N 1
ATOM 2562 C CA . ILE A 1 329 ? 6.756 0.867 -30.889 1.00 54.75 329 ILE A CA 1
ATOM 2563 C C . ILE A 1 329 ? 6.693 0.346 -32.327 1.00 54.75 329 ILE A C 1
ATOM 2565 O O . ILE A 1 329 ? 7.252 0.975 -33.219 1.00 54.75 329 ILE A O 1
ATOM 2569 N N . LYS A 1 330 ? 5.953 -0.741 -32.600 1.00 53.03 330 LYS A N 1
ATOM 2570 C CA . LYS A 1 330 ? 5.741 -1.212 -33.974 1.00 53.03 330 LYS A CA 1
ATOM 2571 C C . LYS A 1 330 ? 4.827 -0.276 -34.749 1.00 53.03 330 LYS A C 1
ATOM 2573 O O . LYS A 1 330 ? 5.133 0.015 -35.900 1.00 53.03 330 LYS A O 1
ATOM 2578 N N . ALA A 1 331 ? 3.742 0.219 -34.158 1.00 60.50 331 ALA A N 1
ATOM 2579 C CA . ALA A 1 331 ? 2.882 1.205 -34.813 1.00 60.50 331 ALA A CA 1
ATOM 2580 C C . ALA A 1 331 ? 3.600 2.546 -35.025 1.00 60.50 331 ALA A C 1
ATOM 2582 O O . ALA A 1 331 ? 3.450 3.158 -36.083 1.00 60.50 331 ALA A O 1
ATOM 2583 N N . LEU A 1 332 ? 4.404 2.987 -34.054 1.00 55.84 332 LEU A N 1
ATOM 2584 C CA . LEU A 1 332 ? 5.150 4.238 -34.136 1.00 55.84 332 LEU A CA 1
ATOM 2585 C C . LEU A 1 332 ? 6.324 4.125 -35.115 1.00 55.84 332 LEU A C 1
ATOM 2587 O O . LEU A 1 332 ? 6.473 5.010 -35.946 1.00 55.84 332 LEU A O 1
ATOM 2591 N N . SER A 1 333 ? 7.053 3.001 -35.124 1.00 61.91 333 SER A N 1
ATOM 2592 C CA . SER A 1 333 ? 8.031 2.647 -36.168 1.00 61.91 333 SER A CA 1
ATOM 2593 C C . SER A 1 333 ? 7.373 2.633 -37.535 1.00 61.91 333 SER A C 1
ATOM 2595 O O . SER A 1 333 ? 7.874 3.266 -38.443 1.00 61.91 333 SER A O 1
ATOM 2597 N N . LYS A 1 334 ? 6.203 2.006 -37.688 1.00 70.62 334 LYS A N 1
ATOM 2598 C CA . LYS A 1 334 ? 5.501 1.944 -38.976 1.00 70.62 334 LYS A CA 1
ATOM 2599 C C . LYS A 1 334 ? 5.017 3.320 -39.448 1.00 70.62 334 LYS A C 1
ATOM 2601 O O . LYS A 1 334 ? 4.992 3.575 -40.649 1.00 70.62 334 LYS A O 1
ATOM 2606 N N . LYS A 1 335 ? 4.655 4.217 -38.522 1.00 70.94 335 LYS A N 1
ATOM 2607 C CA . LYS A 1 335 ? 4.372 5.633 -38.817 1.00 70.94 335 LYS A CA 1
ATOM 2608 C C . LYS A 1 335 ? 5.642 6.409 -39.172 1.00 70.94 335 LYS A C 1
ATOM 2610 O O . LYS A 1 335 ? 5.589 7.211 -40.095 1.00 70.94 335 LYS A O 1
ATOM 2615 N N . LEU A 1 336 ? 6.761 6.161 -38.491 1.00 64.62 336 LEU A N 1
ATOM 2616 C CA . LEU A 1 336 ? 8.073 6.750 -38.784 1.00 64.62 336 LEU A CA 1
ATOM 2617 C C . LEU A 1 336 ? 8.595 6.292 -40.147 1.00 64.62 336 LEU A C 1
ATOM 2619 O O . LEU A 1 336 ? 8.972 7.126 -40.955 1.00 64.62 336 LEU A O 1
ATOM 2623 N N . ASP A 1 337 ? 8.522 4.997 -40.441 1.00 67.12 337 ASP A N 1
ATOM 2624 C CA . ASP A 1 337 ? 8.848 4.398 -41.736 1.00 67.12 337 ASP A CA 1
ATOM 2625 C C . ASP A 1 337 ? 7.920 4.935 -42.829 1.00 67.12 337 ASP A C 1
ATOM 2627 O O . ASP A 1 337 ? 8.364 5.253 -43.929 1.00 67.12 337 ASP A O 1
ATOM 2631 N N . GLY A 1 338 ? 6.633 5.112 -42.511 1.00 75.06 338 GLY A N 1
ATOM 2632 C CA . GLY A 1 338 ? 5.675 5.795 -43.372 1.00 75.06 338 GLY A CA 1
ATOM 2633 C C . GLY A 1 338 ? 6.078 7.243 -43.654 1.00 75.06 338 GLY A C 1
ATOM 2634 O O . GLY A 1 338 ? 6.087 7.651 -44.807 1.00 75.06 338 GLY A O 1
ATOM 2635 N N . LEU A 1 339 ? 6.466 8.015 -42.640 1.00 66.94 339 LEU A N 1
ATOM 2636 C CA . LEU A 1 339 ? 6.921 9.402 -42.793 1.00 66.94 339 LEU A CA 1
ATOM 2637 C C . LEU A 1 339 ? 8.250 9.496 -43.558 1.00 66.94 339 LEU A C 1
ATOM 2639 O O . LEU A 1 339 ? 8.399 10.361 -44.418 1.00 66.94 339 LEU A O 1
ATOM 2643 N N . LEU A 1 340 ? 9.183 8.574 -43.311 1.00 64.88 340 LEU A N 1
ATOM 2644 C CA . LEU A 1 340 ? 10.456 8.465 -44.024 1.00 64.88 340 LEU A CA 1
ATOM 2645 C C . LEU A 1 340 ? 10.258 8.075 -45.494 1.00 64.88 340 LEU A C 1
ATOM 2647 O O . LEU A 1 340 ? 10.980 8.573 -46.352 1.00 64.88 340 LEU A O 1
ATOM 2651 N N . ALA A 1 341 ? 9.252 7.253 -45.807 1.00 66.75 341 ALA A N 1
ATOM 2652 C CA . ALA A 1 341 ? 8.903 6.895 -47.183 1.00 66.75 341 ALA A CA 1
ATOM 2653 C C . ALA A 1 341 ? 8.328 8.073 -47.995 1.00 66.75 341 ALA A C 1
ATOM 2655 O O . ALA A 1 341 ? 8.401 8.052 -49.223 1.00 66.75 341 ALA A O 1
ATOM 2656 N N . HIS A 1 342 ? 7.783 9.100 -47.332 1.00 61.31 342 HIS A N 1
ATOM 2657 C CA . HIS A 1 342 ? 7.262 10.315 -47.973 1.00 61.31 342 HIS A CA 1
ATOM 2658 C C . HIS A 1 342 ? 8.253 11.487 -47.946 1.00 61.31 342 HIS A C 1
ATOM 2660 O O . HIS A 1 342 ? 7.949 12.553 -48.486 1.00 61.31 342 HIS A O 1
ATOM 2666 N N . TYR A 1 343 ? 9.440 11.318 -47.352 1.00 48.41 343 TYR A N 1
ATOM 2667 C CA . TYR A 1 343 ? 10.473 12.342 -47.423 1.00 48.41 343 TYR A CA 1
ATOM 2668 C C . TYR A 1 343 ? 11.030 12.376 -48.850 1.00 48.41 343 TYR A C 1
ATOM 2670 O O . TYR A 1 343 ? 11.657 11.424 -49.318 1.00 48.41 343 TYR A O 1
ATOM 2678 N N . GLN A 1 344 ? 10.768 13.472 -49.565 1.00 53.62 344 GLN A N 1
ATOM 2679 C CA . GLN A 1 344 ? 11.370 13.724 -50.870 1.00 53.62 344 GLN A CA 1
ATOM 2680 C C . GLN A 1 344 ? 12.887 13.635 -50.722 1.00 53.62 344 GLN A C 1
ATOM 2682 O O . GLN A 1 344 ? 13.477 14.316 -49.885 1.00 53.62 344 GLN A O 1
ATOM 2687 N N . GLN A 1 345 ? 13.508 12.765 -51.522 1.00 52.12 345 GLN A N 1
ATOM 2688 C CA . GLN A 1 345 ? 14.956 12.657 -51.627 1.00 52.12 345 GLN A CA 1
ATOM 2689 C C . GLN A 1 345 ? 15.556 14.056 -51.748 1.00 52.12 345 GLN A C 1
ATOM 2691 O O . GLN A 1 345 ? 15.396 14.724 -52.770 1.00 52.12 345 GLN A O 1
ATOM 2696 N N . LEU A 1 346 ? 16.272 14.478 -50.712 1.00 46.06 346 LEU A N 1
ATOM 2697 C CA . LEU A 1 346 ? 17.121 15.652 -50.769 1.00 46.06 346 LEU A CA 1
ATOM 2698 C C . LEU A 1 346 ? 18.259 15.283 -51.727 1.00 46.06 346 LEU A C 1
ATOM 2700 O O . LEU A 1 346 ? 19.224 14.620 -51.352 1.00 46.06 346 LEU A O 1
ATOM 2704 N N . HIS A 1 347 ? 18.081 15.599 -53.011 1.00 44.00 347 HIS A N 1
ATOM 2705 C CA . HIS A 1 347 ? 19.138 15.493 -54.005 1.00 44.00 347 HIS A CA 1
ATOM 2706 C C . HIS A 1 347 ? 20.233 16.463 -53.580 1.00 44.00 347 HIS A C 1
ATOM 2708 O O . HIS A 1 347 ? 20.123 17.669 -53.786 1.00 44.00 347 HIS A O 1
ATOM 2714 N N . ILE A 1 348 ? 21.276 15.930 -52.948 1.00 48.84 348 ILE A N 1
ATOM 2715 C CA . ILE A 1 348 ? 22.512 16.668 -52.719 1.00 48.84 348 ILE A CA 1
ATOM 2716 C C . ILE A 1 348 ? 23.062 16.988 -54.118 1.00 48.84 348 ILE A C 1
ATOM 2718 O O . ILE A 1 348 ? 23.381 16.052 -54.861 1.00 48.84 348 ILE A O 1
ATOM 2722 N N . PRO A 1 349 ? 23.128 18.265 -54.535 1.00 45.12 349 PRO A N 1
ATOM 2723 C CA . PRO A 1 349 ? 23.609 18.605 -55.861 1.00 45.12 349 PRO A CA 1
ATOM 2724 C C . PRO A 1 349 ? 25.107 18.313 -55.921 1.00 45.12 349 PRO A C 1
ATOM 2726 O O . PRO A 1 349 ? 25.881 18.977 -55.246 1.00 45.12 349 PRO A O 1
ATOM 2729 N N . ALA A 1 350 ? 25.465 17.333 -56.753 1.00 50.81 350 ALA A N 1
ATOM 2730 C CA . ALA A 1 350 ? 26.804 16.996 -57.234 1.00 50.81 350 ALA A CA 1
ATOM 2731 C C . ALA A 1 350 ? 27.887 16.679 -56.177 1.00 50.81 350 ALA A C 1
ATOM 2733 O O . ALA A 1 350 ? 28.083 17.361 -55.177 1.00 50.81 350 ALA A O 1
ATOM 2734 N N . GLN A 1 351 ? 28.666 15.628 -56.449 1.00 54.19 351 GLN A N 1
ATOM 2735 C CA . GLN A 1 351 ? 29.912 15.369 -55.729 1.00 54.19 351 GLN A CA 1
ATOM 2736 C C . GLN A 1 351 ? 30.796 16.619 -55.772 1.00 54.19 351 GLN A C 1
ATOM 2738 O O . GLN A 1 351 ? 31.160 17.081 -56.854 1.00 54.19 351 GLN A O 1
ATOM 2743 N N . VAL A 1 352 ? 31.166 17.128 -54.595 1.00 54.22 352 VAL A N 1
ATOM 2744 C CA . VAL A 1 352 ? 32.238 18.117 -54.470 1.00 54.22 352 VAL A CA 1
ATOM 2745 C C . VAL A 1 352 ? 33.479 17.520 -55.149 1.00 54.22 352 VAL A C 1
ATOM 2747 O O . VAL A 1 352 ? 33.854 16.389 -54.813 1.00 54.22 352 VAL A O 1
ATOM 2750 N N . PRO A 1 353 ? 34.089 18.206 -56.134 1.00 52.47 353 PRO A N 1
ATOM 2751 C CA . PRO A 1 353 ? 35.271 17.700 -56.815 1.00 52.47 353 PRO A CA 1
ATOM 2752 C C . PRO A 1 353 ? 36.340 17.365 -55.781 1.00 52.47 353 PRO A C 1
ATOM 2754 O O . PRO A 1 353 ? 36.608 18.166 -54.889 1.00 52.47 353 PRO A O 1
ATOM 2757 N N . ARG A 1 354 ? 36.962 16.187 -55.888 1.00 53.72 354 ARG A N 1
ATOM 2758 C CA . ARG A 1 354 ? 38.162 15.878 -55.105 1.00 53.72 354 ARG A CA 1
ATOM 2759 C C . ARG A 1 354 ? 39.244 16.885 -55.486 1.00 53.72 354 ARG A C 1
ATOM 2761 O O . ARG A 1 354 ? 39.871 16.732 -56.530 1.00 53.72 354 ARG A O 1
ATOM 2768 N N . HIS A 1 355 ? 39.448 17.896 -54.650 1.00 50.09 355 HIS A N 1
ATOM 2769 C CA . HIS A 1 355 ? 40.607 18.775 -54.742 1.00 50.09 355 HIS A CA 1
ATOM 2770 C C . HIS A 1 355 ? 41.859 17.898 -54.616 1.00 50.09 355 HIS A C 1
ATOM 2772 O O . HIS A 1 355 ? 41.947 17.052 -53.717 1.00 50.09 355 HIS A O 1
ATOM 2778 N N . LEU A 1 356 ? 42.794 18.038 -55.554 1.00 56.50 356 LEU A N 1
ATOM 2779 C CA . LEU A 1 356 ? 44.081 17.356 -55.475 1.00 56.50 356 LEU A CA 1
ATOM 2780 C C . LEU A 1 356 ? 44.886 17.952 -54.305 1.00 56.50 356 LEU A C 1
ATOM 2782 O O . LEU A 1 356 ? 44.710 19.127 -53.986 1.00 56.50 356 LEU A O 1
ATOM 2786 N N . PRO A 1 357 ? 45.800 17.190 -53.674 1.00 51.62 357 PRO A N 1
ATOM 2787 C CA . PRO A 1 357 ? 46.573 17.646 -52.511 1.00 51.62 357 PRO A CA 1
ATOM 2788 C C . PRO A 1 357 ? 47.413 18.924 -52.709 1.00 51.62 357 PRO A C 1
ATOM 2790 O O . PRO A 1 357 ? 47.994 19.398 -51.740 1.00 51.62 357 PRO A O 1
ATOM 2793 N N . ALA A 1 358 ? 47.496 19.462 -53.931 1.00 48.91 358 ALA A N 1
ATOM 2794 C CA . ALA A 1 358 ? 48.328 20.604 -54.305 1.00 48.91 358 ALA A CA 1
ATOM 2795 C C . ALA A 1 358 ? 47.567 21.940 -54.467 1.00 48.91 358 ALA A C 1
ATOM 2797 O O . ALA A 1 358 ? 48.206 22.958 -54.689 1.00 48.91 358 ALA A O 1
ATOM 2798 N N . ASP A 1 359 ? 46.237 21.985 -54.304 1.00 50.34 359 ASP A N 1
ATOM 2799 C CA . ASP A 1 359 ? 45.455 23.240 -54.410 1.00 50.34 359 ASP A CA 1
ATOM 2800 C C . ASP A 1 359 ? 45.517 24.126 -53.139 1.00 50.34 359 ASP A C 1
ATOM 2802 O O . ASP A 1 359 ? 44.736 25.061 -52.980 1.00 50.34 359 ASP A O 1
ATOM 2806 N N . ARG A 1 360 ? 46.438 23.848 -52.206 1.00 53.34 360 ARG A N 1
ATOM 2807 C CA . ARG A 1 360 ? 46.589 24.563 -50.922 1.00 53.34 360 ARG A CA 1
ATOM 2808 C C . ARG A 1 360 ? 47.793 25.516 -50.881 1.00 53.34 360 ARG A C 1
ATOM 2810 O O . ARG A 1 360 ? 48.405 25.665 -49.832 1.00 53.34 360 ARG A O 1
ATOM 2817 N N . GLU A 1 361 ? 48.163 26.140 -51.997 1.00 49.91 361 GLU A N 1
ATOM 2818 C CA . GLU A 1 361 ? 49.311 27.072 -52.026 1.00 49.91 361 GLU A CA 1
ATOM 2819 C C . GLU A 1 361 ? 48.938 28.560 -51.965 1.00 49.91 361 GLU A C 1
ATOM 2821 O O . GLU A 1 361 ? 49.808 29.418 -52.097 1.00 49.91 361 GLU A O 1
ATOM 2826 N N . VAL A 1 362 ? 47.674 28.903 -51.712 1.00 54.62 362 VAL A N 1
ATOM 2827 C CA . VAL A 1 362 ? 47.297 30.293 -51.424 1.00 54.62 362 VAL A CA 1
ATOM 2828 C C . VAL A 1 362 ? 46.801 30.366 -49.987 1.00 54.62 362 VAL A C 1
ATOM 2830 O O . VAL A 1 362 ? 45.665 29.999 -49.698 1.00 54.62 362 VAL A O 1
ATOM 2833 N N . GLU A 1 363 ? 47.690 30.795 -49.090 1.00 49.91 363 GLU A N 1
ATOM 2834 C CA . GLU A 1 363 ? 47.350 31.179 -47.719 1.00 49.91 363 GLU A CA 1
ATOM 2835 C C . GLU A 1 363 ? 46.333 32.323 -47.777 1.00 49.91 363 GLU A C 1
ATOM 2837 O O . GLU A 1 363 ? 46.665 33.454 -48.138 1.00 49.91 363 GLU A O 1
ATOM 2842 N N . ASP A 1 364 ? 45.077 32.015 -47.458 1.00 52.97 364 ASP A N 1
ATOM 2843 C CA . ASP A 1 364 ? 44.061 33.022 -47.192 1.00 52.97 364 ASP A CA 1
ATOM 2844 C C . ASP A 1 364 ? 44.248 33.506 -45.742 1.00 52.97 364 ASP A C 1
ATOM 2846 O O . ASP A 1 364 ? 44.047 32.726 -44.806 1.00 52.97 364 ASP A O 1
ATOM 2850 N N . PRO A 1 365 ? 44.631 34.774 -45.509 1.00 54.66 365 PRO A N 1
ATOM 2851 C CA . PRO A 1 365 ? 44.824 35.315 -44.164 1.00 54.66 365 PRO A CA 1
ATOM 2852 C C . PRO A 1 365 ? 43.527 35.401 -43.331 1.00 54.66 365 PRO A C 1
ATOM 2854 O O . PRO A 1 365 ? 43.573 35.863 -42.190 1.00 54.66 365 PRO A O 1
ATOM 2857 N N . GLY A 1 366 ? 42.377 34.985 -43.878 1.00 55.81 366 GLY A N 1
ATOM 2858 C CA . GLY A 1 366 ? 41.101 34.844 -43.174 1.00 55.81 366 GLY A CA 1
ATOM 2859 C C . GLY A 1 366 ? 40.729 33.420 -42.733 1.00 55.81 366 GLY A C 1
ATOM 2860 O O . GLY A 1 366 ? 39.639 33.251 -42.183 1.00 55.81 366 GLY A O 1
ATOM 2861 N N . ASP A 1 367 ? 41.568 32.401 -42.959 1.00 56.50 367 ASP A N 1
ATOM 2862 C CA . ASP A 1 367 ? 41.236 31.020 -42.580 1.00 56.50 367 ASP A CA 1
ATOM 2863 C C . ASP A 1 367 ? 41.322 30.810 -41.054 1.00 56.50 367 ASP A C 1
ATOM 2865 O O . ASP A 1 367 ? 42.390 30.704 -40.449 1.00 56.50 367 ASP A O 1
ATOM 2869 N N . LEU A 1 368 ? 40.151 30.755 -40.414 1.00 55.28 368 LEU A N 1
ATOM 2870 C CA . LEU A 1 368 ? 39.972 30.596 -38.966 1.00 55.28 368 LEU A CA 1
ATOM 2871 C C . LEU A 1 368 ? 40.245 29.165 -38.461 1.00 55.28 368 LEU A C 1
ATOM 2873 O O . LEU A 1 368 ? 40.059 28.893 -37.272 1.00 55.28 368 LEU A O 1
ATOM 2877 N N . LEU A 1 369 ? 40.637 28.240 -39.341 1.00 58.09 369 LEU A N 1
ATOM 2878 C CA . LEU A 1 369 ? 40.911 26.844 -38.991 1.00 58.09 369 LEU A CA 1
ATOM 2879 C C . LEU A 1 369 ? 42.389 26.567 -38.686 1.00 58.09 369 LEU A C 1
ATOM 2881 O O . LEU A 1 369 ? 42.712 25.455 -38.254 1.00 58.09 369 LEU A O 1
ATOM 2885 N N . ASP A 1 370 ? 43.275 27.552 -38.856 1.00 53.50 370 ASP A N 1
ATOM 2886 C CA . ASP A 1 370 ? 44.698 27.374 -38.592 1.00 53.50 370 ASP A CA 1
ATOM 2887 C C . ASP A 1 370 ? 45.031 27.623 -37.109 1.00 53.50 370 ASP A C 1
ATOM 2889 O O . ASP A 1 370 ? 45.006 28.743 -36.595 1.00 53.50 370 ASP A O 1
ATOM 2893 N N . ALA A 1 371 ? 45.336 26.544 -36.382 1.00 53.41 371 ALA A N 1
ATOM 2894 C CA . ALA A 1 371 ? 45.489 26.539 -34.922 1.00 53.41 371 ALA A CA 1
ATOM 2895 C C . ALA A 1 371 ? 46.682 27.371 -34.399 1.00 53.41 371 ALA A C 1
ATOM 2897 O O . ALA A 1 371 ? 46.847 27.522 -33.189 1.00 53.41 371 ALA A O 1
ATOM 2898 N N . SER A 1 372 ? 47.525 27.893 -35.293 1.00 54.62 372 SER A N 1
ATOM 2899 C CA . SER A 1 372 ? 48.718 28.678 -34.966 1.00 54.62 372 SER A CA 1
ATOM 2900 C C . SER A 1 372 ? 48.444 30.176 -34.756 1.00 54.62 372 SER A C 1
ATOM 2902 O O . SER A 1 372 ? 49.281 30.860 -34.166 1.00 54.62 372 SER A O 1
ATOM 2904 N N . THR A 1 373 ? 47.276 30.689 -35.170 1.00 50.88 373 THR A N 1
ATOM 2905 C CA . THR A 1 373 ? 46.905 32.116 -35.046 1.00 50.88 373 THR A CA 1
ATOM 2906 C C . THR A 1 373 ? 45.974 32.422 -33.867 1.00 50.88 373 THR A C 1
ATOM 2908 O O . THR A 1 373 ? 45.767 33.592 -33.534 1.00 50.88 373 THR A O 1
ATOM 2911 N N . MET A 1 374 ? 45.452 31.406 -33.167 1.00 53.56 374 MET A N 1
ATOM 2912 C CA . MET A 1 374 ? 44.656 31.622 -31.955 1.00 53.56 374 MET A CA 1
ATOM 2913 C C . MET A 1 374 ? 45.561 32.001 -30.774 1.00 53.56 374 MET A C 1
ATOM 2915 O O . MET A 1 374 ? 46.133 31.150 -30.094 1.00 53.56 374 MET A O 1
ATOM 2919 N N . GLY A 1 375 ? 45.685 33.306 -30.517 1.00 59.88 375 GLY A N 1
ATOM 2920 C CA . GLY A 1 375 ? 46.273 33.822 -29.280 1.00 59.88 375 GLY A CA 1
ATOM 2921 C C . GLY A 1 375 ? 45.523 33.329 -28.027 1.00 59.88 375 GLY A C 1
ATOM 2922 O O . GLY A 1 375 ? 44.380 32.875 -28.118 1.00 59.88 375 GLY A O 1
ATOM 2923 N N . PRO A 1 376 ? 46.142 33.402 -26.834 1.00 59.00 376 PRO A N 1
ATOM 2924 C CA . PRO A 1 376 ? 45.549 32.878 -25.607 1.00 59.00 376 PRO A CA 1
ATOM 2925 C C . PRO A 1 376 ? 44.212 33.562 -25.291 1.00 59.00 376 PRO A C 1
ATOM 2927 O O . PRO A 1 376 ? 44.146 34.777 -25.104 1.00 59.00 376 PRO A O 1
ATOM 2930 N N . VAL A 1 377 ? 43.148 32.760 -25.198 1.00 59.44 377 VAL A N 1
ATOM 2931 C CA . VAL A 1 377 ? 41.806 33.206 -24.804 1.00 59.44 377 VAL A CA 1
ATOM 2932 C C . VAL A 1 377 ? 41.817 33.536 -23.311 1.00 59.44 377 VAL A C 1
ATOM 2934 O O . VAL A 1 377 ? 41.876 32.644 -22.463 1.00 59.44 377 VAL A O 1
ATOM 2937 N N . SER A 1 378 ? 41.773 34.823 -22.969 1.00 56.53 378 SER A N 1
ATOM 2938 C CA . SER A 1 378 ? 41.564 35.269 -21.594 1.00 56.53 378 SER A CA 1
ATOM 2939 C C . SER A 1 378 ? 40.066 35.282 -21.283 1.00 56.53 378 SER A C 1
ATOM 2941 O O . SER A 1 378 ? 39.301 36.111 -21.771 1.00 56.53 378 SER A O 1
ATOM 2943 N N . TYR A 1 379 ? 39.627 34.346 -20.443 1.00 52.00 379 TYR A N 1
ATOM 2944 C CA . TYR A 1 379 ? 38.273 34.365 -19.901 1.00 52.00 379 TYR A CA 1
ATOM 2945 C C . TYR A 1 379 ? 38.173 35.469 -18.846 1.00 52.00 379 TYR A C 1
ATOM 2947 O O . TYR A 1 379 ? 38.496 35.263 -17.676 1.00 52.00 379 TYR A O 1
ATOM 2955 N N . LEU A 1 380 ? 37.723 36.657 -19.246 1.00 58.62 380 LEU A N 1
ATOM 2956 C CA . LEU A 1 380 ? 37.190 37.620 -18.289 1.00 58.62 380 LEU A CA 1
ATOM 2957 C C . LEU A 1 380 ? 35.817 37.106 -17.857 1.00 58.62 380 LEU A C 1
ATOM 2959 O O . LEU A 1 380 ? 34.851 37.157 -18.616 1.00 58.62 380 LEU A O 1
ATOM 2963 N N . ALA A 1 381 ? 35.745 36.558 -16.644 1.00 53.75 381 ALA A N 1
ATOM 2964 C CA . ALA A 1 381 ? 34.479 36.231 -16.011 1.00 53.75 381 ALA A CA 1
ATOM 2965 C C . ALA A 1 381 ? 33.695 37.534 -15.828 1.00 53.75 381 ALA A C 1
ATOM 2967 O O . ALA A 1 381 ? 33.946 38.292 -14.892 1.00 53.75 381 ALA A O 1
ATOM 2968 N N . ASN A 1 382 ? 32.769 37.813 -16.744 1.00 59.97 382 ASN A N 1
ATOM 2969 C CA . ASN A 1 382 ? 31.830 38.904 -16.562 1.00 59.97 382 ASN A CA 1
ATOM 2970 C C . ASN A 1 382 ? 30.955 38.546 -15.358 1.00 59.97 382 ASN A C 1
ATOM 2972 O O . ASN A 1 382 ? 30.257 37.529 -15.405 1.00 59.97 382 ASN A O 1
ATOM 2976 N N . PRO A 1 383 ? 30.989 39.329 -14.267 1.00 57.12 383 PRO A N 1
ATOM 2977 C CA . PRO A 1 383 ? 30.118 39.076 -13.139 1.00 57.12 383 PRO A CA 1
ATOM 2978 C C . PRO A 1 383 ? 28.682 39.269 -13.622 1.00 57.12 383 PRO A C 1
ATOM 2980 O O . PRO A 1 383 ? 28.246 40.389 -13.887 1.00 57.12 383 PRO A O 1
ATOM 2983 N N . THR A 1 384 ? 27.943 38.169 -13.757 1.00 55.62 384 THR A N 1
ATOM 2984 C CA . THR A 1 384 ? 26.498 38.186 -13.976 1.00 55.62 384 THR A CA 1
ATOM 2985 C C . THR A 1 384 ? 25.854 38.915 -12.804 1.00 55.62 384 THR A C 1
ATOM 2987 O O . THR A 1 384 ? 25.639 38.342 -11.734 1.00 55.62 384 THR A O 1
ATOM 2990 N N . ARG A 1 385 ? 25.560 40.206 -12.986 1.00 60.16 385 ARG A N 1
ATOM 2991 C CA . ARG A 1 385 ? 24.633 40.923 -12.114 1.00 60.16 385 ARG A CA 1
ATOM 2992 C C . ARG A 1 385 ? 23.260 40.312 -12.350 1.00 60.16 385 ARG A C 1
ATOM 2994 O O . ARG A 1 385 ? 22.666 40.529 -13.400 1.00 60.16 385 ARG A O 1
ATOM 3001 N N . LYS A 1 386 ? 22.772 39.538 -11.379 1.00 55.69 386 LYS A N 1
ATOM 3002 C CA . LYS A 1 386 ? 21.353 39.182 -11.314 1.00 55.69 386 LYS A CA 1
ATOM 3003 C C . LYS A 1 386 ? 20.566 40.491 -11.259 1.00 55.69 386 LYS A C 1
ATOM 3005 O O . LYS A 1 386 ? 20.735 41.249 -10.304 1.00 55.69 386 LYS A O 1
ATOM 3010 N N . GLN A 1 387 ? 19.775 40.777 -12.289 1.00 64.44 387 GLN A N 1
ATOM 3011 C CA . GLN A 1 387 ? 18.763 41.822 -12.200 1.00 64.44 387 GLN A CA 1
ATOM 3012 C C . GLN A 1 387 ? 17.747 41.365 -11.142 1.00 64.44 387 GLN A C 1
ATOM 3014 O O . GLN A 1 387 ? 17.249 40.242 -11.245 1.00 64.44 387 GLN A O 1
ATOM 3019 N N . PRO A 1 388 ? 17.516 42.140 -10.069 1.00 70.88 388 PRO A N 1
ATOM 3020 C CA . PRO A 1 388 ? 16.433 41.839 -9.148 1.00 70.88 388 PRO A CA 1
ATOM 3021 C C . PRO A 1 388 ? 15.121 42.015 -9.913 1.00 70.88 388 PRO A C 1
ATOM 3023 O O . PRO A 1 388 ? 14.892 43.091 -10.458 1.00 70.88 388 PRO A O 1
ATOM 3026 N N . ALA A 1 389 ? 14.306 40.961 -9.982 1.00 58.00 389 ALA A N 1
ATOM 3027 C CA . ALA A 1 389 ? 12.973 41.045 -10.567 1.00 58.00 389 ALA A CA 1
ATOM 3028 C C . ALA A 1 389 ? 12.166 42.096 -9.793 1.00 58.00 389 ALA A C 1
ATOM 3030 O O . ALA A 1 389 ? 12.073 42.020 -8.563 1.00 58.00 389 ALA A O 1
ATOM 3031 N N . SER A 1 390 ? 11.651 43.099 -10.498 1.00 77.00 390 SER A N 1
ATOM 3032 C CA . SER A 1 390 ? 10.753 44.107 -9.928 1.00 77.00 390 SER A CA 1
ATOM 3033 C C . SER A 1 390 ? 9.296 43.755 -10.214 1.00 77.00 390 SER A C 1
ATOM 3035 O O . SER A 1 390 ? 9.017 42.949 -11.093 1.00 77.00 390 SER A O 1
ATOM 3037 N N . GLU A 1 391 ? 8.348 44.376 -9.505 1.00 67.62 391 GLU A N 1
ATOM 3038 C CA . GLU A 1 391 ? 6.905 44.175 -9.747 1.00 67.62 391 GLU A CA 1
ATOM 3039 C C . GLU A 1 391 ? 6.492 44.418 -11.208 1.00 67.62 391 GLU A C 1
ATOM 3041 O O . GLU A 1 391 ? 5.521 43.832 -11.666 1.00 67.62 391 GLU A O 1
ATOM 3046 N N . THR A 1 392 ? 7.245 45.223 -11.961 1.00 72.69 392 THR A N 1
ATOM 3047 C CA . THR A 1 392 ? 7.017 45.466 -13.394 1.00 72.69 392 THR A CA 1
ATOM 3048 C C . THR A 1 392 ? 7.361 44.281 -14.297 1.00 72.69 392 THR A C 1
ATOM 3050 O O . THR A 1 392 ? 6.985 44.299 -15.463 1.00 72.69 392 THR A O 1
ATOM 3053 N N . ASP A 1 393 ? 8.102 43.291 -13.791 1.00 66.69 393 ASP A N 1
ATOM 3054 C CA . ASP A 1 393 ? 8.447 42.063 -14.519 1.00 66.69 393 ASP A CA 1
ATOM 3055 C C . ASP A 1 393 ? 7.403 40.957 -14.303 1.00 66.69 393 ASP A C 1
ATOM 3057 O O . ASP A 1 393 ? 7.487 39.894 -14.924 1.00 66.69 393 ASP A O 1
ATOM 3061 N N . ASN A 1 394 ? 6.421 41.185 -13.421 1.00 66.62 394 ASN A N 1
ATOM 3062 C CA . ASN A 1 394 ? 5.285 40.286 -13.298 1.00 66.62 394 ASN A CA 1
ATOM 3063 C C . ASN A 1 394 ? 4.420 40.417 -14.561 1.00 66.62 394 ASN A C 1
ATOM 3065 O O . ASN A 1 394 ? 4.086 41.538 -14.949 1.00 66.62 394 ASN A O 1
ATOM 3069 N N . PRO A 1 395 ? 4.039 39.302 -15.208 1.00 65.25 395 PRO A N 1
ATOM 3070 C CA . PRO A 1 395 ? 3.060 39.353 -16.284 1.00 65.25 395 PRO A CA 1
ATOM 3071 C C . PRO A 1 395 ? 1.745 39.930 -15.750 1.00 65.25 395 PRO A C 1
ATOM 3073 O O . PRO A 1 395 ? 1.385 39.672 -14.598 1.00 65.25 395 PRO A O 1
ATOM 3076 N N . ASP A 1 396 ? 1.031 40.689 -16.585 1.00 67.00 396 ASP A N 1
ATOM 3077 C CA . ASP A 1 396 ? -0.305 41.181 -16.244 1.00 67.00 396 ASP A CA 1
ATOM 3078 C C . ASP A 1 396 ? -1.192 39.986 -15.877 1.00 67.00 396 ASP A C 1
ATOM 3080 O O . ASP A 1 396 ? -1.473 39.107 -16.700 1.00 67.00 396 ASP A O 1
ATOM 3084 N N . VAL A 1 397 ? -1.592 39.929 -14.607 1.00 56.66 397 VAL A N 1
ATOM 3085 C CA . VAL A 1 397 ? -2.484 38.892 -14.097 1.00 56.66 397 VAL A CA 1
ATOM 3086 C C . VAL A 1 397 ? -3.844 39.152 -14.726 1.00 56.66 397 VAL A C 1
ATOM 3088 O O . VAL A 1 397 ? -4.519 40.126 -14.401 1.00 56.66 397 VAL A O 1
ATOM 3091 N N . THR A 1 398 ? -4.214 38.313 -15.686 1.00 56.88 398 THR A N 1
ATOM 3092 C CA . THR A 1 398 ? -5.536 38.369 -16.306 1.00 56.88 398 THR A CA 1
ATOM 3093 C C . THR A 1 398 ? -6.541 37.811 -15.301 1.00 56.88 398 THR A C 1
ATOM 3095 O O . THR A 1 398 ? -6.298 36.748 -14.735 1.00 56.88 398 THR A O 1
ATOM 3098 N N . ASP A 1 399 ? -7.638 38.525 -15.044 1.00 56.94 399 ASP A N 1
ATOM 3099 C CA . ASP A 1 399 ? -8.674 38.067 -14.113 1.00 56.94 399 ASP A CA 1
ATOM 3100 C C . ASP A 1 399 ? -9.239 36.701 -14.555 1.00 56.94 399 ASP A C 1
ATOM 3102 O O . ASP A 1 399 ? -9.740 36.560 -15.672 1.00 56.94 399 ASP A O 1
ATOM 3106 N N . ASP A 1 400 ? -9.208 35.708 -13.658 1.00 56.72 400 ASP A N 1
ATOM 3107 C CA . ASP A 1 400 ? -9.640 34.318 -13.914 1.00 56.72 400 ASP A CA 1
ATOM 3108 C C . ASP A 1 400 ? -11.145 34.176 -14.237 1.00 56.72 400 ASP A C 1
ATOM 3110 O O . ASP A 1 400 ? -11.605 33.107 -14.648 1.00 56.72 400 ASP A O 1
ATOM 3114 N N . ALA A 1 401 ? -11.942 35.235 -14.052 1.00 59.75 401 ALA A N 1
ATOM 3115 C CA . ALA A 1 401 ? -13.383 35.216 -14.277 1.00 59.75 401 ALA A CA 1
ATOM 3116 C C . ALA A 1 401 ? -13.826 36.361 -15.208 1.00 59.75 401 ALA A C 1
ATOM 3118 O O . ALA A 1 401 ? -13.675 37.533 -14.854 1.00 59.75 401 ALA A O 1
ATOM 3119 N N . PRO A 1 402 ? -14.439 36.065 -16.374 1.00 64.31 402 PRO A N 1
ATOM 3120 C CA . PRO A 1 402 ? -14.982 37.106 -17.234 1.00 64.31 402 PRO A CA 1
ATOM 3121 C C . PRO A 1 402 ? -16.105 37.848 -16.503 1.00 64.31 402 PRO A C 1
ATOM 3123 O O . PRO A 1 402 ? -16.994 37.228 -15.917 1.00 64.31 402 PRO A O 1
ATOM 3126 N N . THR A 1 403 ? -16.087 39.181 -16.564 1.00 75.25 403 THR A N 1
ATOM 3127 C CA . THR A 1 403 ? -17.153 40.025 -16.003 1.00 75.25 403 THR A CA 1
ATOM 3128 C C . THR A 1 403 ? -18.527 39.628 -16.559 1.00 75.25 403 THR A C 1
ATOM 3130 O O . THR A 1 403 ? -18.649 39.219 -17.716 1.00 75.25 403 THR A O 1
ATOM 3133 N N . GLU A 1 404 ? -19.597 39.787 -15.772 1.00 75.06 404 GLU A N 1
ATOM 3134 C CA . GLU A 1 404 ? -20.969 39.429 -16.193 1.00 75.06 404 GLU A CA 1
ATOM 3135 C C . GLU A 1 404 ? -21.377 40.092 -17.524 1.00 75.06 404 GLU A C 1
ATOM 3137 O O . GLU A 1 404 ? -22.094 39.511 -18.342 1.00 75.06 404 GLU A O 1
ATOM 3142 N N . GLN A 1 405 ? -20.878 41.304 -17.786 1.00 77.06 405 GLN A N 1
ATOM 3143 C CA . GLN A 1 405 ? -21.101 42.012 -19.047 1.00 77.06 405 GLN A CA 1
ATOM 3144 C C . GLN A 1 405 ? -20.411 41.325 -20.236 1.00 77.06 405 GLN A C 1
ATOM 3146 O O . GLN A 1 405 ? -21.018 41.226 -21.306 1.00 77.06 405 GLN A O 1
ATOM 3151 N N . ALA A 1 406 ? -19.192 40.810 -20.050 1.00 75.69 406 ALA A N 1
ATOM 3152 C CA . ALA A 1 406 ? -18.461 40.054 -21.065 1.00 75.69 406 ALA A CA 1
ATOM 3153 C C . ALA A 1 406 ? -19.117 38.692 -21.339 1.00 75.69 406 ALA A C 1
ATOM 3155 O O . ALA A 1 406 ? -19.268 38.309 -22.499 1.00 75.69 406 ALA A O 1
ATOM 3156 N N . GLN A 1 407 ? -19.617 38.011 -20.301 1.00 79.62 407 GLN A N 1
ATOM 3157 C CA . GLN A 1 407 ? -20.381 36.767 -20.462 1.00 79.62 407 GLN A CA 1
ATOM 3158 C C . GLN A 1 407 ? -21.671 36.986 -21.264 1.00 79.62 407 GLN A C 1
ATOM 3160 O O . GLN A 1 407 ? -21.978 36.226 -22.183 1.00 79.62 407 GLN A O 1
ATOM 3165 N N . MET A 1 408 ? -22.414 38.056 -20.968 1.00 82.44 408 MET A N 1
ATOM 3166 C CA . MET A 1 408 ? -23.639 38.395 -21.696 1.00 82.44 408 MET A CA 1
ATOM 3167 C C . MET A 1 408 ? -23.372 38.817 -23.145 1.00 82.44 408 MET A C 1
ATOM 3169 O O . MET A 1 408 ? -24.180 38.514 -24.025 1.00 82.44 408 MET A O 1
ATOM 3173 N N . ALA A 1 409 ? -22.264 39.515 -23.410 1.00 84.56 409 ALA A N 1
ATOM 3174 C CA . ALA A 1 409 ? -21.837 39.852 -24.766 1.00 84.56 409 ALA A CA 1
ATOM 3175 C C . ALA A 1 409 ? -21.440 38.593 -25.556 1.00 84.56 409 ALA A C 1
ATOM 3177 O O . ALA A 1 409 ? -21.948 38.392 -26.661 1.00 84.56 409 ALA A O 1
ATOM 3178 N N . GLY A 1 410 ? -20.644 37.706 -24.949 1.00 84.19 410 GLY A N 1
ATOM 3179 C CA . GLY A 1 410 ? -20.235 36.438 -25.553 1.00 84.19 410 GLY A CA 1
ATOM 3180 C C . GLY A 1 410 ? -21.409 35.510 -25.854 1.00 84.19 410 GLY A C 1
ATOM 3181 O O . GLY A 1 410 ? -21.477 34.942 -26.939 1.00 84.19 410 GLY A O 1
ATOM 3182 N N . LEU A 1 411 ? -22.405 35.426 -24.966 1.00 85.75 411 LEU A N 1
ATOM 3183 C CA . LEU A 1 411 ? -23.618 34.639 -25.215 1.00 85.75 411 LEU A CA 1
ATOM 3184 C C . LEU A 1 411 ? -24.423 35.167 -26.414 1.00 85.75 411 LEU A C 1
ATOM 3186 O O . LEU A 1 411 ? -24.967 34.381 -27.195 1.00 85.75 411 LEU A O 1
ATOM 3190 N N . ARG A 1 412 ? -24.536 36.494 -26.571 1.00 86.25 412 ARG A N 1
ATOM 3191 C CA . ARG A 1 412 ? -25.251 37.092 -27.714 1.00 86.25 412 ARG A CA 1
ATOM 3192 C C . ARG A 1 412 ? -24.532 36.798 -29.022 1.00 86.25 412 ARG A C 1
ATOM 3194 O O . ARG A 1 412 ? -25.185 36.382 -29.975 1.00 86.25 412 ARG A O 1
ATOM 3201 N N . GLU A 1 413 ? -23.217 36.979 -29.043 1.00 87.06 413 GLU A N 1
ATOM 3202 C CA . GLU A 1 413 ? -22.385 36.696 -30.211 1.00 87.06 413 GLU A CA 1
ATOM 3203 C C . GLU A 1 413 ? -22.422 35.208 -30.585 1.00 87.06 413 GLU A C 1
ATOM 3205 O O . GLU A 1 413 ? -22.657 34.868 -31.745 1.00 87.06 413 GLU A O 1
ATOM 3210 N N . PHE A 1 414 ? -22.303 34.319 -29.596 1.00 86.38 414 PHE A N 1
ATOM 3211 C CA . PHE A 1 414 ? -22.419 32.873 -29.778 1.00 86.38 414 PHE A CA 1
ATOM 3212 C C . PHE A 1 414 ? -23.763 32.494 -30.419 1.00 86.38 414 PHE A C 1
ATOM 3214 O O . PHE A 1 414 ? -23.809 31.717 -31.375 1.00 86.38 414 PHE A O 1
ATOM 3221 N N . ARG A 1 415 ? -24.872 33.080 -29.942 1.00 85.12 415 ARG A N 1
ATOM 3222 C CA . ARG A 1 415 ? -26.205 32.823 -30.509 1.00 85.12 415 ARG A CA 1
ATOM 3223 C C . ARG A 1 415 ? -26.366 33.357 -31.926 1.00 85.12 415 ARG A C 1
ATOM 3225 O O . ARG A 1 415 ? -26.999 32.696 -32.735 1.00 85.12 415 ARG A O 1
ATOM 3232 N N . GLN A 1 416 ? -25.836 34.538 -32.219 1.00 84.94 416 GLN A N 1
ATOM 3233 C CA . GLN A 1 416 ? -25.967 35.144 -33.545 1.00 84.94 416 GLN A CA 1
ATOM 3234 C C . GLN A 1 416 ? -25.138 34.417 -34.602 1.00 84.94 416 GLN A C 1
ATOM 3236 O O . GLN A 1 416 ? -25.555 34.347 -35.754 1.00 84.94 416 GLN A O 1
ATOM 3241 N N . THR A 1 417 ? -23.984 33.884 -34.206 1.00 83.25 417 THR A N 1
ATOM 3242 C CA . THR A 1 417 ? -22.988 33.379 -35.153 1.00 83.25 417 THR A CA 1
ATOM 3243 C C . THR A 1 417 ? -23.118 31.876 -35.398 1.00 83.25 417 THR A C 1
ATOM 3245 O O . THR A 1 417 ? -22.860 31.422 -36.506 1.00 83.25 417 THR A O 1
ATOM 3248 N N . LEU A 1 418 ? -23.525 31.091 -34.390 1.00 83.12 418 LEU A N 1
ATOM 3249 C CA . LEU A 1 418 ? -23.415 29.623 -34.440 1.00 83.12 418 LEU A CA 1
ATOM 3250 C C . LEU A 1 418 ? -24.744 28.874 -34.363 1.00 83.12 418 LEU A C 1
ATOM 3252 O O . LEU A 1 418 ? -24.804 27.692 -34.715 1.00 83.12 418 LEU A O 1
ATOM 3256 N N . MET A 1 419 ? -25.793 29.505 -33.825 1.00 83.75 419 MET A N 1
ATOM 3257 C CA . MET A 1 419 ? -27.082 28.843 -33.634 1.00 83.75 419 MET A CA 1
ATOM 3258 C C . MET A 1 419 ? -27.900 28.928 -34.920 1.00 83.75 419 MET A C 1
ATOM 3260 O O . MET A 1 419 ? -28.236 30.013 -35.384 1.00 83.75 419 MET A O 1
ATOM 3264 N N . VAL A 1 420 ? -28.242 27.768 -35.478 1.00 83.94 420 VAL A N 1
ATOM 3265 C CA . VAL A 1 420 ? -29.158 27.660 -36.622 1.00 83.94 420 VAL A CA 1
ATOM 3266 C C . VAL A 1 420 ? -30.607 27.744 -36.135 1.00 83.94 420 VAL A C 1
ATOM 3268 O O . VAL A 1 420 ? -31.457 28.336 -36.795 1.00 83.94 420 VAL A O 1
ATOM 3271 N N . ASP A 1 421 ? -30.878 27.184 -34.954 1.00 82.94 421 ASP A N 1
ATOM 3272 C CA . ASP A 1 421 ? -32.133 27.341 -34.223 1.00 82.94 421 ASP A CA 1
ATOM 3273 C C . ASP A 1 421 ? -31.884 27.363 -32.700 1.00 82.94 421 ASP A C 1
ATOM 3275 O O . ASP A 1 421 ? -30.745 27.294 -32.238 1.00 82.94 421 ASP A O 1
ATOM 3279 N N . ASP A 1 422 ? -32.946 27.446 -31.892 1.00 79.75 422 ASP A N 1
ATOM 3280 C CA . ASP A 1 422 ? -32.842 27.528 -30.428 1.00 79.75 422 ASP A CA 1
ATOM 3281 C C . ASP A 1 422 ? -32.208 26.292 -29.755 1.00 79.75 422 ASP A C 1
ATOM 3283 O O . ASP A 1 422 ? -31.993 26.303 -28.539 1.00 79.75 422 ASP A O 1
ATOM 3287 N N . ARG A 1 423 ? -31.930 25.200 -30.478 1.00 83.62 423 ARG A N 1
ATOM 3288 C CA . ARG A 1 423 ? -31.360 23.955 -29.933 1.00 83.62 423 ARG A CA 1
ATOM 3289 C C . ARG A 1 423 ? -30.176 23.404 -30.723 1.00 83.62 423 ARG A C 1
ATOM 3291 O O . ARG A 1 423 ? -29.414 22.636 -30.144 1.00 83.62 423 ARG A O 1
ATOM 3298 N N . HIS A 1 424 ? -29.990 23.778 -31.981 1.00 86.81 424 HIS A N 1
ATOM 3299 C CA . HIS A 1 424 ? -29.016 23.195 -32.898 1.00 86.81 424 HIS A CA 1
ATOM 3300 C C . HIS A 1 424 ? -28.047 24.253 -33.409 1.00 86.81 424 HIS A C 1
ATOM 3302 O O . HIS A 1 424 ? -28.448 25.274 -33.974 1.00 86.81 424 HIS A O 1
ATOM 3308 N N . GLY A 1 425 ? -26.757 23.985 -33.231 1.00 87.31 425 GLY A N 1
ATOM 3309 C CA . GLY A 1 425 ? -25.684 24.838 -33.718 1.00 87.31 425 GLY A CA 1
ATOM 3310 C C . GLY A 1 425 ? -24.722 24.084 -34.614 1.00 87.31 425 GLY A C 1
ATOM 3311 O O . GLY A 1 425 ? -24.604 22.854 -34.548 1.00 87.31 425 GLY A O 1
ATOM 3312 N N . ARG A 1 426 ? -24.052 24.831 -35.485 1.00 89.44 426 ARG A N 1
ATOM 3313 C CA . ARG A 1 426 ? -23.120 24.286 -36.468 1.00 89.44 426 ARG A CA 1
ATOM 3314 C C . ARG A 1 426 ? -21.951 25.241 -36.660 1.00 89.44 426 ARG A C 1
ATOM 3316 O O . ARG A 1 426 ? -22.156 26.441 -36.785 1.00 89.44 426 ARG A O 1
ATOM 3323 N N . VAL A 1 427 ? -20.748 24.675 -36.702 1.00 88.00 427 VAL A N 1
ATOM 3324 C CA . VAL A 1 427 ? -19.493 25.378 -36.977 1.00 88.00 427 VAL A CA 1
ATOM 3325 C C . VAL A 1 427 ? -18.818 24.677 -38.148 1.00 88.00 427 VAL A C 1
ATOM 3327 O O . VAL A 1 427 ? -18.348 23.549 -37.999 1.00 88.00 427 VAL A O 1
ATOM 3330 N N . ASP A 1 428 ? -18.828 25.296 -39.324 1.00 86.38 428 ASP A N 1
ATOM 3331 C CA . ASP A 1 428 ? -18.297 24.698 -40.556 1.00 86.38 428 ASP A CA 1
ATOM 3332 C C . ASP A 1 428 ? -17.488 25.659 -41.439 1.00 86.38 428 ASP A C 1
ATOM 3334 O O . ASP A 1 428 ? -17.084 25.278 -42.537 1.00 86.38 428 ASP A O 1
ATOM 3338 N N . HIS A 1 429 ? -17.218 26.871 -40.958 1.00 86.19 429 HIS A N 1
ATOM 3339 C CA . HIS A 1 429 ? -16.394 27.868 -41.632 1.00 86.19 429 HIS A CA 1
ATOM 3340 C C . HIS A 1 429 ? -15.550 28.657 -40.623 1.00 86.19 429 HIS A C 1
ATOM 3342 O O . HIS A 1 429 ? -15.788 28.588 -39.416 1.00 86.19 429 HIS A O 1
ATOM 3348 N N . ASP A 1 430 ? -14.572 29.409 -41.126 1.00 87.19 430 ASP A N 1
ATOM 3349 C CA . ASP A 1 430 ? -13.736 30.297 -40.316 1.00 87.19 430 ASP A CA 1
ATOM 3350 C C . ASP A 1 430 ? -14.584 31.388 -39.652 1.00 87.19 430 ASP A C 1
ATOM 3352 O O . ASP A 1 430 ? -15.558 31.883 -40.232 1.00 87.19 430 ASP A O 1
ATOM 3356 N N . LEU A 1 431 ? -14.222 31.761 -38.425 1.00 86.31 431 LEU A N 1
ATOM 3357 C CA . LEU A 1 431 ? -14.976 32.703 -37.605 1.00 86.31 431 LEU A CA 1
ATOM 3358 C C . LEU A 1 431 ? -14.079 33.813 -37.077 1.00 86.31 431 LEU A C 1
ATOM 3360 O O . LEU A 1 431 ? -13.042 33.562 -36.464 1.00 86.31 431 LEU A O 1
ATOM 3364 N N . THR A 1 432 ? -14.540 35.050 -37.247 1.00 88.12 432 THR A N 1
ATOM 3365 C CA . THR A 1 432 ? -13.968 36.227 -36.592 1.00 88.12 432 THR A CA 1
ATOM 3366 C C . THR A 1 432 ? -14.929 36.684 -35.501 1.00 88.12 432 THR A C 1
ATOM 3368 O O . THR A 1 432 ? -16.025 37.156 -35.793 1.00 88.12 432 THR A O 1
ATOM 3371 N N . LEU A 1 433 ? -14.522 36.506 -34.249 1.00 87.81 433 LEU A N 1
ATOM 3372 C CA . LEU A 1 433 ? -15.283 36.813 -33.043 1.00 87.81 433 LEU A CA 1
ATOM 3373 C C . LEU A 1 433 ? -14.818 38.152 -32.459 1.00 87.81 433 LEU A C 1
ATOM 3375 O O . LEU A 1 433 ? -13.674 38.557 -32.627 1.00 87.81 433 LEU A O 1
ATOM 3379 N N . GLN A 1 434 ? -15.692 38.852 -31.758 1.00 86.31 434 GLN A N 1
ATOM 3380 C CA . GLN A 1 434 ? -15.405 40.089 -31.033 1.00 86.31 434 GLN A CA 1
ATOM 3381 C C . GLN A 1 434 ? -15.113 39.814 -29.558 1.00 86.31 434 GLN A C 1
ATOM 3383 O O . GLN A 1 434 ? -14.478 40.633 -28.899 1.00 86.31 434 GLN A O 1
ATOM 3388 N N . THR A 1 435 ? -15.568 38.673 -29.031 1.00 85.94 435 THR A N 1
ATOM 3389 C CA . THR A 1 435 ? -15.390 38.299 -27.628 1.00 85.94 435 THR A CA 1
ATOM 3390 C C . THR A 1 435 ? -14.562 37.027 -27.458 1.00 85.94 435 THR A C 1
ATOM 3392 O O . THR A 1 435 ? -14.794 35.998 -28.096 1.00 85.94 435 THR A O 1
ATOM 3395 N N . VAL A 1 436 ? -13.618 37.079 -26.514 1.00 84.38 436 VAL A N 1
ATOM 3396 C CA . VAL A 1 436 ? -12.789 35.930 -26.111 1.00 84.38 436 VAL A CA 1
ATOM 3397 C C . VAL A 1 436 ? -13.653 34.822 -25.495 1.00 84.38 436 VAL A C 1
ATOM 3399 O O . VAL A 1 436 ? -13.485 33.648 -25.805 1.00 84.38 436 VAL A O 1
ATOM 3402 N N . THR A 1 437 ? -14.667 35.191 -24.704 1.00 85.56 437 THR A N 1
ATOM 3403 C CA . THR A 1 437 ? -15.579 34.234 -24.057 1.00 85.56 437 THR A CA 1
ATOM 3404 C C . THR A 1 437 ? -16.355 33.381 -25.066 1.00 85.56 437 THR A C 1
ATOM 3406 O O . THR A 1 437 ? -16.558 32.193 -24.827 1.00 85.56 437 THR A O 1
ATOM 3409 N N . ALA A 1 438 ? -16.771 33.942 -26.210 1.00 85.50 438 ALA A N 1
ATOM 3410 C CA . ALA A 1 438 ? -17.422 33.151 -27.253 1.00 85.50 438 ALA A CA 1
ATOM 3411 C C . ALA A 1 438 ? -16.453 32.134 -27.874 1.00 85.50 438 ALA A C 1
ATOM 3413 O O . ALA A 1 438 ? -16.840 30.986 -28.086 1.00 85.50 438 ALA A O 1
ATOM 3414 N N . ARG A 1 439 ? -15.192 32.521 -28.114 1.00 88.12 439 ARG A N 1
ATOM 3415 C CA . ARG A 1 439 ? -14.152 31.628 -28.648 1.00 88.12 439 ARG A CA 1
ATOM 3416 C C . ARG A 1 439 ? -13.912 30.440 -27.721 1.00 88.12 439 ARG A C 1
ATOM 3418 O O . ARG A 1 439 ? -13.926 29.297 -28.174 1.00 88.12 439 ARG A O 1
ATOM 3425 N N . ASP A 1 440 ? -13.712 30.702 -26.437 1.00 85.69 440 ASP A N 1
ATOM 3426 C CA . ASP A 1 440 ? -13.337 29.662 -25.478 1.00 85.69 440 ASP A CA 1
ATOM 3427 C C . ASP A 1 440 ? -14.472 28.647 -25.271 1.00 85.69 440 ASP A C 1
ATOM 3429 O O . ASP A 1 440 ? -14.226 27.442 -25.211 1.00 85.69 440 ASP A O 1
ATOM 3433 N N . GLU A 1 441 ? -15.730 29.098 -25.281 1.00 86.62 441 GLU A N 1
ATOM 3434 C CA . GLU A 1 441 ? -16.890 28.201 -25.216 1.00 86.62 441 GLU A CA 1
ATOM 3435 C C . GLU A 1 441 ? -17.073 27.364 -26.497 1.00 86.62 441 GLU A C 1
ATOM 3437 O O . GLU A 1 441 ? -17.489 26.204 -26.425 1.00 86.62 441 GLU A O 1
ATOM 3442 N N . ILE A 1 442 ? -16.703 27.889 -27.673 1.00 87.06 442 ILE A N 1
ATOM 3443 C CA . ILE A 1 442 ? -16.660 27.108 -28.926 1.00 87.06 442 ILE A CA 1
ATOM 3444 C C . ILE A 1 442 ? -15.594 26.016 -28.843 1.00 87.06 442 ILE A C 1
ATOM 3446 O O . ILE A 1 442 ? -15.854 24.875 -29.225 1.00 87.06 442 ILE A O 1
ATOM 3450 N N . ILE A 1 443 ? -14.408 26.341 -28.325 1.00 86.38 443 ILE A N 1
ATOM 3451 C CA . ILE A 1 443 ? -13.308 25.381 -28.159 1.00 86.38 443 ILE A CA 1
ATOM 3452 C C . ILE A 1 443 ? -13.700 24.299 -27.150 1.00 86.38 443 ILE A C 1
ATOM 3454 O O . ILE A 1 443 ? -13.496 23.111 -27.405 1.00 86.38 443 ILE A O 1
ATOM 3458 N N . LYS A 1 444 ? -14.326 24.687 -26.035 1.00 86.56 444 LYS A N 1
ATOM 3459 C CA . LYS A 1 444 ? -14.846 23.758 -25.027 1.00 86.56 444 LYS A CA 1
ATOM 3460 C C . LYS A 1 444 ? -15.890 22.810 -25.617 1.00 86.56 444 LYS A C 1
ATOM 3462 O O . LYS A 1 444 ? -15.854 21.613 -25.345 1.00 86.56 444 LYS A O 1
ATOM 3467 N N . LEU A 1 445 ? -16.785 23.314 -26.468 1.00 85.81 445 LEU A N 1
ATOM 3468 C CA . LEU A 1 445 ? -17.727 22.479 -27.212 1.00 85.81 445 LEU A CA 1
ATOM 3469 C C . LEU A 1 445 ? -17.034 21.560 -28.221 1.00 85.81 445 LEU A C 1
ATOM 3471 O O . LEU A 1 445 ? -17.435 20.407 -28.349 1.00 85.81 445 LEU A O 1
ATOM 3475 N N . PHE A 1 446 ? -15.999 22.028 -28.917 1.00 86.12 446 PHE A N 1
ATOM 3476 C CA . PHE A 1 446 ? -15.239 21.178 -29.829 1.00 86.12 446 PHE A CA 1
ATOM 3477 C C . PHE A 1 446 ? -14.547 20.032 -29.086 1.00 86.12 446 PHE A C 1
ATOM 3479 O O . PHE A 1 446 ? -14.595 18.894 -29.547 1.00 86.12 446 PHE A O 1
ATOM 3486 N N . ALA A 1 447 ? -13.967 20.290 -27.910 1.00 85.88 447 ALA A N 1
ATOM 3487 C CA . ALA A 1 447 ? -13.370 19.247 -27.077 1.00 85.88 447 ALA A CA 1
ATOM 3488 C C . ALA A 1 447 ? -14.378 18.133 -26.743 1.00 85.88 447 ALA A C 1
ATOM 3490 O O . ALA A 1 447 ? -14.018 16.957 -26.746 1.00 85.88 447 ALA A O 1
ATOM 3491 N N . ALA A 1 448 ? -15.658 18.481 -26.578 1.00 85.88 448 ALA A N 1
ATOM 3492 C CA . ALA A 1 448 ? -16.739 17.529 -26.334 1.00 85.88 448 ALA A CA 1
ATOM 3493 C C . ALA A 1 448 ? -16.918 16.487 -27.460 1.00 85.88 448 ALA A C 1
ATOM 3495 O O . ALA A 1 448 ? -17.474 15.423 -27.212 1.00 85.88 448 ALA A O 1
ATOM 3496 N N . THR A 1 449 ? -16.415 16.737 -28.678 1.00 86.31 449 THR A N 1
ATOM 3497 C CA . THR A 1 449 ? -16.424 15.741 -29.771 1.00 86.31 449 THR A CA 1
ATOM 3498 C C . THR A 1 449 ? -15.583 14.495 -29.470 1.00 86.31 449 THR A C 1
ATOM 3500 O O . THR A 1 449 ? -15.814 13.453 -30.081 1.00 86.31 449 THR A O 1
ATOM 3503 N N . TYR A 1 450 ? -14.629 14.580 -28.536 1.00 83.56 450 TYR A N 1
ATOM 3504 C CA . TYR A 1 450 ? -13.748 13.472 -28.151 1.00 83.56 450 TYR A CA 1
ATOM 3505 C C . TYR A 1 450 ? -14.259 12.668 -26.944 1.00 83.56 450 TYR A C 1
ATOM 3507 O O . TYR A 1 450 ? -13.608 11.701 -26.547 1.00 83.56 450 TYR A O 1
ATOM 3515 N N . HIS A 1 451 ? -15.400 13.044 -26.355 1.00 82.50 451 HIS A N 1
ATOM 3516 C CA . HIS A 1 451 ? -15.930 12.431 -25.136 1.00 82.50 451 HIS A CA 1
ATOM 3517 C C . HIS A 1 451 ? -17.286 11.755 -25.382 1.00 82.50 451 HIS A C 1
ATOM 3519 O O . HIS A 1 451 ? -18.175 12.327 -26.006 1.00 82.50 451 HIS A O 1
ATOM 3525 N N . GLU A 1 452 ? -17.454 10.533 -24.864 1.00 74.50 452 GLU A N 1
ATOM 3526 C CA . GLU A 1 452 ? -18.731 9.800 -24.931 1.00 74.50 452 GLU A CA 1
ATOM 3527 C C . GLU A 1 452 ? -19.758 10.317 -23.910 1.00 74.50 452 GLU A C 1
ATOM 3529 O O . GLU A 1 452 ? -20.962 10.275 -24.165 1.00 74.50 452 GLU A O 1
ATOM 3534 N N . ASP A 1 453 ? -19.284 10.826 -22.769 1.00 80.50 453 ASP A N 1
ATOM 3535 C CA . ASP A 1 453 ? -20.107 11.469 -21.749 1.00 80.50 453 ASP A CA 1
ATOM 3536 C C . ASP A 1 453 ? -19.977 12.995 -21.857 1.00 80.50 453 ASP A C 1
ATOM 3538 O O . ASP A 1 453 ? -18.881 13.552 -21.787 1.00 80.50 453 ASP A O 1
ATOM 3542 N N . LEU A 1 454 ? -21.116 13.664 -22.045 1.00 80.00 454 LEU A N 1
ATOM 3543 C CA . LEU A 1 454 ? -21.207 15.117 -22.190 1.00 80.00 454 LEU A CA 1
ATOM 3544 C C . LEU A 1 454 ? -21.546 15.828 -20.868 1.00 80.00 454 LEU A C 1
ATOM 3546 O O . LEU A 1 454 ? -21.716 17.052 -20.851 1.00 80.00 454 LEU A O 1
ATOM 3550 N N . THR A 1 455 ? -21.641 15.094 -19.752 1.00 72.31 455 THR A N 1
ATOM 3551 C CA . THR A 1 455 ? -21.798 15.693 -18.424 1.00 72.31 455 THR A CA 1
ATOM 3552 C C . THR A 1 455 ? -20.582 16.573 -18.097 1.00 72.31 455 THR A C 1
ATOM 3554 O O . THR A 1 455 ? -19.441 16.129 -18.069 1.00 72.31 455 THR A O 1
ATOM 3557 N N . GLY A 1 456 ? -20.819 17.878 -17.919 1.00 73.19 456 GLY A N 1
ATOM 3558 C CA . GLY A 1 456 ? -19.769 18.891 -17.714 1.00 73.19 456 GLY A CA 1
ATOM 3559 C C . GLY A 1 456 ? -19.552 19.837 -18.903 1.00 73.19 456 GLY A C 1
ATOM 3560 O O . GLY A 1 456 ? -19.054 20.951 -18.717 1.00 73.19 456 GLY A O 1
ATOM 3561 N N . PHE A 1 457 ? -20.017 19.478 -20.104 1.00 82.12 457 PHE A N 1
ATOM 3562 C CA . PHE A 1 457 ? -20.011 20.373 -21.265 1.00 82.12 457 PHE A CA 1
ATOM 3563 C C . PHE A 1 457 ? -21.289 21.219 -21.294 1.00 82.12 457 PHE A C 1
ATOM 3565 O O . PHE A 1 457 ? -22.290 20.877 -21.929 1.00 82.12 457 PHE A O 1
ATOM 3572 N N . ALA A 1 458 ? -21.251 22.333 -20.558 1.00 82.44 458 ALA A N 1
ATOM 3573 C CA . ALA A 1 458 ? -22.364 23.270 -20.428 1.00 82.44 458 ALA A CA 1
ATOM 3574 C C . ALA A 1 458 ? -21.953 24.698 -20.836 1.00 82.44 458 ALA A C 1
ATOM 3576 O O . ALA A 1 458 ? -21.758 25.543 -19.956 1.00 82.44 458 ALA A O 1
ATOM 3577 N N . PRO A 1 459 ? -21.779 24.990 -22.139 1.00 81.75 459 PRO A N 1
ATOM 3578 C CA . PRO A 1 459 ? -21.464 26.344 -22.577 1.00 81.75 459 PRO A CA 1
ATOM 3579 C C . PRO A 1 459 ? -22.558 27.312 -22.140 1.00 81.75 459 PRO A C 1
ATOM 3581 O O . PRO A 1 459 ? -23.752 27.054 -22.327 1.00 81.75 459 PRO A O 1
ATOM 3584 N N . PHE A 1 460 ? -22.145 28.403 -21.494 1.00 80.56 460 PHE A N 1
ATOM 3585 C CA . PHE A 1 460 ? -23.053 29.373 -20.872 1.00 80.56 460 PHE A CA 1
ATOM 3586 C C . PHE A 1 460 ? -24.131 28.728 -19.970 1.00 80.56 460 PHE A C 1
ATOM 3588 O O . PHE A 1 460 ? -25.263 29.205 -19.891 1.00 80.56 460 PHE A O 1
ATOM 3595 N N . GLY A 1 461 ? -23.801 27.611 -19.309 1.00 78.25 461 GLY A N 1
ATOM 3596 C CA . GLY A 1 461 ? -24.693 26.903 -18.386 1.00 78.25 461 GLY A CA 1
ATOM 3597 C C . GLY A 1 461 ? -25.738 25.998 -19.047 1.00 78.25 461 GLY A C 1
ATOM 3598 O O . GLY A 1 461 ? -26.580 25.437 -18.345 1.00 78.25 461 GLY A O 1
ATOM 3599 N N . ARG A 1 462 ? -25.701 25.811 -20.375 1.00 81.81 462 ARG A N 1
ATOM 3600 C CA . ARG A 1 462 ? -26.645 24.942 -21.088 1.00 81.81 462 ARG A CA 1
ATOM 3601 C C . ARG A 1 462 ? -26.009 23.621 -21.497 1.00 81.81 462 ARG A C 1
ATOM 3603 O O . ARG A 1 462 ? -25.074 23.599 -22.284 1.00 81.81 462 ARG A O 1
ATOM 3610 N N . LEU A 1 463 ? -26.562 22.514 -21.007 1.00 83.88 463 LEU A N 1
ATOM 3611 C CA . LEU A 1 463 ? -26.024 21.174 -21.250 1.00 83.88 463 LEU A CA 1
ATOM 3612 C C . LEU A 1 463 ? -26.110 20.764 -22.727 1.00 83.88 463 LEU A C 1
ATOM 3614 O O . LEU A 1 463 ? -27.188 20.791 -23.337 1.00 83.88 463 LEU A O 1
ATOM 3618 N N . ALA A 1 464 ? -24.972 20.340 -23.278 1.00 84.06 464 ALA A N 1
ATOM 3619 C CA . ALA A 1 464 ? -24.899 19.698 -24.582 1.00 84.06 464 ALA A CA 1
ATOM 3620 C C . ALA A 1 464 ? -25.458 18.268 -24.508 1.00 84.06 464 ALA A C 1
ATOM 3622 O O . ALA A 1 464 ? -25.121 17.492 -23.619 1.00 84.06 464 ALA A O 1
ATOM 3623 N N . LYS A 1 465 ? -26.328 17.921 -25.459 1.00 84.94 465 LYS A N 1
ATOM 3624 C CA . LYS A 1 465 ? -26.943 16.595 -25.587 1.00 84.94 465 LYS A CA 1
ATOM 3625 C C . LYS A 1 465 ? -26.211 15.716 -26.597 1.00 84.94 465 LYS A C 1
ATOM 3627 O O . LYS A 1 465 ? -26.095 14.516 -26.383 1.00 84.94 465 LYS A O 1
ATOM 3632 N N . THR A 1 466 ? -25.756 16.300 -27.703 1.00 85.56 466 THR A N 1
ATOM 3633 C CA . THR A 1 466 ? -24.943 15.613 -28.716 1.00 85.56 466 THR A CA 1
ATOM 3634 C C . THR A 1 466 ? -23.986 16.598 -29.364 1.00 85.56 466 THR A C 1
ATOM 3636 O O . THR A 1 466 ? -24.421 17.686 -29.747 1.00 85.56 466 THR A O 1
ATOM 3639 N N . VAL A 1 467 ? -22.726 16.208 -29.556 1.00 86.69 467 VAL A N 1
ATOM 3640 C CA . VAL A 1 467 ? -21.725 16.981 -30.299 1.00 86.69 467 VAL A CA 1
ATOM 3641 C C . VAL A 1 467 ? -21.003 16.034 -31.251 1.00 86.69 467 VAL A C 1
ATOM 3643 O O . VAL A 1 467 ? -20.396 15.068 -30.811 1.00 86.69 467 VAL A O 1
ATOM 3646 N N . ASN A 1 468 ? -21.091 16.290 -32.555 1.00 88.81 468 ASN A N 1
ATOM 3647 C CA . ASN A 1 468 ? -20.517 15.427 -33.585 1.00 88.81 468 ASN A CA 1
ATOM 3648 C C . ASN A 1 468 ? -19.573 16.226 -34.483 1.00 88.81 468 ASN A C 1
ATOM 3650 O O . ASN A 1 468 ? -19.979 17.247 -35.047 1.00 88.81 468 ASN A O 1
ATOM 3654 N N . ALA A 1 469 ? -18.350 15.729 -34.663 1.00 87.81 469 ALA A N 1
ATOM 3655 C CA . ALA A 1 469 ? -17.401 16.280 -35.623 1.00 87.81 469 ALA A CA 1
ATOM 3656 C C . ALA A 1 469 ? -17.912 16.127 -37.070 1.00 87.81 469 ALA A C 1
ATOM 3658 O O . ALA A 1 469 ? -18.647 15.192 -37.402 1.00 87.81 469 ALA A O 1
ATOM 3659 N N . LEU A 1 470 ? -17.516 17.059 -37.931 1.00 87.12 470 LEU A N 1
ATOM 3660 C CA . LEU A 1 470 ? -17.747 17.058 -39.371 1.00 87.12 470 LEU A CA 1
ATOM 3661 C C . LEU A 1 470 ? -16.395 16.795 -40.054 1.00 87.12 470 LEU A C 1
ATOM 3663 O O . LEU A 1 470 ? -15.699 17.737 -40.409 1.00 87.12 470 LEU A O 1
ATOM 3667 N N . PRO A 1 471 ? -15.981 15.529 -40.225 1.00 78.44 471 PRO A N 1
ATOM 3668 C CA . PRO A 1 471 ? -14.631 15.196 -40.692 1.00 78.44 471 PRO A CA 1
ATOM 3669 C C . PRO A 1 471 ? -14.334 15.664 -42.126 1.00 78.44 471 PRO A C 1
ATOM 3671 O O . PRO A 1 471 ? -13.171 15.779 -42.495 1.00 78.44 471 PRO A O 1
ATOM 3674 N N . ASP A 1 472 ? -15.369 15.958 -42.917 1.00 79.62 472 ASP A N 1
ATOM 3675 C CA . ASP A 1 472 ? -15.246 16.380 -44.318 1.00 79.62 472 ASP A CA 1
ATOM 3676 C C . ASP A 1 472 ? -14.989 17.892 -44.493 1.00 79.62 472 ASP A C 1
ATOM 3678 O O . ASP A 1 472 ? -14.861 18.372 -45.620 1.00 79.62 472 ASP A O 1
ATOM 3682 N N . THR A 1 473 ? -14.931 18.670 -43.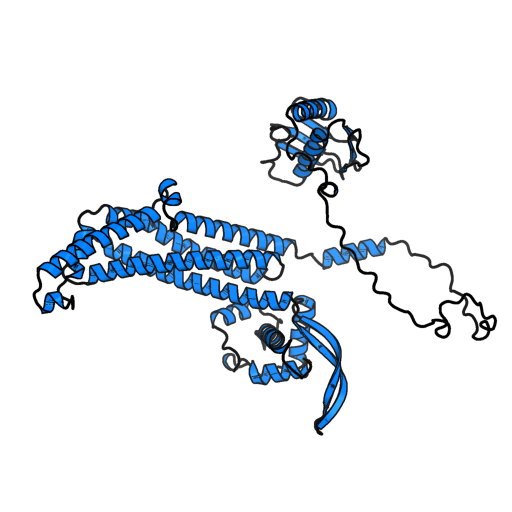407 1.00 80.75 473 THR A N 1
ATOM 3683 C CA . THR A 1 473 ? -14.616 20.109 -43.470 1.00 80.75 473 THR A CA 1
ATOM 3684 C C . THR A 1 473 ? -13.110 20.359 -43.357 1.00 80.75 473 THR A C 1
ATOM 3686 O O . THR A 1 473 ? -12.459 19.688 -42.551 1.00 80.75 473 THR A O 1
ATOM 3689 N N . PRO A 1 474 ? -12.555 21.349 -44.081 1.00 82.81 474 PRO A N 1
ATOM 3690 C CA . PRO A 1 474 ? -11.168 21.767 -43.891 1.00 82.81 474 PRO A CA 1
ATOM 3691 C C . PRO A 1 474 ? -10.936 22.324 -42.470 1.00 82.81 474 PRO A C 1
ATOM 3693 O O . PRO A 1 474 ? -11.905 22.677 -41.790 1.00 82.81 474 PRO A O 1
ATOM 3696 N N . PRO A 1 475 ? -9.672 22.421 -42.012 1.00 87.56 475 PRO A N 1
ATOM 3697 C CA . PRO A 1 475 ? -9.344 23.060 -40.743 1.00 87.56 475 PRO A CA 1
ATOM 3698 C C . PRO A 1 475 ? -9.899 24.484 -40.675 1.00 87.56 475 PRO A C 1
ATOM 3700 O O . PRO A 1 475 ? -9.757 25.237 -41.638 1.00 87.56 475 PRO A O 1
ATOM 3703 N N . LEU A 1 476 ? -10.511 24.830 -39.543 1.00 87.69 476 LEU A N 1
ATOM 3704 C CA . LEU A 1 476 ? -11.200 26.103 -39.337 1.00 87.69 476 LEU A CA 1
ATOM 3705 C C . LEU A 1 476 ? -10.373 27.030 -38.452 1.00 87.69 476 LEU A C 1
ATOM 3707 O O . LEU A 1 476 ? -9.793 26.582 -37.464 1.00 87.69 476 LEU A O 1
ATOM 3711 N N . GLN A 1 477 ? -10.360 28.321 -38.757 1.00 88.50 477 GLN A N 1
ATOM 3712 C CA . GLN A 1 477 ? -9.680 29.346 -37.970 1.00 88.50 477 GLN A CA 1
ATOM 3713 C C . GLN A 1 477 ? -10.684 30.168 -37.158 1.00 88.50 477 GLN A C 1
ATOM 3715 O O . GLN A 1 477 ? -11.635 30.729 -37.701 1.00 88.50 477 GLN A O 1
ATOM 3720 N N . LEU A 1 478 ? -10.455 30.253 -35.847 1.00 88.25 478 LEU A N 1
ATOM 3721 C CA . LEU A 1 478 ? -11.181 31.111 -34.915 1.00 88.25 478 LEU A CA 1
ATOM 3722 C C . LEU A 1 478 ? -10.266 32.264 -34.496 1.00 88.25 478 LEU A C 1
ATOM 3724 O O . LEU A 1 478 ? -9.281 32.047 -33.787 1.00 88.25 478 LEU A O 1
ATOM 3728 N N . GLN A 1 479 ? -10.588 33.483 -34.912 1.00 89.38 479 GLN A N 1
ATOM 3729 C CA . GLN A 1 479 ? -9.825 34.685 -34.573 1.00 89.38 479 GLN A CA 1
ATOM 3730 C C . GLN A 1 479 ? -10.671 35.632 -33.725 1.00 89.38 479 GLN A C 1
ATOM 3732 O O . GLN A 1 479 ? -11.861 35.783 -33.990 1.00 89.38 479 GLN A O 1
ATOM 3737 N N . VAL A 1 480 ? -10.068 36.297 -32.738 1.00 87.19 480 VAL A N 1
ATOM 3738 C CA . VAL A 1 480 ? -10.728 37.368 -31.977 1.00 87.19 480 VAL A CA 1
ATOM 3739 C C . VAL A 1 480 ? -10.233 38.728 -32.468 1.00 87.19 480 VAL A C 1
ATOM 3741 O O . VAL A 1 480 ? -9.040 38.931 -32.690 1.00 87.19 480 VAL A O 1
ATOM 3744 N N . ALA A 1 481 ? -11.149 39.674 -32.658 1.00 81.69 481 ALA A N 1
ATOM 3745 C CA . ALA A 1 481 ? -10.840 41.028 -33.087 1.00 81.69 481 ALA A CA 1
ATOM 3746 C C . ALA A 1 481 ? -9.966 41.737 -32.038 1.00 81.69 481 ALA A C 1
ATOM 3748 O O . ALA A 1 481 ? -10.404 41.977 -30.916 1.00 81.69 481 ALA A O 1
ATOM 3749 N N . GLY A 1 482 ? -8.739 42.092 -32.426 1.00 73.81 482 GLY A N 1
ATOM 3750 C CA . GLY A 1 482 ? -7.748 42.714 -31.542 1.00 73.81 482 GLY A CA 1
ATOM 3751 C C . GLY A 1 482 ? -6.644 41.770 -31.057 1.00 73.81 482 GLY A C 1
ATOM 3752 O O . GLY A 1 482 ? -5.722 42.242 -30.399 1.00 73.81 482 GLY A O 1
ATOM 3753 N N . GLU A 1 483 ? -6.696 40.480 -31.406 1.00 81.62 483 GLU A N 1
ATOM 3754 C CA . GLU A 1 483 ? -5.623 39.516 -31.144 1.00 81.62 483 GLU A CA 1
ATOM 3755 C C . GLU A 1 483 ? -4.845 39.168 -32.425 1.00 81.62 483 GLU A C 1
ATOM 3757 O O . GLU A 1 483 ? -5.426 38.952 -33.494 1.00 81.62 483 GLU A O 1
ATOM 3762 N N . ASP A 1 484 ? -3.519 39.058 -32.299 1.00 77.19 484 ASP A N 1
ATOM 3763 C CA . ASP A 1 484 ? -2.614 38.694 -33.402 1.00 77.19 484 ASP A CA 1
ATOM 3764 C C . ASP A 1 484 ? -2.560 37.177 -33.671 1.00 77.19 484 ASP A C 1
ATOM 3766 O O . ASP A 1 484 ? -1.879 36.726 -34.594 1.00 77.19 484 ASP A O 1
ATOM 3770 N N . TYR A 1 485 ? -3.260 36.369 -32.868 1.00 78.00 485 TYR A N 1
ATOM 3771 C CA . TYR A 1 485 ? -3.265 34.912 -32.970 1.00 78.00 485 TYR A CA 1
ATOM 3772 C C . TYR A 1 485 ? -4.660 34.363 -33.300 1.00 78.00 485 TYR A C 1
ATOM 3774 O O . TYR A 1 485 ? -5.686 34.945 -32.953 1.00 78.00 485 TYR A O 1
ATOM 3782 N N . ALA A 1 486 ? -4.688 33.216 -33.985 1.00 83.31 486 ALA A N 1
ATOM 3783 C CA . ALA A 1 486 ? -5.905 32.495 -34.344 1.00 83.31 486 ALA A CA 1
ATOM 3784 C C . ALA A 1 486 ? -5.817 31.042 -33.864 1.00 83.31 486 ALA A C 1
ATOM 3786 O O . ALA A 1 486 ? -4.775 30.393 -33.984 1.00 83.31 486 ALA A O 1
ATOM 3787 N N . VAL A 1 487 ? -6.920 30.523 -33.327 1.00 85.31 487 VAL A N 1
ATOM 3788 C CA . VAL A 1 487 ? -7.036 29.123 -32.910 1.00 85.31 487 VAL A CA 1
ATOM 3789 C C . VAL A 1 487 ? -7.490 28.292 -34.102 1.00 85.31 487 VAL A C 1
ATOM 3791 O O . VAL A 1 487 ? -8.503 28.604 -34.722 1.00 85.31 487 VAL A O 1
ATOM 3794 N N . VAL A 1 488 ? -6.760 27.222 -34.415 1.00 87.94 488 VAL A N 1
ATOM 3795 C CA . VAL A 1 488 ? -7.078 26.342 -35.547 1.00 87.94 488 VAL A CA 1
ATOM 3796 C C . VAL A 1 488 ? -7.743 25.064 -35.044 1.00 87.94 488 VAL A C 1
ATOM 3798 O O . VAL A 1 488 ? -7.126 24.279 -34.324 1.00 87.94 488 VAL A O 1
ATOM 3801 N N . LEU A 1 489 ? -8.991 24.835 -35.445 1.00 86.94 489 LEU A N 1
ATOM 3802 C CA . LEU A 1 489 ? -9.691 23.572 -35.240 1.00 86.94 489 LEU A CA 1
ATOM 3803 C C . LEU A 1 489 ? -9.397 22.621 -36.411 1.00 86.94 489 LEU A C 1
ATOM 3805 O O . LEU A 1 489 ? -9.438 23.045 -37.565 1.00 86.94 489 LEU A O 1
ATOM 3809 N N . PRO A 1 490 ? -9.136 21.327 -36.162 1.00 85.75 490 PRO A N 1
ATOM 3810 C CA . PRO A 1 490 ? -8.797 20.378 -37.223 1.00 85.75 490 PRO A CA 1
ATOM 3811 C C . PRO A 1 490 ? -9.988 20.033 -38.131 1.00 85.75 490 PRO A C 1
ATOM 3813 O O . PRO A 1 490 ? -9.777 19.616 -39.265 1.00 85.75 490 PRO A O 1
ATOM 3816 N N . CYS A 1 491 ? -11.220 20.196 -37.642 1.00 86.94 491 CYS A N 1
ATOM 3817 C CA . CYS A 1 491 ? -12.454 20.060 -38.412 1.00 86.94 491 CYS A CA 1
ATOM 3818 C C . CYS A 1 491 ? -13.591 20.853 -37.745 1.00 86.94 491 CYS A C 1
ATOM 3820 O O . CYS A 1 491 ? -13.502 21.234 -36.576 1.00 86.94 491 CYS A O 1
ATOM 3822 N N . GLY A 1 492 ? -14.663 21.095 -38.493 1.00 88.00 492 GLY A N 1
ATOM 3823 C CA . GLY A 1 492 ? -15.922 21.634 -38.005 1.00 88.00 492 GLY A CA 1
ATOM 3824 C C . GLY A 1 492 ? -16.725 20.613 -37.209 1.00 88.00 492 GLY A C 1
ATOM 3825 O O . GLY A 1 492 ? -16.382 19.434 -37.120 1.00 88.00 492 GLY A O 1
ATOM 3826 N N . PHE A 1 493 ? -17.823 21.057 -36.610 1.00 90.81 493 PHE A N 1
ATOM 3827 C CA . PHE A 1 493 ? -18.679 20.211 -35.784 1.00 90.81 493 PHE A CA 1
ATOM 3828 C C . PHE A 1 493 ? -20.110 20.751 -35.711 1.00 90.81 493 PHE A C 1
ATOM 3830 O O . PHE A 1 493 ? -20.387 21.921 -35.973 1.00 90.81 493 PHE A O 1
ATOM 3837 N N . LYS A 1 494 ? -21.048 19.876 -35.346 1.00 91.00 494 LYS A N 1
ATOM 3838 C CA . LYS A 1 494 ? -22.445 20.222 -35.058 1.00 91.00 494 LYS A CA 1
ATOM 3839 C C . LYS A 1 494 ? -22.792 19.819 -33.635 1.00 91.00 494 LYS A C 1
ATOM 3841 O O . LYS A 1 494 ? -22.369 18.760 -33.174 1.00 91.00 494 LYS A O 1
ATOM 3846 N N . PHE A 1 495 ? -23.593 20.628 -32.959 1.00 89.50 495 PHE A N 1
ATOM 3847 C CA . PHE A 1 495 ? -24.000 20.374 -31.583 1.00 89.50 495 PHE A CA 1
ATOM 3848 C C . PHE A 1 495 ? -25.498 20.580 -31.388 1.00 89.50 495 PHE A C 1
ATOM 3850 O O . PHE A 1 495 ? -26.166 21.301 -32.131 1.00 89.50 495 PHE A O 1
ATOM 3857 N N . THR A 1 496 ? -26.045 19.905 -30.385 1.00 87.50 496 THR A N 1
ATOM 3858 C CA . THR A 1 496 ? -27.448 20.016 -29.989 1.00 87.50 496 THR A CA 1
ATOM 3859 C C . THR A 1 496 ? -27.531 20.140 -28.484 1.00 87.50 496 THR A C 1
ATOM 3861 O O . THR A 1 496 ? -26.956 19.325 -27.764 1.00 87.50 496 THR A O 1
ATOM 3864 N N . PHE A 1 497 ? -28.250 21.149 -28.011 1.00 86.69 497 PHE A N 1
ATOM 3865 C CA . PHE A 1 497 ? -28.525 21.354 -26.597 1.00 86.69 497 PHE A CA 1
ATOM 3866 C C . PHE A 1 497 ? -29.797 20.633 -26.154 1.00 86.69 497 PHE A C 1
ATOM 3868 O O . PHE A 1 497 ? -30.684 20.357 -26.967 1.00 86.69 497 PHE A O 1
ATOM 3875 N N . ALA A 1 498 ? -29.874 20.340 -24.854 1.00 75.06 498 ALA A N 1
ATOM 3876 C CA . ALA A 1 498 ? -31.077 19.800 -24.223 1.00 75.06 498 ALA A CA 1
ATOM 3877 C C . ALA A 1 498 ? -32.288 20.752 -24.325 1.00 75.06 498 ALA A C 1
ATOM 3879 O O . ALA A 1 498 ? -32.103 22.003 -24.373 1.00 75.06 498 ALA A O 1
#

Sequence (498 aa):
MAAALSAPLRQLLLATQLGLSVHHPLAGWFVLTILYRDAGSSSEPVTLSYLARKYNNDYLDTSGGETPIADDVLKKVLDVLVTQAGLVEMNPRKVRARMHNGSYHIVQSYVYRITSSGIEYLKMMQKVIDAETTITANTNRIQEYVDLVAKLSVPVRSGADTQLYNDFQNMLNAYDDVMKGIHKLEDDLDELANDIAFNHGSQAASHLQQMLRHKAIPAYQQMLNQASRIQGLANDATFADQIAHSQQGSDDLDAARAVGRQEALVMRLQRTKQWAQAQMTRLALSMSPTATAIDSSLDSIYLVFNTLLGIVHLLSQEFEHAKRQTIDIKALSKKLDGLLAHYQQLHIPAQVPRHLPADREVEDPGDLLDASTMGPVSYLANPTRKQPASETDNPDVTDDAPTEQAQMAGLREFRQTLMVDDRHGRVDHDLTLQTVTARDEIIKLFAATYHEDLTGFAPFGRLAKTVNALPDTPPLQLQVAGEDYAVVLPCGFKFTFA

Mean predicted aligned error: 19.26 Å

Radius of gyration: 36.33 Å; Cα contacts (8 Å, |Δi|>4): 559; chains: 1; bounding box: 83×71×109 Å

Solvent-accessible surface area (backbone atoms only — not comparable to full-atom values): 28459 Å² total; per-residue (Å²): 128,56,80,77,72,51,72,67,57,48,54,54,42,58,72,66,34,44,38,76,34,90,80,45,39,59,50,36,56,52,53,51,52,50,34,67,69,43,74,85,70,57,96,63,78,50,26,68,70,49,50,46,52,48,38,52,73,50,62,56,50,67,90,79,68,46,72,78,73,49,73,70,58,50,48,50,23,49,47,36,32,36,73,76,65,53,27,32,43,80,44,82,39,81,38,80,45,74,45,96,86,72,49,74,46,80,43,83,41,55,36,58,43,59,32,71,62,30,53,50,45,57,53,51,54,52,50,54,46,55,41,50,51,37,46,53,54,31,44,54,30,45,52,52,26,51,53,36,51,56,65,69,65,47,94,79,74,70,36,60,36,35,60,51,30,52,48,52,51,50,29,52,50,26,49,53,52,31,52,53,36,46,54,50,41,48,56,52,47,56,55,46,44,60,55,34,70,72,71,73,33,60,68,62,52,50,54,51,50,50,46,43,64,72,47,41,51,58,44,52,51,58,54,59,69,43,33,66,56,45,43,51,53,53,68,36,84,60,48,30,53,41,35,24,44,1,53,67,11,82,73,50,86,49,66,48,68,78,70,65,39,61,69,62,52,54,54,48,34,54,51,41,23,53,48,45,45,51,51,34,49,52,56,34,38,26,54,38,92,46,68,71,36,44,76,72,27,96,71,14,54,64,58,56,51,50,51,51,53,49,51,53,49,47,45,52,48,41,39,52,45,45,64,64,63,57,67,55,60,66,61,50,47,52,49,48,53,50,52,58,72,67,53,74,79,79,75,74,82,71,82,77,77,83,77,62,96,75,80,76,79,71,86,60,96,77,61,87,82,54,82,86,72,69,69,88,84,77,83,74,81,73,80,81,74,78,76,78,86,49,82,84,73,53,73,85,80,71,74,96,63,80,52,72,69,51,51,55,50,14,52,52,51,42,48,73,74,31,40,80,49,101,44,37,32,54,44,80,64,67,43,83,36,80,39,68,61,33,52,53,42,49,51,53,52,56,57,44,48,81,45,95,70,48,85,87,48,36,60,98,77,46,48,45,70,47,50,45,70,36,83,90,38,68,65,27,44,43,31,38,69,92,53,100,61,65,53,74,39,80,41,22,37,38,38,29,46,112